Protein AF-0000000084682486 (afdb_homodimer)

Secondary structure (DSSP, 8-state):
-EEEEEEEEEPPTTPPPPPHHHHHHHHHHHHHHHHT-SSEE-TTSPEEEEEEEEEEE-SSEEEEEEEEE-SSHHHHHHHHHHHHHHHHHH-GGGTT-EEEEEEE--STTTHHHHHHHTTSSS---S-HHHHHHHHHTTTT--------HHHHHHHHHHHHHHGGG-TTS-GGGGT--SSGGG-SS-HHHHHHHHHHHHHHHHHHHHHHHHHHHHHHHH-SBSTT--SPPSSGGGS-GGGGGG-BHHHHHHHHHHHHHHHHHHTSSS-----SHHHHHHHHHHHHHHHHHHHHTT---HHHHHHHHHHHHHTT--TT--HHHH-TT-GGGGGSPP--SSS-----HHHH---TTTTS----/-EEEEEEEEEPPTTPPPPPHHHHHHHHHHHHHHHHT-SSEE-TTSPEEEEEEEEEEE-SSEEEEEEEEE-SSHHHHHHHHHHHHHHHHHH-GGGTT-EEEEEEE--STTTHHHHHHHTTSSS---S-HHHHHHHHHTTTT--------HHHHHHHHHHHHHHGGG-TTS-GGGGT--SSGGG-SS-HHHHHHHHHHHHHHHHHHHHHHHHHHHHHHHH-SBSTT--SPPSSGGGS-GGGGGG-BHHHHHHHHHHHHHHHHHHTSSS-----SHHHHHHHHHHHHHHHHHHHHTT---HHHHHHHHHHHHHTT--TT--HHHH-TT-GGGGGSPP--SSS-----HHHH---TTTTS----

Sequence (720 aa):
MTYVVTVAMARPEGAPELDALQREGVIFLLRKGFDSLEAIEGPDGMEIELLDDLIAAGPSGALLRIFVDAPALEFAEDAAREVVSELLERTEALAAWRITRCGVELNSELLQESLDAADGPDAPPADPAERARRHAAADGTTDSDRLHPAEVEAMRARLRALAPTLAAVPLEAFGHGDDPEESTVGREAAEIAAGALVFAVDLLVDELFTDLAALEEDGPTVAESDAAFMLLDDLPPQFADEYTVLFARRLTVTAVTLTGRLAQPRPVRPSCVAEEILLRLLITQAEVTADLYDLLSDEVATALETFAEGIGADPDADATDLAPLGAADWFTPFDDDGDAGFVHPYAAHDDEESLQGPARMTYVVTVAMARPEGAPELDALQREG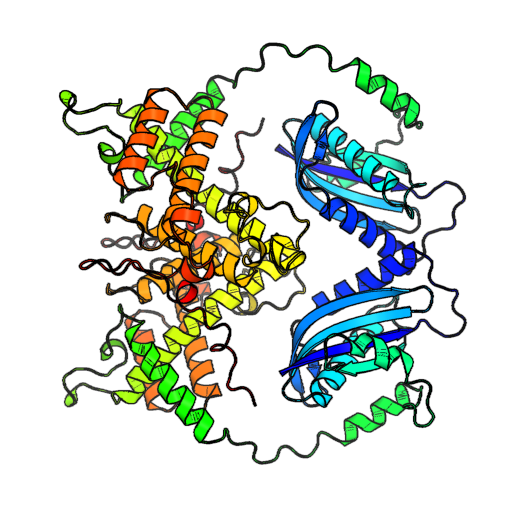VIFLLRKGFDSLEAIEGPDGMEIELLDDLIAAGPSGALLRIFVDAPALEFAEDAAREVVSELLERTEALAAWRITRCGVELNSELLQESLDAADGPDAPPADPAERARRHAAADGTTDSDRLHPAEVEAMRARLRALAPTLAAVPLEAFGHGDDPEESTVGREAAEIAAGALVFAVDLLVDELFTDLAALEEDGPTVAESDAAFMLLDDLPPQFADEYTVLFARRLTVTAVTLTGRLAQPRPVRPSCVAEEILLRLLITQAEVTADLYDLLSDEVATALETFAEGIGADPDADATDLAPLGAADWFTPFDDDGDAGFVHPYAAHDDEESLQGPAR

Nearest PDB structures (foldseek):
  8q70-assembly1_A-2  TM=3.121E-01  e=4.800E-02  Pyrococcus furiosus
  5wpj-assembly1_A  TM=1.940E-01  e=2.589E-02  Streptococcus pneumoniae
  3qau-assembly1_A-2  TM=1.940E-01  e=1.212E-01  Streptococcus pneumoniae R6
  5wpj-assembly1_B  TM=1.801E-01  e=1.489E-01  Streptococcus pneumoniae
  8q70-assembly1_A-2  TM=3.119E-01  e=6.308E-02  Pyrococcus furiosus

Solvent-accessible surface area (backbone atoms only — not comparable to full-atom values): 38373 Å² total; per-residue (Å²): 84,81,33,39,25,38,35,31,33,30,57,47,88,89,57,77,68,43,49,75,34,18,23,24,10,49,43,40,52,52,47,54,46,51,62,48,47,66,54,30,54,21,95,82,67,47,71,29,42,71,73,45,74,46,72,47,50,49,48,65,29,34,40,34,34,34,26,24,43,23,97,40,64,68,52,39,22,44,12,48,44,48,44,50,48,50,40,26,56,70,31,75,94,37,42,70,42,42,79,76,43,64,39,55,36,80,60,94,71,43,52,62,49,55,75,64,59,73,81,58,89,87,54,76,79,88,52,68,67,66,52,53,61,57,57,71,69,65,70,72,82,81,81,90,86,71,80,53,67,66,59,38,51,50,49,51,53,49,22,42,68,36,20,71,54,36,44,27,55,58,48,48,52,20,29,26,46,94,49,70,90,70,29,79,32,53,64,66,31,22,28,35,36,41,5,26,40,50,56,21,49,48,51,51,55,49,32,43,54,50,31,44,45,50,38,68,73,44,39,64,20,55,63,70,25,73,59,68,44,76,52,71,67,75,44,70,67,91,46,25,76,63,40,25,56,67,47,46,51,30,49,44,51,46,49,50,49,52,54,39,43,38,46,31,80,42,81,68,66,66,20,25,49,46,47,42,54,48,50,42,52,34,52,50,43,16,51,50,51,29,45,75,50,74,56,52,41,73,47,22,50,47,10,48,48,41,33,34,59,71,55,65,36,55,80,83,55,53,64,62,72,68,41,76,88,37,74,83,57,22,43,45,53,45,78,55,94,64,82,54,33,79,58,47,65,68,40,50,53,74,60,72,59,68,76,44,65,83,74,121,74,80,34,39,24,38,33,32,33,30,55,45,88,89,58,76,69,42,46,74,35,19,23,22,9,46,42,38,54,51,47,54,46,52,58,61,46,65,54,30,55,23,94,88,66,47,71,28,42,70,71,44,75,45,72,46,50,49,47,63,29,34,38,33,33,34,27,25,41,21,96,40,65,66,52,39,24,45,12,49,46,49,43,51,48,51,41,26,56,70,31,74,96,37,41,71,43,43,79,75,42,64,40,58,41,81,61,94,68,42,50,60,48,54,72,64,58,72,78,57,87,91,49,76,79,87,51,68,65,67,51,52,60,56,55,70,70,64,75,72,84,80,78,93,82,70,78,54,66,66,58,36,52,49,50,50,53,50,24,42,68,35,21,71,53,36,42,27,56,57,49,47,51,20,29,23,48,94,48,68,90,70,29,80,31,54,64,66,31,21,27,36,36,42,5,26,39,50,55,20,49,49,50,50,55,49,34,44,54,52,32,43,46,49,36,69,73,43,38,65,20,55,62,68,25,74,64,70,44,75,51,70,66,76,43,71,68,92,46,26,75,63,41,26,58,67,48,46,51,28,49,44,50,47,49,50,51,53,55,40,44,39,44,32,79,42,82,69,65,66,20,26,50,48,47,41,54,48,49,42,52,34,51,52,43,15,51,51,51,28,45,73,52,74,56,54,43,73,46,21,50,48,11,47,51,41,33,34,57,72,54,66,37,56,79,82,57,53,64,62,72,67,42,75,90,35,74,84,58,22,42,44,52,46,80,54,94,64,82,54,34,78,56,48,66,67,41,49,55,75,58,73,60,67,76,44,64,83,78,127

pLDDT: mean 74.29, std 21.0, range [20.84, 98.12]

Organism: Streptomyces collinus (strain DSM 40733 / Tue 365) (NCBI:txid1214242)

Foldseek 3Di:
DKFKKKWWKFADPPDFFQDPVSFVVVQVLLVVLVLLDQWQQFLLRDTKGWDDWDWGGGRGTIMIITIIDDPDFVRVQRSVQVSSLVSQCVDPVNNRMDTQDIGGDPDPCCVVVVVVPCPDDPRPDPDPVVVVVVSVVPNPDPDDPDPDPVLLVVLLVQLLVQLVLQQQDDLVLLQQDPDPVRRPFDPSLSSNLSSLLSVLLVVLLVLLVVQLVSCVVAHQWQVRGSHDGDCLVVADVVQRVVHGSLLSVLLSQQSVVQVVVSRDRHHDADFFLSSLSSVLVSLVSSCVVCVVSPNNDPRNVSSSVSNCVVRVNPNPDRSCVRCVPHSLRRQPTDPPPPDNRDGDPSNHDPPPPVVVDPDD/DKFKKKWWKFDDPPDFFQDPVSFVVVQVLQVVLVQLDQWQQFPVRDTKGWDDWDWGGGRTTIMIITIIDDPDFVRVQRSVQVSSLVSQCVDPVNNRMDTQDIGGQPDPCCVVVVVVPCPDDPNPDRDPVVVVVVVVVPPPDPDPPDPDPVLLVVLLVQLLVQLVLQQQDDLVLLQDDPDPVRRPFDPSLSSNLSSLLSVLLVVLLVLLVVQLVSCVVAHQFQVRGSGDRDCLVVADVVQRVVHGSLLSVLLSQQSVVQVVVSRDRHHDADFFLSSLSSVLVSLVSSCVVCVVSPNNDPRNVSSSVSNCVVRVNPNPDRSCVRCVPHSLRRQPTDPDPPDNRDGDPSNHDPPPPVVVDPDD

Structure (mmCIF, N/CA/C/O backbone):
data_AF-0000000084682486-model_v1
#
loop_
_entity.id
_entity.type
_entity.pdbx_description
1 polymer 'Uncharacterized protein'
#
loop_
_atom_site.group_PDB
_atom_site.id
_atom_site.type_symbol
_atom_site.label_atom_id
_atom_site.label_alt_id
_atom_site.label_comp_id
_atom_site.label_asym_id
_atom_site.label_entity_id
_atom_site.label_seq_id
_atom_site.pdbx_PDB_ins_code
_atom_site.Cartn_x
_atom_site.Cartn_y
_atom_site.Cartn_z
_atom_site.occupancy
_atom_site.B_iso_or_equiv
_atom_site.auth_seq_id
_atom_site.auth_comp_id
_atom_site.auth_asym_id
_atom_site.auth_atom_id
_atom_site.pdbx_PDB_model_num
ATOM 1 N N . MET A 1 1 ? 17.422 -21.109 -1.155 1 57.81 1 MET A N 1
ATOM 2 C CA . MET A 1 1 ? 18.438 -20.641 -0.216 1 57.81 1 MET A CA 1
ATOM 3 C C . MET A 1 1 ? 19.047 -19.328 -0.684 1 57.81 1 MET A C 1
ATOM 5 O O . MET A 1 1 ? 19.219 -19.109 -1.885 1 57.81 1 MET A O 1
ATOM 9 N N . THR A 1 2 ? 19.109 -18.656 0.308 1 57.78 2 THR A N 1
ATOM 10 C CA . THR A 1 2 ? 19.688 -17.359 -0.008 1 57.78 2 THR A CA 1
ATOM 11 C C . THR A 1 2 ? 21.203 -17.438 -0.04 1 57.78 2 THR A C 1
ATOM 13 O O . THR A 1 2 ? 21.828 -17.938 0.895 1 57.78 2 THR A O 1
ATOM 16 N N . TYR A 1 3 ? 21.625 -17.062 -1.205 1 60.78 3 TYR A N 1
ATOM 17 C CA . TYR A 1 3 ? 23.062 -17.047 -1.382 1 60.78 3 TYR A CA 1
ATOM 18 C C . TYR A 1 3 ? 23.578 -15.633 -1.624 1 60.78 3 TYR A C 1
ATOM 20 O O . TYR A 1 3 ? 22.891 -14.82 -2.242 1 60.78 3 TYR A O 1
ATOM 28 N N . VAL A 1 4 ? 24.641 -15.438 -0.937 1 64.38 4 VAL A N 1
ATOM 29 C CA . VAL A 1 4 ? 25.328 -14.188 -1.233 1 64.38 4 VAL A CA 1
ATOM 30 C C . VAL A 1 4 ? 26.469 -14.445 -2.217 1 64.38 4 VAL A C 1
ATOM 32 O O . VAL A 1 4 ? 27.422 -15.156 -1.898 1 64.38 4 VAL A O 1
ATOM 35 N N . VAL A 1 5 ? 26.172 -13.906 -3.393 1 67.69 5 VAL A N 1
ATOM 36 C CA . VAL A 1 5 ? 27.172 -14.094 -4.434 1 67.69 5 VAL A CA 1
ATOM 37 C C . VAL A 1 5 ? 28.016 -12.836 -4.562 1 67.69 5 VAL A C 1
ATOM 39 O O . VAL A 1 5 ? 27.5 -11.727 -4.68 1 67.69 5 VAL A O 1
ATOM 42 N N . THR A 1 6 ? 29.344 -13.062 -4.402 1 67.19 6 THR A N 1
ATOM 43 C CA . THR A 1 6 ? 30.266 -11.953 -4.594 1 67.19 6 THR A CA 1
ATOM 44 C C . THR A 1 6 ? 30.891 -12 -5.984 1 67.19 6 THR A C 1
ATOM 46 O O . THR A 1 6 ? 31.438 -13.023 -6.391 1 67.19 6 THR A O 1
ATOM 49 N N . VAL A 1 7 ? 30.672 -10.945 -6.707 1 77.75 7 VAL A N 1
ATOM 50 C CA . VAL A 1 7 ? 31.234 -10.828 -8.047 1 77.75 7 VAL A CA 1
ATOM 51 C C . VAL A 1 7 ? 32.281 -9.711 -8.07 1 77.75 7 VAL A C 1
ATOM 53 O O . VAL A 1 7 ? 31.969 -8.555 -7.77 1 77.75 7 VAL A O 1
ATOM 56 N N . ALA A 1 8 ? 33.531 -10.164 -8.312 1 75.62 8 ALA A N 1
ATOM 57 C CA . ALA A 1 8 ? 34.625 -9.188 -8.469 1 75.62 8 ALA A CA 1
ATOM 58 C C . ALA A 1 8 ? 34.906 -8.922 -9.938 1 75.62 8 ALA A C 1
ATOM 60 O O . ALA A 1 8 ? 34.969 -9.859 -10.742 1 75.62 8 ALA A O 1
ATOM 61 N N . MET A 1 9 ? 34.875 -7.645 -10.297 1 82 9 MET A N 1
ATOM 62 C CA . MET A 1 9 ? 35.156 -7.223 -11.664 1 82 9 MET A CA 1
ATOM 63 C C . MET A 1 9 ? 36.375 -6.312 -11.727 1 82 9 MET A C 1
ATOM 65 O O . MET A 1 9 ? 36.656 -5.59 -10.773 1 82 9 MET A O 1
ATOM 69 N N . ALA A 1 10 ? 37.188 -6.52 -12.789 1 80.19 10 ALA A N 1
ATOM 70 C CA . ALA A 1 10 ? 38.375 -5.711 -12.922 1 80.19 10 ALA A CA 1
ATOM 71 C C . ALA A 1 10 ? 38.406 -4.973 -14.258 1 80.19 10 ALA A C 1
ATOM 73 O O . ALA A 1 10 ? 37.875 -5.473 -15.258 1 80.19 10 ALA A O 1
ATOM 74 N N . ARG A 1 11 ? 38.938 -3.838 -14.227 1 82 11 ARG A N 1
ATOM 75 C CA . ARG A 1 11 ? 39.156 -3.047 -15.43 1 82 11 ARG A CA 1
ATOM 76 C C . ARG A 1 11 ? 40.156 -3.74 -16.359 1 82 11 ARG A C 1
ATOM 78 O O . ARG A 1 11 ? 40.938 -4.602 -15.922 1 82 11 ARG A O 1
ATOM 85 N N . PRO A 1 12 ? 40.125 -3.371 -17.734 1 79.38 12 PRO A N 1
ATOM 86 C CA . PRO A 1 12 ? 41.062 -3.986 -18.672 1 79.38 12 PRO A CA 1
ATOM 87 C C . PRO A 1 12 ? 42.5 -3.75 -18.297 1 79.38 12 PRO A C 1
ATOM 89 O O . PRO A 1 12 ? 42.844 -2.723 -17.703 1 79.38 12 PRO A O 1
ATOM 92 N N . GLU A 1 13 ? 43.312 -4.801 -18.562 1 76.38 13 GLU A N 1
ATOM 93 C CA . GLU A 1 13 ? 44.75 -4.68 -18.297 1 76.38 13 GLU A CA 1
ATOM 94 C C . GLU A 1 13 ? 45.344 -3.486 -19.031 1 76.38 13 GLU A C 1
ATOM 96 O O . GLU A 1 13 ? 45.062 -3.262 -20.203 1 76.38 13 GLU A O 1
ATOM 101 N N . GLY A 1 14 ? 46.156 -2.637 -18.359 1 75.88 14 GLY A N 1
ATOM 102 C CA . GLY A 1 14 ? 46.812 -1.492 -18.953 1 75.88 14 GLY A CA 1
ATOM 103 C C . GLY A 1 14 ? 46.062 -0.194 -18.766 1 75.88 14 GLY A C 1
ATOM 104 O O . GLY A 1 14 ? 46.562 0.884 -19.078 1 75.88 14 GLY A O 1
ATOM 105 N N . ALA A 1 15 ? 44.812 -0.346 -18.422 1 77.94 15 ALA A N 1
ATOM 106 C CA . ALA A 1 15 ? 44 0.861 -18.266 1 77.94 15 ALA A CA 1
ATOM 107 C C . ALA A 1 15 ? 44.375 1.602 -16.984 1 77.94 15 ALA A C 1
ATOM 109 O O . ALA A 1 15 ? 44.781 0.982 -16 1 77.94 15 ALA A O 1
ATOM 110 N N . PRO A 1 16 ? 44.375 2.842 -17.016 1 79.44 16 PRO A N 1
ATOM 111 C CA . PRO A 1 16 ? 44.719 3.613 -15.805 1 79.44 16 PRO A CA 1
ATOM 112 C C . PRO A 1 16 ? 43.75 3.34 -14.656 1 79.44 16 PRO A C 1
ATOM 114 O O . PRO A 1 16 ? 42.625 2.908 -14.883 1 79.44 16 PRO A O 1
ATOM 117 N N . GLU A 1 17 ? 44.281 3.463 -13.438 1 81.94 17 GLU A N 1
ATOM 118 C CA . GLU A 1 17 ? 43.469 3.279 -12.25 1 81.94 17 GLU A CA 1
ATOM 119 C C . GLU A 1 17 ? 42.25 4.211 -12.258 1 81.94 17 GLU A C 1
ATOM 121 O O . GLU A 1 17 ? 42.312 5.324 -12.781 1 81.94 17 GLU A O 1
ATOM 126 N N . LEU A 1 18 ? 41.219 3.641 -11.695 1 78.44 18 LEU A N 1
ATOM 127 C CA . LEU A 1 18 ? 39.969 4.43 -11.641 1 78.44 18 LEU A CA 1
ATOM 128 C C . LEU A 1 18 ? 40.094 5.566 -10.641 1 78.44 18 LEU A C 1
ATOM 130 O O . LEU A 1 18 ? 40.562 5.363 -9.516 1 78.44 18 LEU A O 1
ATOM 134 N N . ASP A 1 19 ? 39.844 6.734 -11.094 1 73.25 19 ASP A N 1
ATOM 135 C CA . ASP A 1 19 ? 39.812 7.84 -10.141 1 73.25 19 ASP A CA 1
ATOM 136 C C . ASP A 1 19 ? 38.469 7.844 -9.383 1 73.25 19 ASP A C 1
ATOM 138 O O . ASP A 1 19 ? 37.625 6.977 -9.602 1 73.25 19 ASP A O 1
ATOM 142 N N . ALA A 1 20 ? 38.375 8.695 -8.414 1 66 20 ALA A N 1
ATOM 143 C CA . ALA A 1 20 ? 37.219 8.719 -7.512 1 66 20 ALA A CA 1
ATOM 144 C C . ALA A 1 20 ? 35.906 8.859 -8.289 1 66 20 ALA A C 1
ATOM 146 O O . ALA A 1 20 ? 34.938 8.195 -7.98 1 66 20 ALA A O 1
ATOM 147 N N . LEU A 1 21 ? 35.938 9.75 -9.219 1 65.38 21 LEU A N 1
ATOM 148 C CA . LEU A 1 21 ? 34.719 9.969 -9.977 1 65.38 21 LEU A CA 1
ATOM 149 C C . LEU A 1 21 ? 34.406 8.773 -10.867 1 65.38 21 LEU A C 1
ATOM 151 O O . LEU A 1 21 ? 33.25 8.406 -11.039 1 65.38 21 LEU A O 1
ATOM 155 N N . GLN A 1 22 ? 35.312 8.117 -11.391 1 70.5 22 GLN A N 1
ATOM 156 C CA . GLN A 1 22 ? 35.125 6.926 -12.211 1 70.5 22 GLN A CA 1
ATOM 157 C C . GLN A 1 22 ? 34.594 5.773 -11.383 1 70.5 22 GLN A C 1
ATOM 159 O O . GLN A 1 22 ? 33.719 5.012 -11.859 1 70.5 22 GLN A O 1
ATOM 164 N N . ARG A 1 23 ? 35.031 5.715 -10.203 1 75 23 ARG A N 1
ATOM 165 C CA . ARG A 1 23 ? 34.5 4.676 -9.312 1 75 23 ARG A CA 1
ATOM 166 C C . ARG A 1 23 ? 33.031 4.852 -9.062 1 75 23 ARG A C 1
ATOM 168 O O . ARG A 1 23 ? 32.281 3.879 -9.062 1 75 23 ARG A O 1
ATOM 175 N N . GLU A 1 24 ? 32.688 6.062 -8.891 1 70.88 24 GLU A N 1
ATOM 176 C CA . GLU A 1 24 ? 31.281 6.324 -8.719 1 70.88 24 GLU A CA 1
ATOM 177 C C . GLU A 1 24 ? 30.5 6.004 -10 1 70.88 24 GLU A C 1
ATOM 179 O O . GLU A 1 24 ? 29.359 5.547 -9.938 1 70.88 24 GLU A O 1
ATOM 184 N N . GLY A 1 25 ? 31.078 6.195 -11.148 1 72.75 25 GLY A N 1
ATOM 185 C CA . GLY A 1 25 ? 30.469 5.828 -12.422 1 72.75 25 GLY A CA 1
ATOM 186 C C . GLY A 1 25 ? 30.266 4.332 -12.57 1 72.75 25 GLY A C 1
ATOM 187 O O . GLY A 1 25 ? 29.203 3.895 -13.039 1 72.75 25 GLY A O 1
ATOM 188 N N . VAL A 1 26 ? 31.156 3.611 -12.117 1 77.06 26 VAL A N 1
ATOM 189 C CA . VAL A 1 26 ? 31.062 2.156 -12.188 1 77.06 26 VAL A CA 1
ATOM 190 C C . VAL A 1 26 ? 29.922 1.665 -11.297 1 77.06 26 VAL A C 1
ATOM 192 O O . VAL A 1 26 ? 29.109 0.84 -11.727 1 77.06 26 VAL A O 1
ATOM 195 N N . ILE A 1 27 ? 29.938 2.184 -10.102 1 72.19 27 ILE A N 1
ATOM 196 C CA . ILE A 1 27 ? 28.875 1.8 -9.172 1 72.19 27 ILE A CA 1
ATOM 197 C C . ILE A 1 27 ? 27.516 2.131 -9.773 1 72.19 27 ILE A C 1
ATOM 199 O O . ILE A 1 27 ? 26.594 1.314 -9.727 1 72.19 27 ILE A O 1
ATOM 203 N N . PHE A 1 28 ? 27.484 3.203 -10.43 1 72.69 28 PHE A N 1
ATOM 204 C CA . PHE A 1 28 ? 26.219 3.639 -11.016 1 72.69 28 PHE A CA 1
ATOM 205 C C . PHE A 1 28 ? 25.812 2.725 -12.164 1 72.69 28 PHE A C 1
ATOM 207 O O . PHE A 1 28 ? 24.656 2.277 -12.234 1 72.69 28 PHE A O 1
ATOM 214 N N . LEU A 1 29 ? 26.641 2.438 -13.094 1 74.06 29 LEU A N 1
ATOM 215 C CA . LEU A 1 29 ? 26.328 1.629 -14.266 1 74.06 29 LEU A CA 1
ATOM 216 C C . LEU A 1 29 ? 25.953 0.209 -13.867 1 74.06 29 LEU A C 1
ATOM 218 O O . LEU A 1 29 ? 25.016 -0.373 -14.438 1 74.06 29 LEU A O 1
ATOM 222 N N . LEU A 1 30 ? 26.656 -0.327 -12.898 1 77.69 30 LEU A N 1
ATOM 223 C CA . LEU A 1 30 ? 26.328 -1.668 -12.43 1 77.69 30 LEU A CA 1
ATOM 224 C C . LEU A 1 30 ? 24.969 -1.685 -11.734 1 77.69 30 LEU A C 1
ATOM 226 O O . LEU A 1 30 ? 24.156 -2.594 -11.953 1 77.69 30 LEU A O 1
ATOM 230 N N . ARG A 1 31 ? 24.875 -0.679 -10.984 1 70.44 31 ARG A N 1
ATOM 231 C CA . ARG A 1 31 ? 23.594 -0.591 -10.305 1 70.44 31 ARG A CA 1
ATOM 232 C C . ARG A 1 31 ? 22.453 -0.439 -11.305 1 70.44 31 ARG A C 1
ATOM 234 O O . ARG A 1 31 ? 21.406 -1.086 -11.172 1 70.44 31 ARG A O 1
ATOM 241 N N . LYS A 1 32 ? 22.641 0.434 -12.25 1 69.19 32 LYS A N 1
ATOM 242 C CA . LYS A 1 32 ? 21.672 0.611 -13.32 1 69.19 32 LYS A CA 1
ATOM 243 C C . LYS A 1 32 ? 21.406 -0.704 -14.047 1 69.19 32 LYS A C 1
ATOM 245 O O . LYS A 1 32 ? 20.25 -1.026 -14.367 1 69.19 32 LYS A O 1
ATOM 250 N N . GLY A 1 33 ? 22.391 -1.485 -14.43 1 69.94 33 GLY A N 1
ATOM 251 C CA . GLY A 1 33 ? 22.266 -2.783 -15.07 1 69.94 33 GLY A CA 1
ATOM 252 C C . GLY A 1 33 ? 21.5 -3.797 -14.242 1 69.94 33 GLY A C 1
ATOM 253 O O . GLY A 1 33 ? 20.625 -4.496 -14.758 1 69.94 33 GLY A O 1
ATOM 254 N N . PHE A 1 34 ? 21.781 -3.836 -13.039 1 69.44 34 PHE A N 1
ATOM 255 C CA . PHE A 1 34 ? 21.156 -4.828 -12.18 1 69.44 34 PHE A CA 1
ATOM 256 C C . PHE A 1 34 ? 19.703 -4.438 -11.883 1 69.44 34 PHE A C 1
ATOM 258 O O . PHE A 1 34 ? 18.844 -5.305 -11.75 1 69.44 34 PHE A O 1
ATOM 265 N N . ASP A 1 35 ? 19.672 -3.121 -11.773 1 65.69 35 ASP A N 1
ATOM 266 C CA . ASP A 1 35 ? 18.312 -2.645 -11.547 1 65.69 35 ASP A CA 1
ATOM 267 C C . ASP A 1 35 ? 17.406 -2.982 -12.727 1 65.69 35 ASP A C 1
ATOM 269 O O . ASP A 1 35 ? 16.188 -3.107 -12.57 1 65.69 35 ASP A O 1
ATOM 273 N N . SER A 1 36 ? 18.031 -3.207 -13.906 1 61.25 36 SER A N 1
ATOM 274 C CA . SER A 1 36 ? 17.312 -3.582 -15.125 1 61.25 36 SER A CA 1
ATOM 275 C C . SER A 1 36 ? 17.062 -5.086 -15.172 1 61.25 36 SER A C 1
ATOM 277 O O . SER A 1 36 ? 16.266 -5.562 -15.992 1 61.25 36 SER A O 1
ATOM 279 N N . LEU A 1 37 ? 17.609 -5.797 -14.297 1 60.25 37 LEU A N 1
ATOM 280 C CA . LEU A 1 37 ? 17.5 -7.25 -14.289 1 60.25 37 LEU A CA 1
ATOM 281 C C . LEU A 1 37 ? 16.406 -7.699 -13.32 1 60.25 37 LEU A C 1
ATOM 283 O O . LEU A 1 37 ? 16.391 -7.277 -12.164 1 60.25 37 LEU A O 1
ATOM 287 N N . GLU A 1 38 ? 15.164 -8.148 -13.758 1 56.19 38 GLU A N 1
ATOM 288 C CA . GLU A 1 38 ? 14.102 -8.648 -12.898 1 56.19 38 GLU A CA 1
ATOM 289 C C . GLU A 1 38 ? 14.461 -10.008 -12.297 1 56.19 38 GLU A C 1
ATOM 291 O O . GLU A 1 38 ? 14.148 -10.281 -11.141 1 56.19 38 GLU A O 1
ATOM 296 N N . ALA A 1 39 ? 14.891 -10.836 -12.969 1 57.16 39 ALA A N 1
ATOM 297 C CA . ALA A 1 39 ? 15.375 -12.188 -12.68 1 57.16 39 ALA A CA 1
ATOM 298 C C . ALA A 1 39 ? 16.656 -12.477 -13.445 1 57.16 39 ALA A C 1
ATOM 300 O O . ALA A 1 39 ? 16.953 -11.836 -14.461 1 57.16 39 ALA A O 1
ATOM 301 N N . ILE A 1 40 ? 17.547 -13.117 -12.688 1 58.19 40 ILE A N 1
ATOM 302 C CA . ILE A 1 40 ? 18.781 -13.586 -13.32 1 58.19 40 ILE A CA 1
ATOM 303 C C . ILE A 1 40 ? 18.547 -14.961 -13.945 1 58.19 40 ILE A C 1
ATOM 305 O O . ILE A 1 40 ? 18.094 -15.883 -13.266 1 58.19 40 ILE A O 1
ATOM 309 N N . GLU A 1 41 ? 18.469 -15.031 -15.195 1 59.72 41 GLU A N 1
ATOM 310 C CA . GLU A 1 41 ? 18.344 -16.328 -15.859 1 59.72 41 GLU A CA 1
ATOM 311 C C . GLU A 1 41 ? 19.688 -17.062 -15.875 1 59.72 41 GLU A C 1
ATOM 313 O O . GLU A 1 41 ? 20.703 -16.5 -16.281 1 59.72 41 GLU A O 1
ATOM 318 N N . GLY A 1 42 ? 19.781 -18.094 -15.156 1 48.56 42 GLY A N 1
ATOM 319 C CA . GLY A 1 42 ? 20.969 -18.922 -15.148 1 48.56 42 GLY A CA 1
ATOM 320 C C . GLY A 1 42 ? 21.141 -19.734 -16.422 1 48.56 42 GLY A C 1
ATOM 321 O O . GLY A 1 42 ? 20.344 -19.625 -17.344 1 48.56 42 GLY A O 1
ATOM 322 N N . PRO A 1 43 ? 22.219 -20.406 -16.75 1 51.31 43 PRO A N 1
ATOM 323 C CA . PRO A 1 43 ? 22.578 -21.109 -17.984 1 51.31 43 PRO A CA 1
ATOM 324 C C . PRO A 1 43 ? 21.469 -22.031 -18.484 1 51.31 43 PRO A C 1
ATOM 326 O O . PRO A 1 43 ? 21.266 -22.156 -19.688 1 51.31 43 PRO A O 1
ATOM 329 N N . ASP A 1 44 ? 20.641 -22.812 -17.766 1 53.75 44 ASP A N 1
ATOM 330 C CA . ASP A 1 44 ? 19.625 -23.781 -18.172 1 53.75 44 ASP A CA 1
ATOM 331 C C . ASP A 1 44 ? 18.219 -23.172 -18.094 1 53.75 44 ASP A C 1
ATOM 333 O O . ASP A 1 44 ? 17.234 -23.906 -18.031 1 53.75 44 ASP A O 1
ATOM 337 N N . GLY A 1 45 ? 18.094 -21.953 -18.031 1 58.16 45 GLY A N 1
ATOM 338 C CA . GLY A 1 45 ? 16.828 -21.266 -18.047 1 58.16 45 GLY A CA 1
ATOM 339 C C . GLY A 1 45 ? 16.234 -21.062 -16.656 1 58.16 45 GLY A C 1
ATOM 340 O O . GLY A 1 45 ? 15.094 -20.625 -16.516 1 58.16 45 GLY A O 1
ATOM 341 N N . MET A 1 46 ? 17 -21.484 -15.781 1 54.69 46 MET A N 1
ATOM 342 C CA . MET A 1 46 ? 16.5 -21.328 -14.414 1 54.69 46 MET A CA 1
ATOM 343 C C . MET A 1 46 ? 16.578 -19.859 -13.984 1 54.69 46 MET A C 1
ATOM 345 O O . MET A 1 46 ? 17.609 -19.203 -14.188 1 54.69 46 MET A O 1
ATOM 349 N N . GLU A 1 47 ? 15.508 -19.391 -13.438 1 62.56 47 GLU A N 1
ATOM 350 C CA . GLU A 1 47 ? 15.438 -18 -13.016 1 62.56 47 GLU A CA 1
ATOM 351 C C . GLU A 1 47 ? 15.812 -17.859 -11.539 1 62.56 47 GLU A C 1
ATOM 353 O O . GLU A 1 47 ? 15.359 -18.625 -10.695 1 62.56 47 GLU A O 1
ATOM 358 N N . ILE A 1 48 ? 16.922 -17.094 -11.258 1 61.84 48 ILE A N 1
ATOM 359 C CA . ILE A 1 48 ? 17.359 -16.781 -9.906 1 61.84 48 ILE A CA 1
ATOM 360 C C . ILE A 1 48 ? 16.859 -15.391 -9.508 1 61.84 48 ILE A C 1
ATOM 362 O O . ILE A 1 48 ? 16.844 -14.477 -10.328 1 61.84 48 ILE A O 1
ATOM 366 N N . GLU A 1 49 ? 16.375 -15.43 -8.25 1 62.38 49 GLU A N 1
ATOM 367 C CA . GLU A 1 49 ? 15.852 -14.164 -7.746 1 62.38 49 GLU A CA 1
ATOM 368 C C . GLU A 1 49 ? 16.938 -13.336 -7.078 1 62.38 49 GLU A C 1
ATOM 370 O O . GLU A 1 49 ? 17.625 -13.82 -6.168 1 62.38 49 GLU A O 1
ATOM 375 N N . LEU A 1 50 ? 17.109 -12.203 -7.555 1 61.69 50 LEU A N 1
ATOM 376 C CA . LEU A 1 50 ? 18.031 -11.25 -6.945 1 61.69 50 LEU A CA 1
ATOM 377 C C . LEU A 1 50 ? 17.375 -10.531 -5.77 1 61.69 50 LEU A C 1
ATOM 379 O O . LEU A 1 50 ? 16.375 -9.828 -5.945 1 61.69 50 LEU A O 1
ATOM 383 N N . LEU A 1 51 ? 17.938 -10.836 -4.527 1 56.34 51 LEU A N 1
ATOM 384 C CA . LEU A 1 51 ? 17.359 -10.297 -3.301 1 56.34 51 LEU A CA 1
ATOM 385 C C . LEU A 1 51 ? 17.922 -8.914 -2.998 1 56.34 51 LEU A C 1
ATOM 387 O O . LEU A 1 51 ? 17.188 -8.016 -2.584 1 56.34 51 LEU A O 1
ATOM 391 N N . ASP A 1 52 ? 19.188 -8.82 -3.002 1 60.34 52 ASP A N 1
ATOM 392 C CA . ASP A 1 52 ? 19.922 -7.602 -2.67 1 60.34 52 ASP A CA 1
ATOM 393 C C . ASP A 1 52 ? 21.297 -7.586 -3.332 1 60.34 52 ASP A C 1
ATOM 395 O O . ASP A 1 52 ? 21.766 -8.617 -3.82 1 60.34 52 ASP A O 1
ATOM 399 N N . ASP A 1 53 ? 21.703 -6.309 -3.607 1 63.59 53 ASP A N 1
ATOM 400 C CA . ASP A 1 53 ? 23.062 -6.223 -4.125 1 63.59 53 ASP A CA 1
ATOM 401 C C . ASP A 1 53 ? 23.844 -5.113 -3.424 1 63.59 53 ASP A C 1
ATOM 403 O O . ASP A 1 53 ? 23.25 -4.188 -2.865 1 63.59 53 ASP A O 1
ATOM 407 N N . LEU A 1 54 ? 25.125 -5.344 -3.168 1 64.06 54 LEU A N 1
ATOM 408 C CA . LEU A 1 54 ? 26.109 -4.367 -2.709 1 64.06 54 LEU A CA 1
ATOM 409 C C . LEU A 1 54 ? 27.219 -4.18 -3.74 1 64.06 54 LEU A C 1
ATOM 411 O O . LEU A 1 54 ? 27.766 -5.16 -4.25 1 64.06 54 LEU A O 1
ATOM 415 N N . ILE A 1 55 ? 27.281 -2.891 -4.098 1 70.12 55 ILE A N 1
ATOM 416 C CA . ILE A 1 55 ? 28.297 -2.598 -5.098 1 70.12 55 ILE A CA 1
ATOM 417 C C . ILE A 1 55 ? 29.375 -1.689 -4.496 1 70.12 55 ILE A C 1
ATOM 419 O O . ILE A 1 55 ? 29.047 -0.695 -3.84 1 70.12 55 ILE A O 1
ATOM 423 N N . ALA A 1 56 ? 30.641 -2.078 -4.559 1 69.31 56 ALA A N 1
ATOM 424 C CA . ALA A 1 56 ? 31.797 -1.247 -4.195 1 69.31 56 ALA A CA 1
ATOM 425 C C . ALA A 1 56 ? 32.781 -1.146 -5.348 1 69.31 56 ALA A C 1
ATOM 427 O O . ALA A 1 56 ? 33 -2.117 -6.082 1 69.31 56 ALA A O 1
ATOM 428 N N . ALA A 1 57 ? 33.219 0.064 -5.543 1 74.25 57 ALA A N 1
ATOM 429 C CA . ALA A 1 57 ? 34.219 0.268 -6.598 1 74.25 57 ALA A CA 1
ATOM 430 C C . ALA A 1 57 ? 35.531 0.797 -6.027 1 74.25 57 ALA A C 1
ATOM 432 O O . ALA A 1 57 ? 35.531 1.647 -5.137 1 74.25 57 ALA A O 1
ATOM 433 N N . GLY A 1 58 ? 36.656 0.095 -6.324 1 68.25 58 GLY A N 1
ATOM 434 C CA . GLY A 1 58 ? 38 0.546 -6 1 68.25 58 GLY A CA 1
ATOM 435 C C . GLY A 1 58 ? 38.812 0.979 -7.219 1 68.25 58 GLY A C 1
ATOM 436 O O . GLY A 1 58 ? 38.281 1.015 -8.328 1 68.25 58 GLY A O 1
ATOM 437 N N . PRO A 1 59 ? 40.062 1.372 -7.027 1 75 59 PRO A N 1
ATOM 438 C CA . PRO A 1 59 ? 40.906 1.878 -8.117 1 75 59 PRO A CA 1
ATOM 439 C C . PRO A 1 59 ? 41.125 0.845 -9.219 1 75 59 PRO A C 1
ATOM 441 O O . PRO A 1 59 ? 41.312 1.209 -10.383 1 75 59 PRO A O 1
ATOM 444 N N . SER A 1 60 ? 41.062 -0.408 -8.922 1 75.75 60 SER A N 1
ATOM 445 C CA . SER A 1 60 ? 41.438 -1.442 -9.883 1 75.75 60 SER A CA 1
ATOM 446 C C . SER A 1 60 ? 40.188 -2.178 -10.398 1 75.75 60 SER A C 1
ATOM 448 O O . SER A 1 60 ? 40.281 -2.984 -11.328 1 75.75 60 SER A O 1
ATOM 450 N N . GLY A 1 61 ? 39.094 -1.982 -9.789 1 79.44 61 GLY A N 1
ATOM 451 C CA . GLY A 1 61 ? 37.875 -2.689 -10.219 1 79.44 61 GLY A CA 1
ATOM 452 C C . GLY A 1 61 ? 36.719 -2.469 -9.289 1 79.44 61 GLY A C 1
ATOM 453 O O . GLY A 1 61 ? 36.625 -1.442 -8.609 1 79.44 61 GLY A O 1
ATOM 454 N N . ALA A 1 62 ? 35.719 -3.404 -9.438 1 81.44 62 ALA A N 1
ATOM 455 C CA . ALA A 1 62 ? 34.469 -3.311 -8.648 1 81.44 62 ALA A CA 1
ATOM 456 C C . ALA A 1 62 ? 34.094 -4.668 -8.078 1 81.44 62 ALA A C 1
ATOM 458 O O . ALA A 1 62 ? 34.5 -5.711 -8.602 1 81.44 62 ALA A O 1
ATOM 459 N N . LEU A 1 63 ? 33.5 -4.582 -6.855 1 75.69 63 LEU A N 1
ATOM 460 C CA . LEU A 1 63 ? 32.969 -5.754 -6.172 1 75.69 63 LEU A CA 1
ATOM 461 C C . LEU A 1 63 ? 31.453 -5.668 -6.043 1 75.69 63 LEU A C 1
ATOM 463 O O . LEU A 1 63 ? 30.906 -4.625 -5.672 1 75.69 63 LEU A O 1
ATOM 467 N N . LEU A 1 64 ? 30.875 -6.75 -6.527 1 77.88 64 LEU A N 1
ATOM 468 C CA . LEU A 1 64 ? 29.422 -6.879 -6.449 1 77.88 64 LEU A CA 1
ATOM 469 C C . LEU A 1 64 ? 29.016 -8.062 -5.574 1 77.88 64 LEU A C 1
ATOM 471 O O . LEU A 1 64 ? 29.531 -9.172 -5.754 1 77.88 64 LEU A O 1
ATOM 475 N N . ARG A 1 65 ? 28.266 -7.75 -4.551 1 69.75 65 ARG A N 1
ATOM 476 C CA . ARG A 1 65 ? 27.625 -8.812 -3.783 1 69.75 65 ARG A CA 1
ATOM 477 C C . ARG A 1 65 ? 26.125 -8.875 -4.082 1 69.75 65 ARG A C 1
ATOM 479 O O . ARG A 1 65 ? 25.422 -7.875 -3.951 1 69.75 65 ARG A O 1
ATOM 486 N N . ILE A 1 66 ? 25.734 -10.023 -4.566 1 69.88 66 ILE A N 1
ATOM 487 C CA . ILE A 1 66 ? 24.328 -10.195 -4.902 1 69.88 66 ILE A CA 1
ATOM 488 C C . ILE A 1 66 ? 23.703 -11.266 -4.012 1 69.88 66 ILE A C 1
ATOM 490 O O .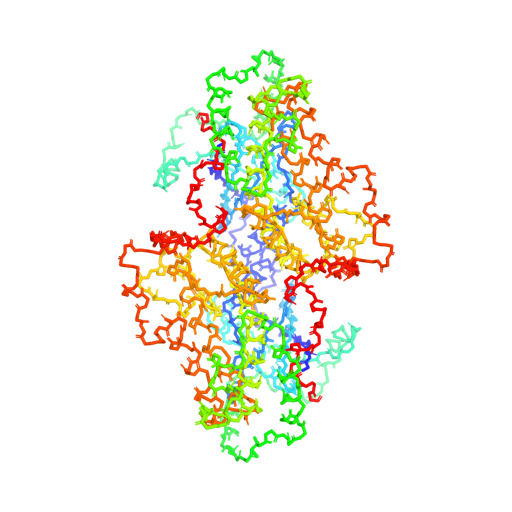 ILE A 1 66 ? 24.312 -12.32 -3.787 1 69.88 66 ILE A O 1
ATOM 494 N N . PHE A 1 67 ? 22.625 -10.836 -3.396 1 63.03 67 PHE A N 1
ATOM 495 C CA . PHE A 1 67 ? 21.828 -11.789 -2.625 1 63.03 67 PHE A CA 1
ATOM 496 C C . PHE A 1 67 ? 20.781 -12.445 -3.5 1 63.03 67 PHE A C 1
ATOM 498 O O . PHE A 1 67 ? 19.891 -11.773 -4.031 1 63.03 67 PHE A O 1
ATOM 505 N N . VAL A 1 68 ? 20.922 -13.742 -3.682 1 64.38 68 VAL A N 1
ATOM 506 C CA . VAL A 1 68 ? 20.016 -14.422 -4.609 1 64.38 68 VAL A CA 1
ATOM 507 C C . VAL A 1 68 ? 19.438 -15.664 -3.945 1 64.38 68 VAL A C 1
ATOM 509 O O . VAL A 1 68 ? 20.078 -16.297 -3.113 1 64.38 68 VAL A O 1
ATOM 512 N N . ASP A 1 69 ? 18.281 -15.789 -4.188 1 63.16 69 ASP A N 1
ATOM 513 C CA . ASP A 1 69 ? 17.641 -17.062 -3.824 1 63.16 69 ASP A CA 1
ATOM 514 C C . ASP A 1 69 ? 17.75 -18.062 -4.961 1 63.16 69 ASP A C 1
ATOM 516 O O . ASP A 1 69 ? 17.219 -17.844 -6.051 1 63.16 69 ASP A O 1
ATOM 520 N N . ALA A 1 70 ? 18.484 -19.109 -4.699 1 61.38 70 ALA A N 1
ATOM 521 C CA . ALA A 1 70 ? 18.75 -20.094 -5.738 1 61.38 70 ALA A CA 1
ATOM 522 C C . ALA A 1 70 ? 18.719 -21.516 -5.168 1 61.38 70 ALA A C 1
ATOM 524 O O . ALA A 1 70 ? 18.938 -21.719 -3.969 1 61.38 70 ALA A O 1
ATOM 525 N N . PRO A 1 71 ? 18.234 -22.422 -5.895 1 59.88 71 PRO A N 1
ATOM 526 C CA . PRO A 1 71 ? 18.125 -23.797 -5.395 1 59.88 71 PRO A CA 1
ATOM 527 C C . PRO A 1 71 ? 19.484 -24.391 -4.996 1 59.88 71 PRO A C 1
ATOM 529 O O . PRO A 1 71 ? 19.531 -25.297 -4.172 1 59.88 71 PRO A O 1
ATOM 532 N N . ALA A 1 72 ? 20.625 -23.875 -5.508 1 60 72 ALA A N 1
ATOM 533 C CA . ALA A 1 72 ? 21.984 -24.359 -5.211 1 60 72 ALA A CA 1
ATOM 534 C C . ALA A 1 72 ? 23.016 -23.25 -5.406 1 60 72 ALA A C 1
ATOM 536 O O . ALA A 1 72 ? 22.766 -22.281 -6.121 1 60 72 ALA A O 1
ATOM 537 N N . LEU A 1 73 ? 24.062 -23.391 -4.684 1 60.22 73 LEU A N 1
ATOM 538 C CA . LEU A 1 73 ? 25.141 -22.406 -4.711 1 60.22 73 LEU A CA 1
ATOM 539 C C . LEU A 1 73 ? 25.656 -22.203 -6.129 1 60.22 73 LEU A C 1
ATOM 541 O O . LEU A 1 73 ? 25.922 -21.078 -6.547 1 60.22 73 LEU A O 1
ATOM 545 N N . GLU A 1 74 ? 25.75 -23.344 -6.828 1 58.75 74 GLU A N 1
ATOM 546 C CA . GLU A 1 74 ? 26.312 -23.281 -8.172 1 58.75 74 GLU A CA 1
ATOM 547 C C . GLU A 1 74 ? 25.406 -22.5 -9.117 1 58.75 74 GLU A C 1
ATOM 549 O O . GLU A 1 74 ? 25.891 -21.734 -9.961 1 58.75 74 GLU A O 1
ATOM 554 N N . PHE A 1 75 ? 24.141 -22.609 -8.852 1 61.84 75 PHE A N 1
ATOM 555 C CA . PHE A 1 75 ? 23.188 -21.891 -9.688 1 61.84 75 PHE A CA 1
ATOM 556 C C . PHE A 1 75 ? 23.25 -20.391 -9.398 1 61.84 75 PHE A C 1
ATOM 558 O O . PHE A 1 75 ? 23.141 -19.578 -10.312 1 61.84 75 PHE A O 1
ATOM 565 N N . ALA A 1 76 ? 23.375 -20.156 -8.164 1 67.56 76 ALA A N 1
ATOM 566 C CA . ALA A 1 76 ? 23.5 -18.766 -7.766 1 67.56 76 ALA A CA 1
ATOM 567 C C . ALA A 1 76 ? 24.719 -18.094 -8.406 1 67.56 76 ALA A C 1
ATOM 569 O O . ALA A 1 76 ? 24.625 -16.984 -8.93 1 67.56 76 ALA A O 1
ATOM 570 N N . GLU A 1 77 ? 25.734 -18.844 -8.391 1 64.81 77 GLU A N 1
ATOM 571 C CA . GLU A 1 77 ? 26.984 -18.312 -8.922 1 64.81 77 GLU A CA 1
ATOM 572 C C . GLU A 1 77 ? 26.938 -18.172 -10.438 1 64.81 77 GLU A C 1
ATOM 574 O O . GLU A 1 77 ? 27.359 -17.156 -10.992 1 64.81 77 GLU A O 1
ATOM 579 N N . ASP A 1 78 ? 26.375 -19.172 -11.023 1 65.25 78 ASP A N 1
ATOM 580 C CA . ASP A 1 78 ? 26.297 -19.172 -12.477 1 65.25 78 ASP A CA 1
ATOM 581 C C . ASP A 1 78 ? 25.359 -18.078 -12.984 1 65.25 78 ASP A C 1
ATOM 583 O O . ASP A 1 78 ? 25.672 -17.391 -13.961 1 65.25 78 ASP A O 1
ATOM 587 N N . ALA A 1 79 ? 24.328 -18.078 -12.344 1 70.75 79 ALA A N 1
ATOM 588 C CA . ALA A 1 79 ? 23.359 -17.047 -12.727 1 70.75 79 ALA A CA 1
ATOM 589 C C . ALA A 1 79 ? 23.938 -15.648 -12.531 1 70.75 79 ALA A C 1
ATOM 591 O O . ALA A 1 79 ? 23.781 -14.773 -13.391 1 70.75 79 ALA A O 1
ATOM 592 N N . ALA A 1 80 ? 24.609 -15.547 -11.461 1 72.88 80 ALA A N 1
ATOM 593 C CA . ALA A 1 80 ? 25.219 -14.25 -11.172 1 72.88 80 ALA A CA 1
ATOM 594 C C . ALA A 1 80 ? 26.281 -13.898 -12.211 1 72.88 80 ALA A C 1
ATOM 596 O O . ALA A 1 80 ? 26.344 -12.758 -12.68 1 72.88 80 ALA A O 1
ATOM 597 N N . ARG A 1 81 ? 27 -14.859 -12.555 1 73.31 81 ARG A N 1
ATOM 598 C CA . ARG A 1 81 ? 28.062 -14.641 -13.531 1 73.31 81 ARG A CA 1
ATOM 599 C C . ARG A 1 81 ? 27.484 -14.273 -14.898 1 73.31 81 ARG A C 1
ATOM 601 O O . ARG A 1 81 ? 27.969 -13.359 -15.562 1 73.31 81 ARG A O 1
ATOM 608 N N . GLU A 1 82 ? 26.484 -14.984 -15.242 1 73.75 82 GLU A N 1
ATOM 609 C CA . GLU A 1 82 ? 25.875 -14.727 -16.547 1 73.75 82 GLU A CA 1
ATOM 610 C C . GLU A 1 82 ? 25.266 -13.336 -16.594 1 73.75 82 GLU A C 1
ATOM 612 O O . GLU A 1 82 ? 25.422 -12.609 -17.578 1 73.75 82 GLU A O 1
ATOM 617 N N . VAL A 1 83 ? 24.719 -13.016 -15.617 1 76.69 83 VAL A N 1
ATOM 618 C CA . VAL A 1 83 ? 24 -11.742 -15.594 1 76.69 83 VAL A CA 1
ATOM 619 C C . VAL A 1 83 ? 25 -10.586 -15.555 1 76.69 83 VAL A C 1
ATOM 621 O O . VAL A 1 83 ? 24.828 -9.586 -16.25 1 76.69 83 VAL A O 1
ATOM 624 N N . VAL A 1 84 ? 25.938 -10.781 -14.766 1 78.5 84 VAL A N 1
ATOM 625 C CA . VAL A 1 84 ? 26.922 -9.711 -14.641 1 78.5 84 VAL A CA 1
ATOM 626 C C . VAL A 1 84 ? 27.719 -9.594 -15.938 1 78.5 84 VAL A C 1
ATOM 628 O O . VAL A 1 84 ? 28.031 -8.492 -16.391 1 78.5 84 VAL A O 1
ATOM 631 N N . SER A 1 85 ? 27.938 -10.711 -16.531 1 76.62 85 SER A N 1
ATOM 632 C CA . SER A 1 85 ? 28.641 -10.695 -17.812 1 76.62 85 SER A CA 1
ATOM 633 C C . SER A 1 85 ? 27.812 -9.984 -18.891 1 76.62 85 SER A C 1
ATOM 635 O O . SER A 1 85 ? 28.359 -9.188 -19.656 1 76.62 85 SER A O 1
ATOM 637 N N . GLU A 1 86 ? 26.625 -10.344 -18.938 1 77.88 86 GLU A N 1
ATOM 638 C CA . GLU A 1 86 ? 25.734 -9.688 -19.891 1 77.88 86 GLU A CA 1
ATOM 639 C C . GLU A 1 86 ? 25.656 -8.188 -19.625 1 77.88 86 GLU A C 1
ATOM 641 O O . GLU A 1 86 ? 25.656 -7.383 -20.562 1 77.88 86 GLU A O 1
ATOM 646 N N . LEU A 1 87 ? 25.641 -7.895 -18.422 1 79.88 87 LEU A N 1
ATOM 647 C CA . LEU A 1 87 ? 25.562 -6.492 -18.031 1 79.88 87 LEU A CA 1
ATOM 648 C C . LEU A 1 87 ? 26.812 -5.734 -18.469 1 79.88 87 LEU A C 1
ATOM 650 O O . LEU A 1 87 ? 26.719 -4.609 -18.953 1 79.88 87 LEU A O 1
ATOM 654 N N . LEU A 1 88 ? 27.891 -6.371 -18.281 1 80 88 LEU A N 1
ATOM 655 C CA . LEU A 1 88 ? 29.156 -5.742 -18.688 1 80 88 LEU A CA 1
ATOM 656 C C . LEU A 1 88 ? 29.203 -5.578 -20.203 1 80 88 LEU A C 1
ATOM 658 O O . LEU A 1 88 ? 29.641 -4.535 -20.703 1 80 88 LEU A O 1
ATOM 662 N N . GLU A 1 89 ? 28.656 -6.469 -20.859 1 78.94 89 GLU A N 1
ATOM 663 C CA . GLU A 1 89 ? 28.688 -6.414 -22.328 1 78.94 89 GLU A CA 1
ATOM 664 C C . GLU A 1 89 ? 27.75 -5.336 -22.844 1 78.94 89 GLU A C 1
ATOM 666 O O . GLU A 1 89 ? 28.062 -4.66 -23.828 1 78.94 89 GLU A O 1
ATOM 671 N N . ARG A 1 90 ? 26.734 -5.262 -22.172 1 75.38 90 ARG A N 1
ATOM 672 C CA . ARG A 1 90 ? 25.703 -4.344 -22.641 1 75.38 90 ARG A CA 1
ATOM 673 C C . ARG A 1 90 ? 26.047 -2.904 -22.266 1 75.38 90 ARG A C 1
ATOM 675 O O . ARG A 1 90 ? 25.516 -1.965 -22.859 1 75.38 90 ARG A O 1
ATOM 682 N N . THR A 1 91 ? 26.859 -2.814 -21.312 1 75.94 91 THR A N 1
ATOM 683 C CA . THR A 1 91 ? 27.266 -1.479 -20.875 1 75.94 91 THR A CA 1
ATOM 684 C C . THR A 1 91 ? 28.562 -1.058 -21.562 1 75.94 91 THR A C 1
ATOM 686 O O . THR A 1 91 ? 29.641 -1.562 -21.234 1 75.94 91 THR A O 1
ATOM 689 N N . GLU A 1 92 ? 28.344 -0.142 -22.484 1 78.38 92 GLU A N 1
ATOM 690 C CA . GLU A 1 92 ? 29.453 0.257 -23.344 1 78.38 92 GLU A CA 1
ATOM 691 C C . GLU A 1 92 ? 30.688 0.626 -22.516 1 78.38 92 GLU A C 1
ATOM 693 O O . GLU A 1 92 ? 31.797 0.193 -22.828 1 78.38 92 GLU A O 1
ATOM 698 N N . ALA A 1 93 ? 30.547 1.392 -21.422 1 77.75 93 ALA A N 1
ATOM 699 C CA . ALA A 1 93 ? 31.656 1.902 -20.625 1 77.75 93 ALA A CA 1
ATOM 700 C C . ALA A 1 93 ? 32.344 0.776 -19.844 1 77.75 93 ALA A C 1
ATOM 702 O O . ALA A 1 93 ? 33.469 0.93 -19.391 1 77.75 93 ALA A O 1
ATOM 703 N N . LEU A 1 94 ? 31.609 -0.407 -19.781 1 82.12 94 LEU A N 1
ATOM 704 C CA . LEU A 1 94 ? 32.156 -1.509 -19 1 82.12 94 LEU A CA 1
ATOM 705 C C . LEU A 1 94 ? 32.375 -2.742 -19.875 1 82.12 94 LEU A C 1
ATOM 707 O O . LEU A 1 94 ? 32.625 -3.838 -19.375 1 82.12 94 LEU A O 1
ATOM 711 N N . ALA A 1 95 ? 32.219 -2.512 -21.156 1 80.12 95 ALA A N 1
ATOM 712 C CA . ALA A 1 95 ? 32.219 -3.631 -22.094 1 80.12 95 ALA A CA 1
ATOM 713 C C . ALA A 1 95 ? 33.562 -4.371 -22.078 1 80.12 95 ALA A C 1
ATOM 715 O O . ALA A 1 95 ? 33.594 -5.582 -22.297 1 80.12 95 ALA A O 1
ATOM 716 N N . ALA A 1 96 ? 34.688 -3.602 -21.688 1 81.75 96 ALA A N 1
ATOM 717 C CA . ALA A 1 96 ? 36 -4.223 -21.719 1 81.75 96 ALA A CA 1
ATOM 718 C C . ALA A 1 96 ? 36.375 -4.793 -20.344 1 81.75 96 ALA A C 1
ATOM 720 O O . ALA A 1 96 ? 37.438 -5.371 -20.172 1 81.75 96 ALA A O 1
ATOM 721 N N . TRP A 1 97 ? 35.438 -4.723 -19.328 1 83.81 97 TRP A N 1
ATOM 722 C CA . TRP A 1 97 ? 35.688 -5.246 -18 1 83.81 97 TRP A CA 1
ATOM 723 C C . TRP A 1 97 ? 35.5 -6.758 -17.953 1 83.81 97 TRP A C 1
ATOM 725 O O . TRP A 1 97 ? 34.75 -7.32 -18.766 1 83.81 97 TRP A O 1
ATOM 735 N N . ARG A 1 98 ? 36.219 -7.355 -17.094 1 80.88 98 ARG A N 1
ATOM 736 C CA . ARG A 1 98 ? 36.094 -8.805 -16.969 1 80.88 98 ARG A CA 1
ATOM 737 C C . ARG A 1 98 ? 35.812 -9.211 -15.539 1 80.88 98 ARG A C 1
ATOM 739 O O . ARG A 1 98 ? 36.25 -8.547 -14.594 1 80.88 98 ARG A O 1
ATOM 746 N N . ILE A 1 99 ? 35 -10.25 -15.398 1 81.31 99 ILE A N 1
ATOM 747 C CA . ILE A 1 99 ? 34.75 -10.836 -14.078 1 81.31 99 ILE A CA 1
ATOM 748 C C . ILE A 1 99 ? 35.969 -11.625 -13.633 1 81.31 99 ILE A C 1
ATOM 750 O O . ILE A 1 99 ? 36.438 -12.531 -14.336 1 81.31 99 ILE A O 1
ATOM 754 N N . THR A 1 100 ? 36.5 -11.172 -12.508 1 75.5 100 THR A N 1
ATOM 755 C CA . THR A 1 100 ? 37.719 -11.844 -12.008 1 75.5 100 THR A CA 1
ATOM 756 C C . THR A 1 100 ? 37.344 -12.93 -11 1 75.5 100 THR A C 1
ATOM 758 O O . THR A 1 100 ? 38.094 -13.875 -10.797 1 75.5 100 THR A O 1
ATOM 761 N N . ARG A 1 101 ? 36.219 -12.766 -10.266 1 70.62 101 ARG A N 1
ATOM 762 C CA . ARG A 1 101 ? 35.75 -13.727 -9.266 1 70.62 101 ARG A CA 1
ATOM 763 C C . ARG A 1 101 ? 34.219 -13.719 -9.164 1 70.62 101 ARG A C 1
ATOM 765 O O . ARG A 1 101 ? 33.594 -12.656 -9.258 1 70.62 101 ARG A O 1
ATOM 772 N N . CYS A 1 102 ? 33.5 -14.828 -9.125 1 73.44 102 CYS A N 1
ATOM 773 C CA . CYS A 1 102 ? 32.094 -15.008 -8.867 1 73.44 102 CYS A CA 1
ATOM 774 C C . CYS A 1 102 ? 31.844 -16.234 -7.992 1 73.44 102 CYS A C 1
ATOM 776 O O . CYS A 1 102 ? 32.062 -17.359 -8.422 1 73.44 102 CYS A O 1
ATOM 778 N N . GLY A 1 103 ? 31.406 -16.016 -6.699 1 66.94 103 GLY A N 1
ATOM 779 C CA . GLY A 1 103 ? 31.203 -17.141 -5.809 1 66.94 103 GLY A CA 1
ATOM 780 C C . GLY A 1 103 ? 30.359 -16.797 -4.594 1 66.94 103 GLY A C 1
ATOM 781 O O . GLY A 1 103 ? 30.188 -15.625 -4.258 1 66.94 103 GLY A O 1
ATOM 782 N N . VAL A 1 104 ? 29.391 -17.766 -4.031 1 56 104 VAL A N 1
ATOM 783 C CA . VAL A 1 104 ? 28.594 -17.609 -2.816 1 56 104 VAL A CA 1
ATOM 784 C C . VAL A 1 104 ? 29.516 -17.641 -1.595 1 56 104 VAL A C 1
ATOM 786 O O . VAL A 1 104 ? 30.391 -18.5 -1.479 1 56 104 VAL A O 1
ATOM 789 N N . GLU A 1 105 ? 29.594 -16.547 -0.898 1 42.38 105 GLU A N 1
ATOM 790 C CA . GLU A 1 105 ? 30.344 -16.562 0.358 1 42.38 105 GLU A CA 1
ATOM 791 C C . GLU A 1 105 ? 29.422 -16.875 1.537 1 42.38 105 GLU A C 1
ATOM 793 O O . GLU A 1 105 ? 28.328 -16.297 1.646 1 42.38 105 GLU A O 1
ATOM 798 N N . LEU A 1 106 ? 29.109 -18.172 2.033 1 35.47 106 LEU A N 1
ATOM 799 C CA . LEU A 1 106 ? 28.375 -18.516 3.238 1 35.47 106 LEU A CA 1
ATOM 800 C C . LEU A 1 106 ? 28.453 -17.391 4.266 1 35.47 106 LEU A C 1
ATOM 802 O O . LEU A 1 106 ? 27.422 -16.922 4.758 1 35.47 106 LEU A O 1
ATOM 806 N N . ASN A 1 107 ? 28.891 -17.797 5.562 1 31.83 107 ASN A N 1
ATOM 807 C CA . ASN A 1 107 ? 28.922 -17.031 6.797 1 31.83 107 ASN A CA 1
ATOM 808 C C . ASN A 1 107 ? 29.297 -15.578 6.539 1 31.83 107 ASN A C 1
ATOM 810 O O . ASN A 1 107 ? 29.938 -15.266 5.527 1 31.83 107 ASN A O 1
ATOM 814 N N . SER A 1 108 ? 28.672 -14.711 7.344 1 32.47 108 SER A N 1
ATOM 815 C CA . SER A 1 108 ? 28.672 -13.258 7.418 1 32.47 108 SER A CA 1
ATOM 816 C C . SER A 1 108 ? 30.078 -12.695 7.156 1 32.47 108 SER A C 1
ATOM 818 O O . SER A 1 108 ? 30.219 -11.672 6.484 1 32.47 108 SER A O 1
ATOM 820 N N . GLU A 1 109 ? 31.141 -13.352 7.719 1 32.06 109 GLU A N 1
ATOM 821 C CA . GLU A 1 109 ? 32.531 -13 7.977 1 32.06 109 GLU A CA 1
ATOM 822 C C . GLU A 1 109 ? 33.406 -13.211 6.738 1 32.06 109 GLU A C 1
ATOM 824 O O . GLU A 1 109 ? 34.25 -12.391 6.426 1 32.06 109 GLU A O 1
ATOM 829 N N . LEU A 1 110 ? 33.281 -14.438 6.082 1 29.84 110 LEU A N 1
ATOM 830 C CA . LEU A 1 110 ? 34.156 -15.016 5.059 1 29.84 110 LEU A CA 1
ATOM 831 C C . LEU A 1 110 ? 33.938 -14.32 3.717 1 29.84 110 LEU A C 1
ATOM 833 O O . LEU A 1 110 ? 34.875 -14.25 2.9 1 29.84 110 LEU A O 1
ATOM 837 N N . LEU A 1 111 ? 32.906 -13.93 3.279 1 31.38 111 LEU A N 1
ATOM 838 C CA . LEU A 1 111 ? 33 -13.211 2.012 1 31.38 111 LEU A CA 1
ATOM 839 C C . LEU A 1 111 ? 34.062 -12.117 2.072 1 31.38 111 LEU A C 1
ATOM 841 O O . LEU A 1 111 ? 34.781 -11.898 1.096 1 31.38 111 LEU A O 1
ATOM 845 N N . GLN A 1 112 ? 34.375 -11.773 3.203 1 31.53 112 GLN A N 1
ATOM 846 C CA . GLN A 1 112 ? 35.594 -11.008 3.432 1 31.53 112 GLN A CA 1
ATOM 847 C C . GLN A 1 112 ? 36.844 -11.844 3.135 1 31.53 112 GLN A C 1
ATOM 849 O O . GLN A 1 112 ? 37.75 -11.375 2.471 1 31.53 112 GLN A O 1
ATOM 854 N N . GLU A 1 113 ? 37 -13.07 3.625 1 33.38 113 GLU A N 1
ATOM 855 C CA . GLU A 1 113 ? 38.219 -13.867 3.584 1 33.38 113 GLU A CA 1
ATOM 856 C C . GLU A 1 113 ? 38.406 -14.531 2.225 1 33.38 113 GLU A C 1
ATOM 858 O O . GLU A 1 113 ? 39.531 -14.625 1.72 1 33.38 113 GLU A O 1
ATOM 863 N N . SER A 1 114 ? 37.438 -15.055 1.55 1 29.34 114 SER A N 1
ATOM 864 C CA . SER A 1 114 ? 37.688 -15.68 0.259 1 29.34 114 SER A CA 1
ATOM 865 C C . SER A 1 114 ? 38.25 -14.672 -0.746 1 29.34 114 SER A C 1
ATOM 867 O O . SER A 1 114 ? 39.031 -15.039 -1.626 1 29.34 114 SER A O 1
ATOM 869 N N . LEU A 1 115 ? 37.875 -13.453 -0.787 1 31.47 115 LEU A N 1
ATOM 870 C CA . LEU A 1 115 ? 38.625 -12.516 -1.585 1 31.47 115 LEU A CA 1
ATOM 871 C C . LEU A 1 115 ? 40.125 -12.562 -1.191 1 31.47 115 LEU A C 1
ATOM 873 O O . LEU A 1 115 ? 41 -12.43 -2.047 1 31.47 115 LEU A O 1
ATOM 877 N N . ASP A 1 116 ? 40.406 -12.969 -0.091 1 33 116 ASP A N 1
ATOM 878 C CA . ASP A 1 116 ? 41.812 -13.039 0.25 1 33 116 ASP A CA 1
ATOM 879 C C . ASP A 1 116 ? 42.469 -14.297 -0.337 1 33 116 ASP A C 1
ATOM 881 O O . ASP A 1 116 ? 43.594 -14.25 -0.795 1 33 116 ASP A O 1
ATOM 885 N N . ALA A 1 117 ? 41.875 -15.578 -0.422 1 30.48 117 ALA A N 1
ATOM 886 C CA . ALA A 1 117 ? 42.594 -16.828 -0.69 1 30.48 117 ALA A CA 1
ATOM 887 C C . ALA A 1 117 ? 42.562 -17.156 -2.182 1 30.48 117 ALA A C 1
ATOM 889 O O . ALA A 1 117 ? 43.312 -18.016 -2.637 1 30.48 117 ALA A O 1
ATOM 890 N N . ALA A 1 118 ? 41.688 -16.875 -3.152 1 30.58 118 ALA A N 1
ATOM 891 C CA . ALA A 1 118 ? 41.812 -17.219 -4.566 1 30.58 118 ALA A CA 1
ATOM 892 C C . ALA A 1 118 ? 43.156 -16.828 -5.133 1 30.58 118 ALA A C 1
ATOM 894 O O . ALA A 1 118 ? 43.406 -17.016 -6.328 1 30.58 118 ALA A O 1
ATOM 895 N N . ASP A 1 119 ? 44.25 -16.469 -4.648 1 31.23 119 ASP A N 1
ATOM 896 C CA . ASP A 1 119 ? 45.594 -16.406 -5.172 1 31.23 119 ASP A CA 1
ATOM 897 C C . ASP A 1 119 ? 46.156 -17.797 -5.406 1 31.23 119 ASP A C 1
ATOM 899 O O . ASP A 1 119 ? 47.344 -17.953 -5.703 1 31.23 119 ASP A O 1
ATOM 903 N N . GLY A 1 120 ? 45.312 -18.984 -5.23 1 30.86 120 GLY A N 1
ATOM 904 C CA . GLY A 1 120 ? 46.188 -20.141 -5.461 1 30.86 120 GLY A CA 1
ATOM 905 C C . GLY A 1 120 ? 46.125 -20.641 -6.895 1 30.86 120 GLY A C 1
ATOM 906 O O . GLY A 1 120 ? 45.438 -20.062 -7.734 1 30.86 120 GLY A O 1
ATOM 907 N N . PRO A 1 121 ? 46.562 -21.938 -7.449 1 33.81 121 PRO A N 1
ATOM 908 C CA . PRO A 1 121 ? 47 -22.5 -8.734 1 33.81 121 PRO A CA 1
ATOM 909 C C . PRO A 1 121 ? 45.844 -22.641 -9.727 1 33.81 121 PRO A C 1
ATOM 911 O O . PRO A 1 121 ? 46 -22.438 -10.93 1 33.81 121 PRO A O 1
ATOM 914 N N . ASP A 1 122 ? 44.812 -23.469 -9.422 1 32.06 122 ASP A N 1
ATOM 915 C CA . ASP A 1 122 ? 43.875 -24 -10.375 1 32.06 122 ASP A CA 1
ATOM 916 C C . ASP A 1 122 ? 42.781 -22.984 -10.688 1 32.06 122 ASP A C 1
ATOM 918 O O . ASP A 1 122 ? 41.625 -23.344 -10.914 1 32.06 122 ASP A O 1
ATOM 922 N N . ALA A 1 123 ? 43.062 -21.797 -10.844 1 33.38 123 ALA A N 1
ATOM 923 C CA . ALA A 1 123 ? 42.406 -20.5 -10.992 1 33.38 123 ALA A CA 1
ATOM 924 C C . ALA A 1 123 ? 41.656 -20.422 -12.32 1 33.38 123 ALA A C 1
ATOM 926 O O . ALA A 1 123 ? 42.156 -20.859 -13.359 1 33.38 123 ALA A O 1
ATOM 927 N N . PRO A 1 124 ? 40.344 -20.547 -12.352 1 35 124 PRO A N 1
ATOM 928 C CA . PRO A 1 124 ? 39.688 -20.703 -13.648 1 35 124 PRO A CA 1
ATOM 929 C C . PRO A 1 124 ? 40.281 -19.766 -14.711 1 35 124 PRO A C 1
ATOM 931 O O . PRO A 1 124 ? 40.781 -18.703 -14.391 1 35 124 PRO A O 1
ATOM 934 N N . PRO A 1 125 ? 40.469 -20.406 -15.914 1 36.5 125 PRO A N 1
ATOM 935 C CA . PRO A 1 125 ? 41.25 -19.719 -16.938 1 36.5 125 PRO A CA 1
ATOM 936 C C . PRO A 1 125 ? 40.688 -18.328 -17.266 1 36.5 125 PRO A C 1
ATOM 938 O O . PRO A 1 125 ? 39.5 -18.078 -17.062 1 36.5 125 PRO A O 1
ATOM 941 N N . ALA A 1 126 ? 41.375 -17.359 -17.594 1 33.12 126 ALA A N 1
ATOM 942 C CA . ALA A 1 126 ? 41.219 -15.922 -17.75 1 33.12 126 ALA A CA 1
ATOM 943 C C . ALA A 1 126 ? 40.312 -15.586 -18.938 1 33.12 126 ALA A C 1
ATOM 945 O O . ALA A 1 126 ? 39.625 -14.57 -18.938 1 33.12 126 ALA A O 1
ATOM 946 N N . ASP A 1 127 ? 40.156 -16.453 -19.859 1 29.27 127 ASP A N 1
ATOM 947 C CA . ASP A 1 127 ? 39.719 -16.125 -21.219 1 29.27 127 ASP A CA 1
ATOM 948 C C . ASP A 1 127 ? 38.219 -16.344 -21.406 1 29.27 127 ASP A C 1
ATOM 950 O O . ASP A 1 127 ? 37.719 -17.438 -21.172 1 29.27 127 ASP A O 1
ATOM 954 N N . PRO A 1 128 ? 37.469 -15.344 -21.484 1 35.06 128 PRO A N 1
ATOM 955 C CA . PRO A 1 128 ? 36 -15.391 -21.453 1 35.06 128 PRO A CA 1
ATOM 956 C C . PRO A 1 128 ? 35.406 -16.25 -22.578 1 35.06 128 PRO A C 1
ATOM 958 O O . PRO A 1 128 ? 34.406 -16.922 -22.375 1 35.06 128 PRO A O 1
ATOM 961 N N . ALA A 1 129 ? 36.094 -16.297 -23.609 1 32.59 129 ALA A N 1
ATOM 962 C CA . ALA A 1 129 ? 35.719 -17.031 -24.812 1 32.59 129 ALA A CA 1
ATOM 963 C C . ALA A 1 129 ? 35.719 -18.547 -24.547 1 32.59 129 ALA A C 1
ATOM 965 O O . ALA A 1 129 ? 34.812 -19.25 -24.984 1 32.59 129 ALA A O 1
ATOM 966 N N . GLU A 1 130 ? 36.688 -18.734 -23.969 1 37.88 130 GLU A N 1
ATOM 967 C CA . GLU A 1 130 ? 36.969 -20.172 -23.828 1 37.88 130 GLU A CA 1
ATOM 968 C C . GLU A 1 130 ? 36.031 -20.812 -22.812 1 37.88 130 GLU A C 1
ATOM 970 O O . GLU A 1 130 ? 35.594 -21.969 -22.984 1 37.88 130 GLU A O 1
ATOM 975 N N . ARG A 1 131 ? 35.469 -19.859 -22.016 1 34.59 131 ARG A N 1
ATOM 976 C CA . ARG A 1 131 ? 34.594 -20.281 -20.922 1 34.59 131 ARG A CA 1
ATOM 977 C C . ARG A 1 131 ? 33.188 -20.578 -21.422 1 34.59 131 ARG A C 1
ATOM 979 O O . ARG A 1 131 ? 32.562 -21.562 -21.016 1 34.59 131 ARG A O 1
ATOM 986 N N . ALA A 1 132 ? 32.75 -19.844 -22.344 1 34.78 132 ALA A N 1
ATOM 987 C CA . ALA A 1 132 ? 31.531 -19.922 -23.125 1 34.78 132 ALA A CA 1
ATOM 988 C C . ALA A 1 132 ? 31.375 -21.297 -23.766 1 34.78 132 ALA A C 1
ATOM 990 O O . ALA A 1 132 ? 30.281 -21.875 -23.734 1 34.78 132 ALA A O 1
ATOM 991 N N . ARG A 1 133 ? 32.25 -21.594 -24.297 1 33.62 133 ARG A N 1
ATOM 992 C CA . ARG A 1 133 ? 32.312 -22.812 -25.094 1 33.62 133 ARG A CA 1
ATOM 993 C C . ARG A 1 133 ? 32 -24.031 -24.234 1 33.62 133 ARG A C 1
ATOM 995 O O . ARG A 1 133 ? 31.266 -24.922 -24.641 1 33.62 133 ARG A O 1
ATOM 1002 N N . ARG A 1 134 ? 32.25 -23.828 -23.062 1 35.16 134 ARG A N 1
ATOM 1003 C CA . ARG A 1 134 ? 32.219 -25.047 -22.266 1 35.16 134 ARG A CA 1
ATOM 1004 C C . ARG A 1 134 ? 30.812 -25.266 -21.688 1 35.16 134 ARG A C 1
ATOM 1006 O O . ARG A 1 134 ? 30.344 -26.406 -21.609 1 35.16 134 ARG A O 1
ATOM 1013 N N . HIS A 1 135 ? 30.109 -24.078 -21.469 1 32.78 135 HIS A N 1
ATOM 1014 C CA . HIS A 1 135 ? 28.781 -24.109 -20.859 1 32.78 135 HIS A CA 1
ATOM 1015 C C . HIS A 1 135 ? 27.734 -24.656 -21.812 1 32.78 135 HIS A C 1
ATOM 1017 O O . HIS A 1 135 ? 26.844 -25.406 -21.391 1 32.78 135 HIS A O 1
ATOM 1023 N N . ALA A 1 136 ? 27.625 -24.344 -23 1 31.2 136 ALA A N 1
ATOM 1024 C CA . ALA A 1 136 ? 26.797 -24.859 -24.094 1 31.2 136 ALA A CA 1
ATOM 1025 C C . ALA A 1 136 ? 26.75 -26.375 -24.078 1 31.2 136 ALA A C 1
ATOM 1027 O O . ALA A 1 136 ? 25.719 -26.984 -24.375 1 31.2 136 ALA A O 1
ATOM 1028 N N . ALA A 1 137 ? 27.688 -26.859 -23.812 1 31.72 137 ALA A N 1
ATOM 1029 C CA . ALA A 1 137 ? 27.75 -28.312 -24.016 1 31.72 137 ALA A CA 1
ATOM 1030 C C . ALA A 1 137 ? 27 -29.062 -22.922 1 31.72 137 ALA A C 1
ATOM 1032 O O . ALA A 1 137 ? 26.562 -30.188 -23.125 1 31.72 137 ALA A O 1
ATOM 1033 N N . ALA A 1 138 ? 26.719 -28.281 -21.75 1 32.44 138 ALA A N 1
ATOM 1034 C CA . ALA A 1 138 ? 26.234 -29.172 -20.703 1 32.44 138 ALA A CA 1
ATOM 1035 C C . ALA A 1 138 ? 24.703 -29.203 -20.656 1 32.44 138 ALA A C 1
ATOM 1037 O O . ALA A 1 138 ? 24.109 -30.062 -20.016 1 32.44 138 ALA A O 1
ATOM 1038 N N . ASP A 1 139 ? 23.609 -28.25 -21.203 1 31.8 139 ASP A N 1
ATOM 1039 C CA . ASP A 1 139 ? 22.156 -28.203 -21.297 1 31.8 139 ASP A CA 1
ATOM 1040 C C . ASP A 1 139 ? 21.594 -29.547 -21.75 1 31.8 139 ASP A C 1
ATOM 1042 O O . ASP A 1 139 ? 20.391 -29.672 -21.984 1 31.8 139 ASP A O 1
ATOM 1046 N N . GLY A 1 140 ? 22 -30.406 -22.234 1 28.84 140 GLY A N 1
ATOM 1047 C CA . GLY A 1 140 ? 21.25 -31.516 -22.844 1 28.84 140 GLY A CA 1
ATOM 1048 C C . GLY A 1 140 ? 20.422 -32.281 -21.844 1 28.84 140 GLY A C 1
ATOM 1049 O O . GLY A 1 140 ? 19.578 -33.094 -22.219 1 28.84 140 GLY A O 1
ATOM 1050 N N . THR A 1 141 ? 20.625 -32.656 -20.609 1 29.81 141 THR A N 1
ATOM 1051 C CA . THR A 1 141 ? 19.906 -33.812 -20.125 1 29.81 141 THR A CA 1
ATOM 1052 C C . THR A 1 141 ? 18.656 -33.406 -19.344 1 29.81 141 THR A C 1
ATOM 1054 O O . THR A 1 141 ? 18.766 -32.719 -18.312 1 29.81 141 THR A O 1
ATOM 1057 N N . THR A 1 142 ? 17.172 -32.719 -19.656 1 32.5 142 THR A N 1
ATOM 1058 C CA . THR A 1 142 ? 15.734 -32.688 -19.453 1 32.5 142 THR A CA 1
ATOM 1059 C C . THR A 1 142 ? 15.281 -33.844 -18.578 1 32.5 142 THR A C 1
ATOM 1061 O O . THR A 1 142 ? 14.094 -34.188 -18.531 1 32.5 142 THR A O 1
ATOM 1064 N N . ASP A 1 143 ? 15.781 -34.719 -18.016 1 32 143 ASP A N 1
ATOM 1065 C CA . ASP A 1 143 ? 15.047 -35.875 -17.531 1 32 143 ASP A CA 1
ATOM 1066 C C . ASP A 1 143 ? 13.969 -35.469 -16.531 1 32 143 ASP A C 1
ATOM 1068 O O . ASP A 1 143 ? 13.953 -34.312 -16.062 1 32 143 ASP A O 1
ATOM 1072 N N . SER A 1 144 ? 13.258 -36.344 -15.227 1 38.06 144 SER A N 1
ATOM 1073 C CA . SER A 1 144 ? 12.172 -36.844 -14.383 1 38.06 144 SER A CA 1
ATOM 1074 C C . SER A 1 144 ? 11.945 -35.938 -13.172 1 38.06 144 SER A C 1
ATOM 1076 O O . SER A 1 144 ? 11.992 -36.406 -12.031 1 38.06 144 SER A O 1
ATOM 1078 N N . ASP A 1 145 ? 12.07 -34.781 -12.945 1 41.16 145 ASP A N 1
ATOM 1079 C CA . ASP A 1 145 ? 12.234 -34.062 -11.688 1 41.16 145 ASP A CA 1
ATOM 1080 C C . ASP A 1 145 ? 10.898 -33.938 -10.961 1 41.16 145 ASP A C 1
ATOM 1082 O O . ASP A 1 145 ? 10.188 -32.938 -11.133 1 41.16 145 ASP A O 1
ATOM 1086 N N . ARG A 1 146 ? 9.906 -34.562 -10.555 1 51.97 146 ARG A N 1
ATOM 1087 C CA . ARG A 1 146 ? 8.648 -34.844 -9.852 1 51.97 146 ARG A CA 1
ATOM 1088 C C . ARG A 1 146 ? 8.727 -34.375 -8.406 1 51.97 146 ARG A C 1
ATOM 1090 O O . ARG A 1 146 ? 9.711 -34.625 -7.715 1 51.97 146 ARG A O 1
ATOM 1097 N N . LEU A 1 147 ? 7.887 -33.062 -7.898 1 62.34 147 LEU A N 1
ATOM 1098 C CA . LEU A 1 147 ? 7.766 -32.688 -6.488 1 62.34 147 LEU A CA 1
ATOM 1099 C C . LEU A 1 147 ? 7.668 -33.938 -5.613 1 62.34 147 LEU A C 1
ATOM 1101 O O . LEU A 1 147 ? 7.062 -34.938 -6.008 1 62.34 147 LEU A O 1
ATOM 1105 N N . HIS A 1 148 ? 8.594 -33.844 -4.578 1 71.62 148 HIS A N 1
ATOM 1106 C CA . HIS A 1 148 ? 8.445 -34.938 -3.609 1 71.62 148 HIS A CA 1
ATOM 1107 C C . HIS A 1 148 ? 7.02 -35 -3.078 1 71.62 148 HIS A C 1
ATOM 1109 O O . HIS A 1 148 ? 6.387 -33.969 -2.842 1 71.62 148 HIS A O 1
ATOM 1115 N N . PRO A 1 149 ? 6.473 -36.062 -3.105 1 82.06 149 PRO A N 1
ATOM 1116 C CA . PRO A 1 149 ? 5.098 -36.25 -2.635 1 82.06 149 PRO A CA 1
ATOM 1117 C C . PRO A 1 149 ? 4.84 -35.594 -1.282 1 82.06 149 PRO A C 1
ATOM 1119 O O . PRO A 1 149 ? 3.748 -35.062 -1.042 1 82.06 149 PRO A O 1
ATOM 1122 N N . ALA A 1 150 ? 5.84 -35.469 -0.434 1 80.88 150 ALA A N 1
ATOM 1123 C CA . ALA A 1 150 ? 5.668 -34.844 0.878 1 80.88 150 ALA A CA 1
ATOM 1124 C C . ALA A 1 150 ? 5.441 -33.344 0.749 1 80.88 150 ALA A C 1
ATOM 1126 O O . ALA A 1 150 ? 4.676 -32.75 1.517 1 80.88 150 ALA A O 1
ATOM 1127 N N . GLU A 1 151 ? 6.133 -32.781 -0.233 1 80.62 151 GLU A N 1
ATOM 1128 C CA . GLU A 1 151 ? 5.973 -31.328 -0.468 1 80.62 151 GLU A CA 1
ATOM 1129 C C . GLU A 1 151 ? 4.578 -31.016 -0.999 1 80.62 151 GLU A C 1
ATOM 1131 O O . GLU A 1 151 ? 3.973 -30.016 -0.604 1 80.62 151 GLU A O 1
ATOM 1136 N N . VAL A 1 152 ? 4.141 -31.828 -1.819 1 87.44 152 VAL A N 1
ATOM 1137 C CA . VAL A 1 152 ? 2.807 -31.656 -2.379 1 87.44 152 VAL A CA 1
ATOM 1138 C C . VAL A 1 152 ? 1.761 -31.781 -1.274 1 87.44 152 VAL A C 1
ATOM 1140 O O . VAL A 1 152 ? 0.838 -30.969 -1.184 1 87.44 152 VAL A O 1
ATOM 1143 N N . GLU A 1 153 ? 1.951 -32.719 -0.408 1 91.12 153 GLU A N 1
ATOM 1144 C CA . GLU A 1 153 ? 1.002 -32.969 0.678 1 91.12 153 GLU A CA 1
ATOM 1145 C C . GLU A 1 153 ? 1.03 -31.812 1.681 1 91.12 153 GLU A C 1
ATOM 1147 O O . GLU A 1 153 ? -0.006 -31.438 2.23 1 91.12 153 GLU A O 1
ATOM 1152 N N . ALA A 1 154 ? 2.191 -31.266 1.879 1 88.25 154 ALA A N 1
ATOM 1153 C CA . ALA A 1 154 ? 2.309 -30.141 2.799 1 88.25 154 ALA A CA 1
ATOM 1154 C C . ALA A 1 154 ? 1.569 -28.906 2.264 1 88.25 154 ALA A C 1
ATOM 1156 O O . ALA A 1 154 ? 0.882 -28.219 3.016 1 88.25 154 ALA A O 1
ATOM 1157 N N . MET A 1 155 ? 1.77 -28.703 0.975 1 90.56 155 MET A N 1
ATOM 1158 C CA . MET A 1 155 ? 1.091 -27.562 0.374 1 90.56 155 MET A CA 1
ATOM 1159 C C . MET A 1 155 ? -0.418 -27.781 0.337 1 90.56 155 MET A C 1
ATOM 1161 O O . MET A 1 155 ? -1.19 -26.844 0.559 1 90.56 155 MET A O 1
ATOM 1165 N N . ARG A 1 156 ? -0.797 -28.984 0.083 1 94.44 156 ARG A N 1
ATOM 1166 C CA . ARG A 1 156 ? -2.215 -29.328 0.119 1 94.44 156 ARG A CA 1
ATOM 1167 C C . ARG A 1 156 ? -2.824 -29 1.477 1 94.44 156 ARG A C 1
ATOM 1169 O O . ARG A 1 156 ? -3.873 -28.344 1.551 1 94.44 156 ARG A O 1
ATOM 1176 N N . ALA A 1 157 ? -2.168 -29.375 2.492 1 93.25 157 ALA A N 1
ATOM 1177 C CA . ALA A 1 157 ? -2.635 -29.109 3.852 1 93.25 157 ALA A CA 1
ATOM 1178 C C . ALA A 1 157 ? -2.662 -27.609 4.141 1 93.25 157 ALA A C 1
ATOM 1180 O O . ALA A 1 157 ? -3.59 -27.109 4.781 1 93.25 157 ALA A O 1
ATOM 1181 N N . ARG A 1 158 ? -1.652 -26.969 3.613 1 92.75 158 ARG A N 1
ATOM 1182 C CA . ARG A 1 158 ? -1.554 -25.531 3.84 1 92.75 158 ARG A CA 1
ATOM 1183 C C . ARG A 1 158 ? -2.703 -24.781 3.164 1 92.75 158 ARG A C 1
ATOM 1185 O O . ARG A 1 158 ? -3.363 -23.953 3.789 1 92.75 158 ARG A O 1
ATOM 1192 N N . LEU A 1 159 ? -2.922 -25.078 1.921 1 95.88 159 LEU A N 1
ATOM 1193 C CA . LEU A 1 159 ? -3.99 -24.406 1.191 1 95.88 159 LEU A CA 1
ATOM 1194 C C . LEU A 1 159 ? -5.348 -24.688 1.826 1 95.88 159 LEU A C 1
ATOM 1196 O O . LEU A 1 159 ? -6.172 -23.781 1.977 1 95.88 159 LEU A O 1
ATOM 1200 N N . ARG A 1 160 ? -5.586 -25.906 2.248 1 96.19 160 ARG A N 1
ATOM 1201 C CA . ARG A 1 160 ? -6.855 -26.25 2.883 1 96.19 160 ARG A CA 1
ATOM 1202 C C . ARG A 1 160 ? -7.039 -25.484 4.191 1 96.19 160 ARG A C 1
ATOM 1204 O O . ARG A 1 160 ? -8.148 -25.047 4.512 1 96.19 160 ARG A O 1
ATOM 1211 N N . ALA A 1 161 ? -5.969 -25.266 4.906 1 93.19 161 ALA A N 1
ATOM 1212 C CA . ALA A 1 161 ? -6.023 -24.562 6.18 1 93.19 161 ALA A CA 1
ATOM 1213 C C . ALA A 1 161 ? -6.312 -23.078 5.965 1 93.19 161 ALA A C 1
ATOM 1215 O O . ALA A 1 161 ? -6.859 -22.406 6.848 1 93.19 161 ALA A O 1
ATOM 1216 N N . LEU A 1 162 ? -5.977 -22.562 4.777 1 94 162 LEU A N 1
ATOM 1217 C CA . LEU A 1 162 ? -6.148 -21.141 4.484 1 94 162 LEU A CA 1
ATOM 1218 C C . LEU A 1 162 ? -7.57 -20.844 4.02 1 94 162 LEU A C 1
ATOM 1220 O O . LEU A 1 162 ? -8.023 -19.703 4.059 1 94 162 LEU A O 1
ATOM 1224 N N . ALA A 1 163 ? -8.305 -21.844 3.615 1 95.19 163 ALA A N 1
ATOM 1225 C CA . ALA A 1 163 ? -9.602 -21.688 2.959 1 95.19 163 ALA A CA 1
ATOM 1226 C C . ALA A 1 163 ? -10.562 -20.875 3.824 1 95.19 163 ALA A C 1
ATOM 1228 O O . ALA A 1 163 ? -11.227 -19.953 3.336 1 95.19 163 ALA A O 1
ATOM 1229 N N . PRO A 1 164 ? -10.594 -21.047 5.184 1 92.94 164 PRO A N 1
ATOM 1230 C CA . PRO A 1 164 ? -11.57 -20.344 6.016 1 92.94 164 PRO A CA 1
ATOM 1231 C C . PRO A 1 164 ? -11.312 -18.844 6.09 1 92.94 164 PRO A C 1
ATOM 1233 O O . PRO A 1 164 ? -12.188 -18.078 6.496 1 92.94 164 PRO A O 1
ATOM 1236 N N . THR A 1 165 ? -10.062 -18.422 5.707 1 91 165 THR A N 1
ATOM 1237 C CA . THR A 1 165 ? -9.742 -17 5.707 1 91 165 THR A CA 1
ATOM 1238 C C . THR A 1 165 ? -10.625 -16.234 4.723 1 91 165 THR A C 1
ATOM 1240 O O . THR A 1 165 ? -10.883 -15.047 4.902 1 91 165 THR A O 1
ATOM 1243 N N . LEU A 1 166 ? -11.031 -16.906 3.629 1 92.31 166 LEU A N 1
ATOM 1244 C CA . LEU A 1 166 ? -11.969 -16.312 2.68 1 92.31 166 LEU A CA 1
ATOM 1245 C C . LEU A 1 166 ? -13.391 -16.344 3.227 1 92.31 166 LEU A C 1
ATOM 1247 O O . LEU A 1 166 ? -14.25 -17.031 2.691 1 92.31 166 LEU A O 1
ATOM 1251 N N . ALA A 1 167 ? -13.719 -15.531 4.156 1 88.69 167 ALA A N 1
ATOM 1252 C CA . ALA A 1 167 ? -14.953 -15.594 4.934 1 88.69 167 ALA A CA 1
ATOM 1253 C C . ALA A 1 167 ? -16.141 -15.125 4.105 1 88.69 167 ALA A C 1
ATOM 1255 O O . ALA A 1 167 ? -17.297 -15.477 4.41 1 88.69 167 ALA A O 1
ATOM 1256 N N . ALA A 1 168 ? -15.859 -14.375 3.09 1 85.56 168 ALA A N 1
ATOM 1257 C CA . ALA A 1 168 ? -16.938 -13.828 2.273 1 85.56 168 ALA A CA 1
ATOM 1258 C C . ALA A 1 168 ? -17.453 -14.867 1.282 1 85.56 168 ALA A C 1
ATOM 1260 O O . ALA A 1 168 ? -18.531 -14.688 0.687 1 85.56 168 ALA A O 1
ATOM 1261 N N . VAL A 1 169 ? -16.688 -15.945 1.092 1 89.88 169 VAL A N 1
ATOM 1262 C CA . VAL A 1 169 ? -16.953 -16.859 -0.021 1 89.88 169 VAL A CA 1
ATOM 1263 C C . VAL A 1 169 ? -17.141 -18.266 0.503 1 89.88 169 VAL A C 1
ATOM 1265 O O . VAL A 1 169 ? -16.172 -19 0.729 1 89.88 169 VAL A O 1
ATOM 1268 N N . PRO A 1 170 ? -18.328 -18.703 0.562 1 91.25 170 PRO A N 1
ATOM 1269 C CA . PRO A 1 170 ? -18.562 -20.078 0.995 1 91.25 170 PRO A CA 1
ATOM 1270 C C . PRO A 1 170 ? -18.109 -21.109 -0.04 1 91.25 170 PRO A C 1
ATOM 1272 O O . PRO A 1 170 ? -17.844 -20.75 -1.195 1 91.25 170 PRO A O 1
ATOM 1275 N N . LEU A 1 171 ? -17.969 -22.297 0.334 1 93.81 171 LEU A N 1
ATOM 1276 C CA . LEU A 1 171 ? -17.5 -23.344 -0.561 1 93.81 171 LEU A CA 1
ATOM 1277 C C . LEU A 1 171 ? -18.484 -23.562 -1.712 1 93.81 171 LEU A C 1
ATOM 1279 O O . LEU A 1 171 ? -18.094 -24.062 -2.773 1 93.81 171 LEU A O 1
ATOM 1283 N N . GLU A 1 172 ? -19.703 -23.141 -1.516 1 92.75 172 GLU A N 1
ATOM 1284 C CA . GLU A 1 172 ? -20.719 -23.25 -2.562 1 92.75 172 GLU A CA 1
ATOM 1285 C C . GLU A 1 172 ? -20.328 -22.422 -3.781 1 92.75 172 GLU A C 1
ATOM 1287 O O . GLU A 1 172 ? -20.672 -22.766 -4.914 1 92.75 172 GLU A O 1
ATOM 1292 N N . ALA A 1 173 ? -19.688 -21.312 -3.516 1 93.06 173 ALA A N 1
ATOM 1293 C CA . ALA A 1 173 ? -19.25 -20.438 -4.602 1 93.06 173 ALA A CA 1
ATOM 1294 C C . ALA A 1 173 ? -18.203 -21.109 -5.473 1 93.06 173 ALA A C 1
ATOM 1296 O O . ALA A 1 173 ? -17.953 -20.703 -6.609 1 93.06 173 ALA A O 1
ATOM 1297 N N . PHE A 1 174 ? -17.641 -22.172 -4.918 1 95.06 174 PHE A N 1
ATOM 1298 C CA . PHE A 1 174 ? -16.625 -22.938 -5.656 1 95.06 174 PHE A CA 1
ATOM 1299 C C . PHE A 1 174 ? -17.219 -24.203 -6.23 1 95.06 174 PHE A C 1
ATOM 1301 O O . PHE A 1 174 ? -16.5 -25.031 -6.793 1 95.06 174 PHE A O 1
ATOM 1308 N N . GLY A 1 175 ? -18.484 -24.438 -5.961 1 94.19 175 GLY A N 1
ATOM 1309 C CA . GLY A 1 175 ? -19.156 -25.562 -6.57 1 94.19 175 GLY A CA 1
ATOM 1310 C C . GLY A 1 175 ? -19.453 -26.688 -5.59 1 94.19 175 GLY A C 1
ATOM 1311 O O . GLY A 1 175 ? -19.891 -27.766 -5.984 1 94.19 175 GLY A O 1
ATOM 1312 N N . HIS A 1 176 ? -19.109 -26.469 -4.277 1 94.69 176 HIS A N 1
ATOM 1313 C CA . HIS A 1 176 ? -19.391 -27.5 -3.285 1 94.69 176 HIS A CA 1
ATOM 1314 C C . HIS A 1 176 ? -20.469 -27.031 -2.303 1 94.69 176 HIS A C 1
ATOM 1316 O O . HIS A 1 176 ? -20.172 -26.25 -1.387 1 94.69 176 HIS A O 1
ATOM 1322 N N . GLY A 1 177 ? -21.625 -27.5 -2.51 1 89.88 177 GLY A N 1
ATOM 1323 C CA . GLY A 1 177 ? -22.734 -27.141 -1.641 1 89.88 177 GLY A CA 1
ATOM 1324 C C . GLY A 1 177 ? -23.047 -28.188 -0.592 1 89.88 177 GLY A C 1
ATOM 1325 O O . GLY A 1 177 ? -22.328 -29.172 -0.467 1 89.88 177 GLY A O 1
ATOM 1326 N N . ASP A 1 178 ? -23.969 -27.938 0.263 1 84.62 178 ASP A N 1
ATOM 1327 C CA . ASP A 1 178 ? -24.391 -28.828 1.335 1 84.62 178 ASP A CA 1
ATOM 1328 C C . ASP A 1 178 ? -25.031 -30.094 0.771 1 84.62 178 ASP A C 1
ATOM 1330 O O . ASP A 1 178 ? -24.906 -31.172 1.363 1 84.62 178 ASP A O 1
ATOM 1334 N N . ASP A 1 179 ? -25.672 -29.922 -0.373 1 85.44 179 ASP A N 1
ATOM 1335 C CA . ASP A 1 179 ? -26.281 -31.062 -1.037 1 85.44 179 ASP A CA 1
ATOM 1336 C C . ASP A 1 179 ? -25.312 -31.719 -2.016 1 85.44 179 ASP A C 1
ATOM 1338 O O . ASP A 1 179 ? -24.906 -31.109 -3.002 1 85.44 179 ASP A O 1
ATOM 1342 N N . PRO A 1 180 ? -24.938 -32.906 -1.71 1 82.31 180 PRO A N 1
ATOM 1343 C CA . PRO A 1 180 ? -23.984 -33.625 -2.574 1 82.31 180 PRO A CA 1
ATOM 1344 C C . PRO A 1 180 ? -24.469 -33.719 -4.023 1 82.31 180 PRO A C 1
ATOM 1346 O O . PRO A 1 180 ? -23.641 -33.688 -4.945 1 82.31 180 PRO A O 1
ATOM 1349 N N . GLU A 1 181 ? -25.734 -33.781 -4.203 1 84.06 181 GLU A N 1
ATOM 1350 C CA . GLU A 1 181 ? -26.266 -33.875 -5.562 1 84.06 181 GLU A CA 1
ATOM 1351 C C . GLU A 1 181 ? -26.047 -32.594 -6.352 1 84.06 181 GLU A C 1
ATOM 1353 O O . GLU A 1 181 ? -26 -32.625 -7.582 1 84.06 181 GLU A O 1
ATOM 1358 N N . GLU A 1 182 ? -25.828 -31.531 -5.652 1 84.25 182 GLU A N 1
ATOM 1359 C CA . GLU A 1 182 ? -25.672 -30.234 -6.301 1 84.25 182 GLU A CA 1
ATOM 1360 C C . GLU A 1 182 ? -24.219 -29.812 -6.379 1 84.25 182 GLU A C 1
ATOM 1362 O O . GLU A 1 182 ? -23.875 -28.812 -7.012 1 84.25 182 GLU A O 1
ATOM 1367 N N . SER A 1 183 ? -23.391 -30.672 -5.793 1 89.62 183 SER A N 1
ATOM 1368 C CA . SER A 1 183 ? -21.969 -30.344 -5.785 1 89.62 183 SER A CA 1
ATOM 1369 C C . SER A 1 183 ? -21.281 -30.797 -7.074 1 89.62 183 SER A C 1
ATOM 1371 O O . SER A 1 183 ? -21.484 -31.922 -7.523 1 89.62 183 SER A O 1
ATOM 1373 N N . THR A 1 184 ? -20.656 -29.875 -7.738 1 92.19 184 THR A N 1
ATOM 1374 C CA . THR A 1 184 ? -19.953 -30.172 -8.992 1 92.19 184 THR A CA 1
ATOM 1375 C C . THR A 1 184 ? -18.516 -30.609 -8.719 1 92.19 184 THR A C 1
ATOM 1377 O O . THR A 1 184 ? -17.875 -31.188 -9.586 1 92.19 184 THR A O 1
ATOM 1380 N N . VAL A 1 185 ? -18.047 -30.266 -7.457 1 95.56 185 VAL A N 1
ATOM 1381 C CA . VAL A 1 185 ? -16.688 -30.641 -7.098 1 95.56 185 VAL A CA 1
ATOM 1382 C C . VAL A 1 185 ? -16.656 -31.156 -5.66 1 95.56 185 VAL A C 1
ATOM 1384 O O . VAL A 1 185 ? -17.578 -30.906 -4.887 1 95.56 185 VAL A O 1
ATOM 1387 N N . GLY A 1 186 ? -15.648 -31.922 -5.336 1 95.44 186 GLY A N 1
ATOM 1388 C CA . GLY A 1 186 ? -15.477 -32.406 -3.975 1 95.44 186 GLY A CA 1
ATOM 1389 C C . GLY A 1 186 ? -15.109 -31.312 -2.996 1 95.44 186 GLY A C 1
ATOM 1390 O O . GLY A 1 186 ? -14.695 -30.219 -3.402 1 95.44 186 GLY A O 1
ATOM 1391 N N . ARG A 1 187 ? -15.289 -31.609 -1.769 1 95.38 187 ARG A N 1
ATOM 1392 C CA . ARG A 1 187 ? -15 -30.641 -0.713 1 95.38 187 ARG A CA 1
ATOM 1393 C C . ARG A 1 187 ? -13.531 -30.234 -0.725 1 95.38 187 ARG A C 1
ATOM 1395 O O . ARG A 1 187 ? -13.203 -29.062 -0.589 1 95.38 187 ARG A O 1
ATOM 1402 N N . GLU A 1 188 ? -12.672 -31.203 -0.838 1 96.12 188 GLU A N 1
ATOM 1403 C CA . GLU A 1 188 ? -11.242 -30.938 -0.812 1 96.12 188 GLU A CA 1
ATOM 1404 C C . GLU A 1 188 ? -10.836 -30 -1.951 1 96.12 188 GLU A C 1
ATOM 1406 O O . GLU A 1 188 ? -10.031 -29.078 -1.756 1 96.12 188 GLU A O 1
ATOM 1411 N N . ALA A 1 189 ? -11.32 -30.266 -3.109 1 96.81 189 ALA A N 1
ATOM 1412 C CA . ALA A 1 189 ? -10.992 -29.422 -4.262 1 96.81 189 ALA A CA 1
ATOM 1413 C C . ALA A 1 189 ? -11.453 -27.984 -4.043 1 96.81 189 ALA A C 1
ATOM 1415 O O . ALA A 1 189 ? -10.734 -27.047 -4.375 1 96.81 189 ALA A O 1
ATOM 1416 N N . ALA A 1 190 ? -12.656 -27.844 -3.479 1 97.38 190 ALA A N 1
ATOM 1417 C CA . ALA A 1 190 ? -13.18 -26.516 -3.176 1 97.38 190 ALA A CA 1
ATOM 1418 C C . ALA A 1 190 ? -12.305 -25.797 -2.143 1 97.38 190 ALA A C 1
ATOM 1420 O O . ALA A 1 190 ? -12.047 -24.594 -2.262 1 97.38 190 ALA A O 1
ATOM 1421 N N . GLU A 1 191 ? -11.891 -26.547 -1.188 1 97.38 191 GLU A N 1
ATOM 1422 C CA . GLU A 1 191 ? -11.039 -25.984 -0.141 1 97.38 191 GLU A CA 1
ATOM 1423 C C . GLU A 1 191 ? -9.68 -25.578 -0.696 1 97.38 191 GLU A C 1
ATOM 1425 O O . GLU A 1 191 ? -9.133 -24.531 -0.322 1 97.38 191 GLU A O 1
ATOM 1430 N N . ILE A 1 192 ? -9.117 -26.391 -1.522 1 97.56 192 ILE A N 1
ATOM 1431 C CA . ILE A 1 192 ? -7.828 -26.078 -2.127 1 97.56 192 ILE A CA 1
ATOM 1432 C C . ILE A 1 192 ? -7.953 -24.828 -2.998 1 97.56 192 ILE A C 1
ATOM 1434 O O . ILE A 1 192 ? -7.086 -23.953 -2.961 1 97.56 192 ILE A O 1
ATOM 1438 N N . ALA A 1 193 ? -9.023 -24.766 -3.77 1 97.75 193 ALA A N 1
ATOM 1439 C CA . ALA A 1 193 ? -9.266 -23.578 -4.602 1 97.75 193 ALA A CA 1
ATOM 1440 C C . ALA A 1 193 ? -9.383 -22.328 -3.752 1 97.75 193 ALA A C 1
ATOM 1442 O O . ALA A 1 193 ? -8.742 -21.312 -4.039 1 97.75 193 ALA A O 1
ATOM 1443 N N . ALA A 1 194 ? -10.164 -22.391 -2.691 1 97.06 194 ALA A N 1
ATOM 1444 C CA . ALA A 1 194 ? -10.336 -21.266 -1.782 1 97.06 194 ALA A CA 1
ATOM 1445 C C . ALA A 1 194 ? -9.016 -20.875 -1.128 1 97.06 194 ALA A C 1
ATOM 1447 O O . ALA A 1 194 ? -8.68 -19.703 -1.048 1 97.06 194 ALA A O 1
ATOM 1448 N N . GLY A 1 195 ? -8.336 -21.875 -0.685 1 97.12 195 GLY A N 1
ATOM 1449 C CA . GLY A 1 195 ? -7.043 -21.625 -0.07 1 97.12 195 GLY A CA 1
ATOM 1450 C C . GLY A 1 195 ? -6.031 -21.016 -1.029 1 97.12 195 GLY A C 1
ATOM 1451 O O . GLY A 1 195 ? -5.227 -20.172 -0.641 1 97.12 195 GLY A O 1
ATOM 1452 N N . ALA A 1 196 ? -6.035 -21.516 -2.25 1 96.69 196 ALA A N 1
ATOM 1453 C CA . ALA A 1 196 ? -5.141 -20.969 -3.266 1 96.69 196 ALA A CA 1
ATOM 1454 C C . ALA A 1 196 ? -5.414 -19.484 -3.494 1 96.69 196 ALA A C 1
ATOM 1456 O O . ALA A 1 196 ? -4.488 -18.703 -3.74 1 96.69 196 ALA A O 1
ATOM 1457 N N . LEU A 1 197 ? -6.672 -19.078 -3.42 1 96 197 LEU A N 1
ATOM 1458 C CA . LEU A 1 197 ? -7.02 -17.672 -3.551 1 96 197 LEU A CA 1
ATOM 1459 C C . LEU A 1 197 ? -6.43 -16.859 -2.402 1 96 197 LEU A C 1
ATOM 1461 O O . LEU A 1 197 ? -5.895 -15.766 -2.619 1 96 197 LEU A O 1
ATOM 1465 N N . VAL A 1 198 ? -6.539 -17.391 -1.207 1 95.06 198 VAL A N 1
ATOM 1466 C CA . VAL A 1 198 ? -5.992 -16.703 -0.043 1 95.06 198 VAL A CA 1
ATOM 1467 C C . VAL A 1 198 ? -4.48 -16.562 -0.183 1 95.06 198 VAL A C 1
ATOM 1469 O O . VAL A 1 198 ? -3.912 -15.508 0.087 1 95.06 198 VAL A O 1
ATOM 1472 N N . PHE A 1 199 ? -3.893 -17.672 -0.605 1 94 199 PHE A N 1
ATOM 1473 C CA . PHE A 1 199 ? -2.453 -17.656 -0.845 1 94 199 PHE A CA 1
ATOM 1474 C C . PHE A 1 199 ? -2.094 -16.609 -1.898 1 94 199 PHE A C 1
ATOM 1476 O O . PHE A 1 199 ? -1.104 -15.891 -1.754 1 94 199 PHE A O 1
ATOM 1483 N N . ALA A 1 200 ? -2.871 -16.484 -2.879 1 94.44 200 ALA A N 1
ATOM 1484 C CA . ALA A 1 200 ? -2.645 -15.562 -3.98 1 94.44 200 ALA A CA 1
ATOM 1485 C C . ALA A 1 200 ? -2.805 -14.117 -3.516 1 94.44 200 ALA A C 1
ATOM 1487 O O . ALA A 1 200 ? -2.205 -13.203 -4.09 1 94.44 200 ALA A O 1
ATOM 1488 N N . VAL A 1 201 ? -3.645 -13.852 -2.525 1 95.44 201 VAL A N 1
ATOM 1489 C CA . VAL A 1 201 ? -3.803 -12.516 -1.971 1 95.44 201 VAL A CA 1
ATOM 1490 C C . VAL A 1 201 ? -2.451 -11.992 -1.487 1 95.44 201 VAL A C 1
ATOM 1492 O O . VAL A 1 201 ? -2.061 -10.867 -1.812 1 95.44 201 VAL A O 1
ATOM 1495 N N . ASP A 1 202 ? -1.798 -12.82 -0.754 1 93.06 202 ASP A N 1
ATOM 1496 C CA . ASP A 1 202 ? -0.491 -12.422 -0.239 1 93.06 202 ASP A CA 1
ATOM 1497 C C . ASP A 1 202 ? 0.476 -12.102 -1.378 1 93.06 202 ASP A C 1
ATOM 1499 O O . ASP A 1 202 ? 1.189 -11.102 -1.333 1 93.06 202 ASP A O 1
ATOM 1503 N N . LEU A 1 203 ? 0.459 -12.938 -2.381 1 92.38 203 LEU A N 1
ATOM 1504 C CA . LEU A 1 203 ? 1.349 -12.758 -3.523 1 92.38 203 LEU A CA 1
ATOM 1505 C C . LEU A 1 203 ? 1 -11.484 -4.289 1 92.38 203 LEU A C 1
ATOM 1507 O O . LEU A 1 203 ? 1.889 -10.719 -4.664 1 92.38 203 LEU A O 1
ATOM 1511 N N . LEU A 1 204 ? -0.251 -11.305 -4.484 1 94.81 204 LEU A N 1
ATOM 1512 C CA . LEU A 1 204 ? -0.725 -10.148 -5.234 1 94.81 204 LEU A CA 1
ATOM 1513 C C . LEU A 1 204 ? -0.295 -8.844 -4.562 1 94.81 204 LEU A C 1
ATOM 1515 O O . LEU A 1 204 ? 0.248 -7.953 -5.219 1 94.81 204 LEU A O 1
ATOM 1519 N N . VAL A 1 205 ? -0.529 -8.711 -3.279 1 95.94 205 VAL A N 1
ATOM 1520 C CA . VAL A 1 205 ? -0.203 -7.504 -2.533 1 95.94 205 VAL A CA 1
ATOM 1521 C C . VAL A 1 205 ? 1.311 -7.305 -2.502 1 95.94 205 VAL A C 1
ATOM 1523 O O . VAL A 1 205 ? 1.805 -6.203 -2.752 1 95.94 205 VAL A O 1
ATOM 1526 N N . ASP A 1 206 ? 2.014 -8.359 -2.332 1 91.31 206 ASP A N 1
ATOM 1527 C CA . ASP A 1 206 ? 3.473 -8.297 -2.344 1 91.31 206 ASP A CA 1
ATOM 1528 C C . ASP A 1 206 ? 3.99 -7.789 -3.689 1 91.31 206 ASP A C 1
ATOM 1530 O O . ASP A 1 206 ? 4.879 -6.938 -3.738 1 91.31 206 ASP A O 1
ATOM 1534 N N . GLU A 1 207 ? 3.488 -8.383 -4.684 1 92.56 207 GLU A N 1
ATOM 1535 C CA . GLU A 1 207 ? 3.939 -8.039 -6.031 1 92.56 207 GLU A CA 1
ATOM 1536 C C . GLU A 1 207 ? 3.611 -6.59 -6.371 1 92.56 207 GLU A C 1
ATOM 1538 O O . GLU A 1 207 ? 4.391 -5.914 -7.043 1 92.56 207 GLU A O 1
ATOM 1543 N N . LEU A 1 208 ? 2.465 -6.125 -5.91 1 96.75 208 LEU A N 1
ATOM 1544 C CA . LEU A 1 208 ? 2.105 -4.73 -6.148 1 96.75 208 LEU A CA 1
ATOM 1545 C C . LEU A 1 208 ? 3.068 -3.791 -5.43 1 96.75 208 LEU A C 1
ATOM 1547 O O . LEU A 1 208 ? 3.488 -2.777 -5.996 1 96.75 208 LEU A O 1
ATOM 1551 N N . PHE A 1 209 ? 3.428 -4.113 -4.207 1 94.81 209 PHE A N 1
ATOM 1552 C CA . PHE A 1 209 ? 4.402 -3.303 -3.492 1 94.81 209 PHE A CA 1
ATOM 1553 C C . PHE A 1 209 ? 5.75 -3.322 -4.203 1 94.81 209 PHE A C 1
ATOM 1555 O O . PHE A 1 209 ? 6.418 -2.291 -4.309 1 94.81 209 PHE A O 1
ATOM 1562 N N . THR A 1 210 ? 6.098 -4.488 -4.676 1 90.31 210 THR A N 1
ATOM 1563 C CA . THR A 1 210 ? 7.355 -4.633 -5.402 1 90.31 210 THR A CA 1
ATOM 1564 C C . THR A 1 210 ? 7.34 -3.791 -6.676 1 90.31 210 THR A C 1
ATOM 1566 O O . THR A 1 210 ? 8.312 -3.096 -6.977 1 90.31 210 THR A O 1
ATOM 1569 N N . ASP A 1 211 ? 6.285 -3.922 -7.398 1 93.38 211 ASP A N 1
ATOM 1570 C CA . ASP A 1 211 ? 6.137 -3.135 -8.617 1 93.38 211 ASP A CA 1
ATOM 1571 C C . ASP A 1 211 ? 6.195 -1.638 -8.32 1 93.38 211 ASP A C 1
ATOM 1573 O O . ASP A 1 211 ? 6.805 -0.871 -9.062 1 93.38 211 ASP A O 1
ATOM 1577 N N . LEU A 1 212 ? 5.516 -1.242 -7.273 1 93.81 212 LEU A N 1
ATOM 1578 C CA . LEU A 1 212 ? 5.492 0.167 -6.898 1 93.81 212 LEU A CA 1
ATOM 1579 C C . LEU A 1 212 ? 6.902 0.67 -6.598 1 93.81 212 LEU A C 1
ATOM 1581 O O . LEU A 1 212 ? 7.277 1.765 -7.023 1 93.81 212 LEU A O 1
ATOM 1585 N N . ALA A 1 213 ? 7.66 -0.081 -5.906 1 88.56 213 ALA A N 1
ATOM 1586 C CA . ALA A 1 213 ? 9.039 0.287 -5.605 1 88.56 213 ALA A CA 1
ATOM 1587 C C . ALA A 1 213 ? 9.859 0.439 -6.883 1 88.56 213 ALA A C 1
ATOM 1589 O O . ALA A 1 213 ? 10.625 1.397 -7.027 1 88.56 213 ALA A O 1
ATOM 1590 N N . ALA A 1 214 ? 9.648 -0.515 -7.789 1 87.38 214 ALA A N 1
ATOM 1591 C CA . ALA A 1 214 ? 10.367 -0.475 -9.062 1 87.38 214 ALA A CA 1
ATOM 1592 C C . ALA A 1 214 ? 9.977 0.759 -9.875 1 87.38 214 ALA A C 1
ATOM 1594 O O . ALA A 1 214 ? 10.828 1.41 -10.477 1 87.38 214 ALA A O 1
ATOM 1595 N N . LEU A 1 215 ? 8.719 1.025 -9.859 1 90.56 215 LEU A N 1
ATOM 1596 C CA . LEU A 1 215 ? 8.219 2.162 -10.633 1 90.56 215 LEU A CA 1
ATOM 1597 C C . LEU A 1 215 ? 8.711 3.477 -10.031 1 90.56 215 LEU A C 1
ATOM 1599 O O . LEU A 1 215 ? 8.969 4.438 -10.766 1 90.56 215 LEU A O 1
ATOM 1603 N N . GLU A 1 216 ? 8.734 3.553 -8.719 1 84.88 216 GLU A N 1
ATOM 1604 C CA . GLU A 1 216 ? 9.266 4.738 -8.047 1 84.88 216 GLU A CA 1
ATOM 1605 C C . GLU A 1 216 ? 10.719 4.988 -8.43 1 84.88 216 GLU A C 1
ATOM 1607 O O . GLU A 1 216 ? 11.148 6.137 -8.555 1 84.88 216 GLU A O 1
ATOM 1612 N N . GLU A 1 217 ? 11.406 3.98 -8.648 1 82 217 GLU A N 1
ATOM 1613 C CA . GLU A 1 217 ? 12.828 4.066 -8.977 1 82 217 GLU A CA 1
ATOM 1614 C C . GLU A 1 217 ? 13.039 4.352 -10.461 1 82 217 GLU A C 1
ATOM 1616 O O . GLU A 1 217 ? 13.875 5.176 -10.828 1 82 217 GLU A O 1
ATOM 1621 N N . ASP A 1 218 ? 12.242 3.736 -11.289 1 80.69 218 ASP A N 1
ATOM 1622 C CA . ASP A 1 218 ? 12.531 3.732 -12.719 1 80.69 218 ASP A CA 1
ATOM 1623 C C . ASP A 1 218 ? 11.422 4.43 -13.508 1 80.69 218 ASP A C 1
ATOM 1625 O O . ASP A 1 218 ? 11.477 4.492 -14.742 1 80.69 218 ASP A O 1
ATOM 1629 N N . GLY A 1 219 ? 10.43 5.016 -12.852 1 77.06 219 GLY A N 1
ATOM 1630 C CA . GLY A 1 219 ? 9.297 5.625 -13.531 1 77.06 219 GLY A CA 1
ATOM 1631 C C . GLY A 1 219 ? 9.703 6.723 -14.5 1 77.06 219 GLY A C 1
ATOM 1632 O O . GLY A 1 219 ? 10.852 6.762 -14.961 1 77.06 219 GLY A O 1
ATOM 1633 N N . PRO A 1 220 ? 8.703 7.312 -15.055 1 83.75 220 PRO A N 1
ATOM 1634 C CA . PRO A 1 220 ? 7.473 7.719 -14.375 1 83.75 220 PRO A CA 1
ATOM 1635 C C . PRO A 1 220 ? 6.301 6.785 -14.672 1 83.75 220 PRO A C 1
ATOM 1637 O O . PRO A 1 220 ? 5.293 6.805 -13.961 1 83.75 220 PRO A O 1
ATOM 1640 N N . THR A 1 221 ? 6.34 6.105 -15.852 1 90.38 221 THR A N 1
ATOM 1641 C CA . THR A 1 221 ? 5.266 5.188 -16.203 1 90.38 221 THR A CA 1
ATOM 1642 C C . THR A 1 221 ? 5.824 3.807 -16.547 1 90.38 221 THR A C 1
ATOM 1644 O O . THR A 1 221 ? 7.027 3.652 -16.75 1 90.38 221 THR A O 1
ATOM 1647 N N . VAL A 1 222 ? 4.926 2.854 -16.594 1 91.19 222 VAL A N 1
ATOM 1648 C CA . VAL A 1 222 ? 5.324 1.499 -16.953 1 91.19 222 VAL A CA 1
ATOM 1649 C C . VAL A 1 222 ? 5.875 1.487 -18.391 1 91.19 222 VAL A C 1
ATOM 1651 O O . VAL A 1 222 ? 6.871 0.818 -18.672 1 91.19 222 VAL A O 1
ATOM 1654 N N . ALA A 1 223 ? 5.277 2.242 -19.312 1 89.25 223 ALA A N 1
ATOM 1655 C CA . ALA A 1 223 ? 5.703 2.299 -20.703 1 89.25 223 ALA A CA 1
ATOM 1656 C C . ALA A 1 223 ? 7.121 2.85 -20.828 1 89.25 223 ALA A C 1
ATOM 1658 O O . ALA A 1 223 ? 7.883 2.434 -21.703 1 89.25 223 ALA A O 1
ATOM 1659 N N . GLU A 1 224 ? 7.383 3.73 -19.953 1 87.94 224 GLU A N 1
ATOM 1660 C CA . GLU A 1 224 ? 8.672 4.418 -20.047 1 87.94 224 GLU A CA 1
ATOM 1661 C C . GLU A 1 224 ? 9.703 3.773 -19.125 1 87.94 224 GLU A C 1
ATOM 1663 O O . GLU A 1 224 ? 10.797 4.309 -18.953 1 87.94 224 GLU A O 1
ATOM 1668 N N . SER A 1 225 ? 9.344 2.793 -18.531 1 86.62 225 SER A N 1
ATOM 1669 C CA . SER A 1 225 ? 10.242 2.113 -17.609 1 86.62 225 SER A CA 1
ATOM 1670 C C . SER A 1 225 ? 10.859 0.875 -18.25 1 86.62 225 SER A C 1
ATOM 1672 O O . SER A 1 225 ? 10.195 0.177 -19.031 1 86.62 225 SER A O 1
ATOM 1674 N N . ASP A 1 226 ? 12 0.587 -17.875 1 79 226 ASP A N 1
ATOM 1675 C CA . ASP A 1 226 ? 12.672 -0.615 -18.359 1 79 226 ASP A CA 1
ATOM 1676 C C . ASP A 1 226 ? 12.602 -1.736 -17.328 1 79 226 ASP A C 1
ATOM 1678 O O . ASP A 1 226 ? 13.133 -2.826 -17.547 1 79 226 ASP A O 1
ATOM 1682 N N . ALA A 1 227 ? 12 -1.42 -16.219 1 81.88 227 ALA A N 1
ATOM 1683 C CA . ALA A 1 227 ? 11.875 -2.418 -15.164 1 81.88 227 ALA A CA 1
ATOM 1684 C C . ALA A 1 227 ? 10.898 -3.518 -15.555 1 81.88 227 ALA A C 1
ATOM 1686 O O . ALA A 1 227 ? 10.008 -3.301 -16.391 1 81.88 227 ALA A O 1
ATOM 1687 N N . ALA A 1 228 ? 11.148 -4.758 -15.078 1 82.69 228 ALA A N 1
ATOM 1688 C CA . ALA A 1 228 ? 10.156 -5.828 -15.18 1 82.69 228 ALA A CA 1
ATOM 1689 C C . ALA A 1 228 ? 9.18 -5.773 -14.008 1 82.69 228 ALA A C 1
ATOM 1691 O O . ALA A 1 228 ? 9.586 -5.809 -12.844 1 82.69 228 ALA A O 1
ATOM 1692 N N . PHE A 1 229 ? 7.984 -5.582 -14.383 1 90.38 229 PHE A N 1
ATOM 1693 C CA . PHE A 1 229 ? 6.973 -5.492 -13.336 1 90.38 229 PHE A CA 1
ATOM 1694 C C . PHE A 1 229 ? 6.266 -6.828 -13.156 1 90.38 229 PHE A C 1
ATOM 1696 O O . PHE A 1 229 ? 6.012 -7.543 -14.133 1 90.38 229 PHE A O 1
ATOM 1703 N N . MET A 1 230 ? 6.023 -7.199 -11.969 1 88.88 230 MET A N 1
ATOM 1704 C CA . MET A 1 230 ? 5.414 -8.477 -11.609 1 88.88 230 MET A CA 1
ATOM 1705 C C . MET A 1 230 ? 3.949 -8.523 -12.031 1 88.88 230 MET A C 1
ATOM 1707 O O . MET A 1 230 ? 3.492 -9.516 -12.602 1 88.88 230 MET A O 1
ATOM 1711 N N . LEU A 1 231 ? 3.188 -7.461 -11.727 1 92.25 231 LEU A N 1
ATOM 1712 C CA . LEU A 1 231 ? 1.748 -7.457 -11.969 1 92.25 231 LEU A CA 1
ATOM 1713 C C . LEU A 1 231 ? 1.377 -6.41 -13.016 1 92.25 231 LEU A C 1
ATOM 1715 O O . LEU A 1 231 ? 0.49 -6.641 -13.844 1 92.25 231 LEU A O 1
ATOM 1719 N N . LEU A 1 232 ? 2.062 -5.289 -13.023 1 94.25 232 LEU A N 1
ATOM 1720 C CA . LEU A 1 232 ? 1.699 -4.18 -13.898 1 94.25 232 LEU A CA 1
ATOM 1721 C C . LEU A 1 232 ? 1.882 -4.559 -15.367 1 94.25 232 LEU A C 1
ATOM 1723 O O . LEU A 1 232 ? 1.176 -4.047 -16.234 1 94.25 232 LEU A O 1
ATOM 1727 N N . ASP A 1 233 ? 2.771 -5.477 -15.648 1 90.19 233 ASP A N 1
ATOM 1728 C CA . ASP A 1 233 ? 3.002 -5.945 -17.016 1 90.19 233 ASP A CA 1
ATOM 1729 C C . ASP A 1 233 ? 1.823 -6.781 -17.516 1 90.19 233 ASP A C 1
ATOM 1731 O O . ASP A 1 233 ? 1.672 -6.992 -18.719 1 90.19 233 ASP A O 1
ATOM 1735 N N . ASP A 1 234 ? 1.062 -7.316 -16.625 1 88.94 234 ASP A N 1
ATOM 1736 C CA . ASP A 1 234 ? -0.067 -8.164 -17 1 88.94 234 ASP A CA 1
ATOM 1737 C C . ASP A 1 234 ? -1.323 -7.328 -17.234 1 88.94 234 ASP A C 1
ATOM 1739 O O . ASP A 1 234 ? -2.359 -7.859 -17.641 1 88.94 234 ASP A O 1
ATOM 1743 N N . LEU A 1 235 ? -1.23 -5.98 -16.984 1 91.5 235 LEU A N 1
ATOM 1744 C CA . LEU A 1 235 ? -2.344 -5.086 -17.281 1 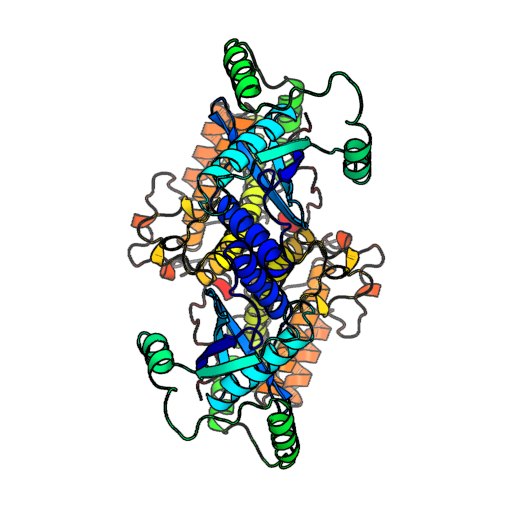91.5 235 LEU A CA 1
ATOM 1745 C C . LEU A 1 235 ? -2.416 -4.805 -18.781 1 91.5 235 LEU A C 1
ATOM 1747 O O . LEU A 1 235 ? -1.455 -5.055 -19.516 1 91.5 235 LEU A O 1
ATOM 1751 N N . PRO A 1 236 ? -3.576 -4.387 -19.25 1 87.31 236 PRO A N 1
ATOM 1752 C CA . PRO A 1 236 ? -3.68 -4.066 -20.672 1 87.31 236 PRO A CA 1
ATOM 1753 C C . PRO A 1 236 ? -2.576 -3.125 -21.156 1 87.31 236 PRO A C 1
ATOM 1755 O O . PRO A 1 236 ? -2.455 -2.006 -20.641 1 87.31 236 PRO A O 1
ATOM 1758 N N . PRO A 1 237 ? -1.825 -3.568 -22.031 1 86.75 237 PRO A N 1
ATOM 1759 C CA . PRO A 1 237 ? -0.641 -2.809 -22.453 1 86.75 237 PRO A CA 1
ATOM 1760 C C . PRO A 1 237 ? -0.994 -1.491 -23.141 1 86.75 237 PRO A C 1
ATOM 1762 O O . PRO A 1 237 ? -0.164 -0.581 -23.203 1 86.75 237 PRO A O 1
ATOM 1765 N N . GLN A 1 238 ? -2.16 -1.315 -23.688 1 83.19 238 GLN A N 1
ATOM 1766 C CA . GLN A 1 238 ? -2.564 -0.12 -24.422 1 83.19 238 GLN A CA 1
ATOM 1767 C C . GLN A 1 238 ? -2.547 1.11 -23.516 1 83.19 238 GLN A C 1
ATOM 1769 O O . GLN A 1 238 ? -2.426 2.238 -24 1 83.19 238 GLN A O 1
ATOM 1774 N N . PHE A 1 239 ? -2.562 0.823 -22.172 1 89.12 239 PHE A N 1
ATOM 1775 C CA . PHE A 1 239 ? -2.623 1.957 -21.266 1 89.12 239 PHE A CA 1
ATOM 1776 C C . PHE A 1 239 ? -1.319 2.096 -20.484 1 89.12 239 PHE A C 1
ATOM 1778 O O . PHE A 1 239 ? -1.271 2.779 -19.453 1 89.12 239 PHE A O 1
ATOM 1785 N N . ALA A 1 240 ? -0.348 1.523 -20.922 1 90.44 240 ALA A N 1
ATOM 1786 C CA . ALA A 1 240 ? 0.916 1.47 -20.188 1 90.44 240 ALA A CA 1
ATOM 1787 C C . ALA A 1 240 ? 1.443 2.873 -19.906 1 90.44 240 ALA A C 1
ATOM 1789 O O . ALA A 1 240 ? 2.119 3.096 -18.891 1 90.44 240 ALA A O 1
ATOM 1790 N N . ASP A 1 241 ? 1.13 3.834 -20.719 1 89.94 241 ASP A N 1
ATOM 1791 C CA . ASP A 1 241 ? 1.569 5.215 -20.547 1 89.94 241 ASP A CA 1
ATOM 1792 C C . ASP A 1 241 ? 0.83 5.887 -19.391 1 89.94 241 ASP A C 1
ATOM 1794 O O . ASP A 1 241 ? 1.245 6.941 -18.906 1 89.94 241 ASP A O 1
ATOM 1798 N N . GLU A 1 242 ? -0.181 5.277 -18.953 1 89.44 242 GLU A N 1
ATOM 1799 C CA . GLU A 1 242 ? -0.993 5.852 -17.875 1 89.44 242 GLU A CA 1
ATOM 1800 C C . GLU A 1 242 ? -0.672 5.207 -16.531 1 89.44 242 GLU A C 1
ATOM 1802 O O . GLU A 1 242 ? -1.144 5.668 -15.492 1 89.44 242 GLU A O 1
ATOM 1807 N N . TYR A 1 243 ? 0.107 4.184 -16.578 1 94.38 243 TYR A N 1
ATOM 1808 C CA . TYR A 1 243 ? 0.443 3.482 -15.336 1 94.38 243 TYR A CA 1
ATOM 1809 C C . TYR A 1 243 ? 1.581 4.184 -14.609 1 94.38 243 TYR A C 1
ATOM 1811 O O . TYR A 1 243 ? 2.727 3.729 -14.648 1 94.38 243 TYR A O 1
ATOM 1819 N N . THR A 1 244 ? 1.237 5.219 -13.906 1 92.38 244 THR A N 1
ATOM 1820 C CA . THR A 1 244 ? 2.162 6.043 -13.133 1 92.38 244 THR A CA 1
ATOM 1821 C C . THR A 1 244 ? 2.307 5.516 -11.711 1 92.38 244 THR A C 1
ATOM 1823 O O . THR A 1 244 ? 1.672 4.523 -11.344 1 92.38 244 THR A O 1
ATOM 1826 N N . VAL A 1 245 ? 3.152 6.211 -10.969 1 92.62 245 VAL A N 1
ATOM 1827 C CA . VAL A 1 245 ? 3.311 5.879 -9.555 1 92.62 245 VAL A CA 1
ATOM 1828 C C . VAL A 1 245 ? 1.979 6.055 -8.828 1 92.62 245 VAL A C 1
ATOM 1830 O O . VAL A 1 245 ? 1.567 5.188 -8.055 1 92.62 245 VAL A O 1
ATOM 1833 N N . LEU A 1 246 ? 1.311 7.16 -9.102 1 92 246 LEU A N 1
ATOM 1834 C CA . LEU A 1 246 ? 0.016 7.395 -8.477 1 92 246 LEU A CA 1
ATOM 1835 C C . LEU A 1 246 ? -0.981 6.305 -8.852 1 92 246 LEU A C 1
ATOM 1837 O O . LEU A 1 246 ? -1.723 5.812 -8 1 92 246 LEU A O 1
ATOM 1841 N N . PHE A 1 247 ? -0.999 5.938 -10.125 1 93.5 247 PHE A N 1
ATOM 1842 C CA . PHE A 1 247 ? -1.864 4.852 -10.57 1 93.5 247 PHE A CA 1
ATOM 1843 C C . PHE A 1 247 ? -1.588 3.582 -9.766 1 93.5 247 PHE A C 1
ATOM 1845 O O . PHE A 1 247 ? -2.518 2.922 -9.305 1 93.5 247 PHE A O 1
ATOM 1852 N N . ALA A 1 248 ? -0.301 3.227 -9.656 1 95.62 248 ALA A N 1
ATOM 1853 C CA . ALA A 1 248 ? 0.089 2.006 -8.953 1 95.62 248 ALA A CA 1
ATOM 1854 C C . ALA A 1 248 ? -0.303 2.07 -7.48 1 95.62 248 ALA A C 1
ATOM 1856 O O . ALA A 1 248 ? -0.689 1.06 -6.887 1 95.62 248 ALA A O 1
ATOM 1857 N N . ARG A 1 249 ? -0.167 3.232 -6.848 1 95.44 249 ARG A N 1
ATOM 1858 C CA . ARG A 1 249 ? -0.607 3.4 -5.465 1 95.44 249 ARG A CA 1
ATOM 1859 C C . ARG A 1 249 ? -2.109 3.168 -5.34 1 95.44 249 ARG A C 1
ATOM 1861 O O . ARG A 1 249 ? -2.557 2.445 -4.445 1 95.44 249 ARG A O 1
ATOM 1868 N N . ARG A 1 250 ? -2.895 3.736 -6.258 1 96.19 250 ARG A N 1
ATOM 1869 C CA . ARG A 1 250 ? -4.344 3.562 -6.254 1 96.19 250 ARG A CA 1
ATOM 1870 C C . ARG A 1 250 ? -4.719 2.1 -6.461 1 96.19 250 ARG A C 1
ATOM 1872 O O . ARG A 1 250 ? -5.633 1.591 -5.809 1 96.19 250 ARG A O 1
ATOM 1879 N N . LEU A 1 251 ? -3.984 1.477 -7.359 1 97 251 LEU A N 1
ATOM 1880 C CA . LEU A 1 251 ? -4.234 0.063 -7.617 1 97 251 LEU A CA 1
ATOM 1881 C C . LEU A 1 251 ? -3.934 -0.777 -6.383 1 97 251 LEU A C 1
ATOM 1883 O O . LEU A 1 251 ? -4.676 -1.708 -6.062 1 97 251 LEU A O 1
ATOM 1887 N N . THR A 1 252 ? -2.838 -0.458 -5.699 1 98.06 252 THR A N 1
ATOM 1888 C CA . THR A 1 252 ? -2.465 -1.174 -4.48 1 98.06 252 THR A CA 1
ATOM 1889 C C . THR A 1 252 ? -3.529 -0.995 -3.402 1 98.06 252 THR A C 1
ATOM 1891 O O . THR A 1 252 ? -3.934 -1.964 -2.756 1 98.06 252 THR A O 1
ATOM 1894 N N . VAL A 1 253 ? -3.969 0.207 -3.217 1 98.06 253 VAL A N 1
ATOM 1895 C CA . VAL A 1 253 ? -5.02 0.497 -2.246 1 98.06 253 VAL A CA 1
ATOM 1896 C C . VAL A 1 253 ? -6.285 -0.281 -2.604 1 98.06 253 VAL A C 1
ATOM 1898 O O . VAL A 1 253 ? -6.938 -0.854 -1.728 1 98.06 253 VAL A O 1
ATOM 1901 N N . THR A 1 254 ? -6.613 -0.339 -3.871 1 97.31 254 THR A N 1
ATOM 1902 C CA . THR A 1 254 ? -7.785 -1.07 -4.34 1 97.31 254 THR A CA 1
ATOM 1903 C C . THR A 1 254 ? -7.633 -2.566 -4.078 1 97.31 254 THR A C 1
ATOM 1905 O O . THR A 1 254 ? -8.586 -3.23 -3.666 1 97.31 254 THR A O 1
ATOM 1908 N N . ALA A 1 255 ? -6.441 -3.043 -4.336 1 98 255 ALA A N 1
ATOM 1909 C CA . ALA A 1 255 ? -6.172 -4.457 -4.09 1 98 255 ALA A CA 1
ATOM 1910 C C . ALA A 1 255 ? -6.352 -4.801 -2.613 1 98 255 ALA A C 1
ATOM 1912 O O . ALA A 1 255 ? -6.98 -5.805 -2.277 1 98 255 ALA A O 1
ATOM 1913 N N . VAL A 1 256 ? -5.797 -3.975 -1.751 1 97.94 256 VAL A N 1
ATOM 1914 C CA . VAL A 1 256 ? -5.898 -4.195 -0.312 1 97.94 256 VAL A CA 1
ATOM 1915 C C . VAL A 1 256 ? -7.359 -4.133 0.119 1 97.94 256 VAL A C 1
ATOM 1917 O O . VAL A 1 256 ? -7.82 -4.969 0.898 1 97.94 256 VAL A O 1
ATOM 1920 N N . THR A 1 257 ? -8.086 -3.195 -0.386 1 96.56 257 THR A N 1
ATOM 1921 C CA . THR A 1 257 ? -9.492 -3.023 -0.042 1 96.56 257 THR A CA 1
ATOM 1922 C C . THR A 1 257 ? -10.312 -4.227 -0.502 1 96.56 257 THR A C 1
ATOM 1924 O O . THR A 1 257 ? -11.102 -4.781 0.27 1 96.56 257 THR A O 1
ATOM 1927 N N . LEU A 1 258 ? -10.078 -4.648 -1.733 1 95.06 258 LEU A N 1
ATOM 1928 C CA . LEU A 1 258 ? -10.812 -5.781 -2.297 1 95.06 258 LEU A CA 1
ATOM 1929 C C . LEU A 1 258 ? -10.516 -7.059 -1.52 1 95.06 258 LEU A C 1
ATOM 1931 O O . LEU A 1 258 ? -11.438 -7.785 -1.141 1 95.06 258 LEU A O 1
ATOM 1935 N N . THR A 1 259 ? -9.258 -7.316 -1.316 1 96 259 THR A N 1
ATOM 1936 C CA . THR A 1 259 ? -8.875 -8.562 -0.667 1 96 259 THR A CA 1
ATOM 1937 C C . THR A 1 259 ? -9.273 -8.555 0.808 1 96 259 THR A C 1
ATOM 1939 O O . THR A 1 259 ? -9.547 -9.602 1.393 1 96 259 THR A O 1
ATOM 1942 N N . GLY A 1 260 ? -9.289 -7.359 1.421 1 94.12 260 GLY A N 1
ATOM 1943 C CA . GLY A 1 260 ? -9.859 -7.25 2.756 1 94.12 260 GLY A CA 1
ATOM 1944 C C . GLY A 1 260 ? -11.328 -7.629 2.812 1 94.12 260 GLY A C 1
ATOM 1945 O O . GLY A 1 260 ? -11.766 -8.297 3.752 1 94.12 260 GLY A O 1
ATOM 1946 N N . ARG A 1 261 ? -12.086 -7.18 1.836 1 92.5 261 ARG A N 1
ATOM 1947 C CA . ARG A 1 261 ? -13.508 -7.512 1.771 1 92.5 261 ARG A CA 1
ATOM 1948 C C . ARG A 1 261 ? -13.703 -9.008 1.569 1 92.5 261 ARG A C 1
ATOM 1950 O O . ARG A 1 261 ? -14.633 -9.602 2.129 1 92.5 261 ARG A O 1
ATOM 1957 N N . LEU A 1 262 ? -12.812 -9.656 0.799 1 92.25 262 LEU A N 1
ATOM 1958 C CA . LEU A 1 262 ? -12.898 -11.094 0.562 1 92.25 262 LEU A CA 1
ATOM 1959 C C . LEU A 1 262 ? -12.703 -11.867 1.858 1 92.25 262 LEU A C 1
ATOM 1961 O O . LEU A 1 262 ? -13.188 -13 1.99 1 92.25 262 LEU A O 1
ATOM 1965 N N . ALA A 1 263 ? -12.008 -11.281 2.812 1 91.75 263 ALA A N 1
ATOM 1966 C CA . ALA A 1 263 ? -11.68 -11.953 4.066 1 91.75 263 ALA A CA 1
ATOM 1967 C C . ALA A 1 263 ? -12.719 -11.648 5.141 1 91.75 263 ALA A C 1
ATOM 1969 O O . ALA A 1 263 ? -12.555 -12.031 6.301 1 91.75 263 ALA A O 1
ATOM 1970 N N . GLN A 1 264 ? -13.711 -10.922 4.863 1 88.62 264 GLN A N 1
ATOM 1971 C CA . GLN A 1 264 ? -14.812 -10.641 5.781 1 88.62 264 GLN A CA 1
ATOM 1972 C C . GLN A 1 264 ? -16.094 -11.336 5.34 1 88.62 264 GLN A C 1
ATOM 1974 O O . GLN A 1 264 ? -16.281 -11.594 4.148 1 88.62 264 GLN A O 1
ATOM 1979 N N . PRO A 1 265 ? -16.953 -11.68 6.273 1 87.38 265 PRO A N 1
ATOM 1980 C CA . PRO A 1 265 ? -18.141 -12.484 5.969 1 87.38 265 PRO A CA 1
ATOM 1981 C C . PRO A 1 265 ? -19.25 -11.656 5.332 1 87.38 265 PRO A C 1
ATOM 1983 O O . PRO A 1 265 ? -20.359 -11.602 5.867 1 87.38 265 PRO A O 1
ATOM 1986 N N . ARG A 1 266 ? -19.016 -10.961 4.324 1 84.12 266 ARG A N 1
ATOM 1987 C CA . ARG A 1 266 ? -19.969 -10.227 3.514 1 84.12 266 ARG A CA 1
ATOM 1988 C C . ARG A 1 266 ? -19.766 -10.508 2.029 1 84.12 266 ARG A C 1
ATOM 1990 O O . ARG A 1 266 ? -18.641 -10.641 1.565 1 84.12 266 ARG A O 1
ATOM 1997 N N . PRO A 1 267 ? -20.844 -10.641 1.375 1 83.06 267 PRO A N 1
ATOM 1998 C CA . PRO A 1 267 ? -20.703 -10.898 -0.06 1 83.06 267 PRO A CA 1
ATOM 1999 C C . PRO A 1 267 ? -19.906 -9.82 -0.779 1 83.06 267 PRO A C 1
ATOM 2001 O O . PRO A 1 267 ? -20.016 -8.641 -0.448 1 83.06 267 PRO A O 1
ATOM 2004 N N . VAL A 1 268 ? -19.172 -10.352 -1.7 1 84.31 268 VAL A N 1
ATOM 2005 C CA . VAL A 1 268 ? -18.281 -9.414 -2.377 1 84.31 268 VAL A CA 1
ATOM 2006 C C . VAL A 1 268 ? -18.578 -9.422 -3.877 1 84.31 268 VAL A C 1
ATOM 2008 O O . VAL A 1 268 ? -18.734 -10.484 -4.484 1 84.31 268 VAL A O 1
ATOM 2011 N N . ARG A 1 269 ? -18.781 -8.266 -4.434 1 84.38 269 ARG A N 1
ATOM 2012 C CA . ARG A 1 269 ? -18.828 -8 -5.867 1 84.38 269 ARG A CA 1
ATOM 2013 C C . ARG A 1 269 ? -17.891 -6.863 -6.25 1 84.38 269 ARG A C 1
ATOM 2015 O O . ARG A 1 269 ? -17.641 -5.961 -5.449 1 84.38 269 ARG A O 1
ATOM 2022 N N . PRO A 1 270 ? -17.328 -7.012 -7.383 1 88.31 270 PRO A N 1
ATOM 2023 C CA . PRO A 1 270 ? -16.453 -5.902 -7.789 1 88.31 270 PRO A CA 1
ATOM 2024 C C . PRO A 1 270 ? -17.188 -4.559 -7.809 1 88.31 270 PRO A C 1
ATOM 2026 O O . PRO A 1 270 ? -18.344 -4.488 -8.219 1 88.31 270 PRO A O 1
ATOM 2029 N N . SER A 1 271 ? -16.5 -3.543 -7.375 1 88.88 271 SER A N 1
ATOM 2030 C CA . SER A 1 271 ? -17.109 -2.223 -7.262 1 88.88 271 SER A CA 1
ATOM 2031 C C . SER A 1 271 ? -16.625 -1.293 -8.375 1 88.88 271 SER A C 1
ATOM 2033 O O . SER A 1 271 ? -17.172 -0.2 -8.555 1 88.88 271 SER A O 1
ATOM 2035 N N . CYS A 1 272 ? -15.68 -1.678 -9.102 1 88.69 272 CYS A N 1
ATOM 2036 C CA . CYS A 1 272 ? -15.117 -0.864 -10.172 1 88.69 272 CYS A CA 1
ATOM 2037 C C . CYS A 1 272 ? -14.305 -1.721 -11.141 1 88.69 272 CYS A C 1
ATOM 2039 O O . CYS A 1 272 ? -14.102 -2.912 -10.906 1 88.69 272 CYS A O 1
ATOM 2041 N N . VAL A 1 273 ? -13.852 -1.166 -12.195 1 88.25 273 VAL A N 1
ATOM 2042 C CA . VAL A 1 273 ? -13.117 -1.885 -13.234 1 88.25 273 VAL A CA 1
ATOM 2043 C C . VAL A 1 273 ? -11.805 -2.41 -12.656 1 88.25 273 VAL A C 1
ATOM 2045 O O . VAL A 1 273 ? -11.406 -3.543 -12.938 1 88.25 273 VAL A O 1
ATOM 2048 N N . ALA A 1 274 ? -11.109 -1.609 -11.852 1 92.81 274 ALA A N 1
ATOM 2049 C CA . ALA A 1 274 ? -9.844 -2.029 -11.258 1 92.81 274 ALA A CA 1
ATOM 2050 C C . ALA A 1 274 ? -10.016 -3.303 -10.438 1 92.81 274 ALA A C 1
ATOM 2052 O O . ALA A 1 274 ? -9.172 -4.203 -10.492 1 92.81 274 ALA A O 1
ATOM 2053 N N . GLU A 1 275 ? -11.086 -3.393 -9.688 1 93.19 275 GLU A N 1
ATOM 2054 C CA . GLU A 1 275 ? -11.336 -4.582 -8.875 1 93.19 275 GLU A CA 1
ATOM 2055 C C . GLU A 1 275 ? -11.602 -5.801 -9.75 1 93.19 275 GLU A C 1
ATOM 2057 O O . GLU A 1 275 ? -11.195 -6.918 -9.414 1 93.19 275 GLU A O 1
ATOM 2062 N N . GLU A 1 276 ? -12.289 -5.59 -10.852 1 89.38 276 GLU A N 1
ATOM 2063 C CA . GLU A 1 276 ? -12.516 -6.695 -11.773 1 89.38 276 GLU A CA 1
ATOM 2064 C C . GLU A 1 276 ? -11.195 -7.242 -12.312 1 89.38 276 GLU A C 1
ATOM 2066 O O . GLU A 1 276 ? -10.992 -8.461 -12.352 1 89.38 276 GLU A O 1
ATOM 2071 N N . ILE A 1 277 ? -10.367 -6.32 -12.711 1 90.56 277 ILE A N 1
ATOM 2072 C CA . ILE A 1 277 ? -9.07 -6.707 -13.25 1 90.56 277 ILE A CA 1
ATOM 2073 C C . ILE A 1 277 ? -8.258 -7.43 -12.172 1 90.56 277 ILE A C 1
ATOM 2075 O O . ILE A 1 277 ? -7.668 -8.477 -12.43 1 90.56 277 ILE A O 1
ATOM 2079 N N . LEU A 1 278 ? -8.258 -6.891 -11 1 94.25 278 LEU A N 1
ATOM 2080 C CA . LEU A 1 278 ? -7.504 -7.469 -9.891 1 94.25 278 LEU A CA 1
ATOM 2081 C C . LEU A 1 278 ? -8.031 -8.859 -9.539 1 94.25 278 LEU A C 1
ATOM 2083 O O . LEU A 1 278 ? -7.25 -9.758 -9.219 1 94.25 278 LEU A O 1
ATOM 2087 N N . LEU A 1 279 ? -9.32 -9.023 -9.578 1 93.06 279 LEU A N 1
ATOM 2088 C CA . LEU A 1 279 ? -9.914 -10.328 -9.281 1 93.06 279 LEU A CA 1
ATOM 2089 C C . LEU A 1 279 ? -9.477 -11.367 -10.312 1 93.06 279 LEU A C 1
ATOM 2091 O O . LEU A 1 279 ? -9.188 -12.508 -9.961 1 93.06 279 LEU A O 1
ATOM 2095 N N . ARG A 1 280 ? -9.43 -10.984 -11.5 1 90.5 280 ARG A N 1
ATOM 2096 C CA . ARG A 1 280 ? -8.953 -11.883 -12.547 1 90.5 280 ARG A CA 1
ATOM 2097 C C . ARG A 1 280 ? -7.5 -12.273 -12.32 1 90.5 280 ARG A C 1
ATOM 2099 O O . ARG A 1 280 ? -7.133 -13.445 -12.469 1 90.5 280 ARG A O 1
ATOM 2106 N N . LEU A 1 281 ? -6.734 -11.258 -12.031 1 92.06 281 LEU A N 1
ATOM 2107 C CA . LEU A 1 281 ? -5.324 -11.523 -11.75 1 92.06 281 LEU A CA 1
ATOM 2108 C C . LEU A 1 281 ? -5.176 -12.453 -10.547 1 92.06 281 LEU A C 1
ATOM 2110 O O . LEU A 1 281 ? -4.301 -13.32 -10.539 1 92.06 281 LEU A O 1
ATOM 2114 N N . LEU A 1 282 ? -6.012 -12.242 -9.562 1 94.44 282 LEU A N 1
ATOM 2115 C CA . LEU A 1 282 ? -5.996 -13.07 -8.359 1 94.44 282 LEU A CA 1
ATOM 2116 C C . LEU A 1 282 ? -6.32 -14.523 -8.688 1 94.44 282 LEU A C 1
ATOM 2118 O O . LEU A 1 282 ? -5.641 -15.438 -8.211 1 94.44 282 LEU A O 1
ATOM 2122 N N . ILE A 1 283 ? -7.328 -14.766 -9.484 1 93.44 283 ILE A N 1
ATOM 2123 C CA . ILE A 1 283 ? -7.75 -16.109 -9.867 1 93.44 283 ILE A CA 1
ATOM 2124 C C . ILE A 1 283 ? -6.652 -16.781 -10.688 1 93.44 283 ILE A C 1
ATOM 2126 O O . ILE A 1 283 ? -6.328 -17.953 -10.453 1 93.44 283 ILE A O 1
ATOM 2130 N N . THR A 1 284 ? -6.098 -16 -11.617 1 90.56 284 THR A N 1
ATOM 2131 C CA . THR A 1 284 ? -4.996 -16.531 -12.414 1 90.56 284 THR A CA 1
ATOM 2132 C C . THR A 1 284 ? -3.826 -16.938 -11.516 1 90.56 284 THR A C 1
ATOM 2134 O O . THR A 1 284 ? -3.227 -18 -11.711 1 90.56 284 THR A O 1
ATOM 2137 N N . GLN A 1 285 ? -3.52 -16.078 -10.578 1 91.75 285 GLN A N 1
ATOM 2138 C CA . GLN A 1 285 ? -2.438 -16.375 -9.648 1 91.75 285 GLN A CA 1
ATOM 2139 C C . GLN A 1 285 ? -2.74 -17.625 -8.828 1 91.75 285 GLN A C 1
ATOM 2141 O O . GLN A 1 285 ? -1.841 -18.422 -8.555 1 91.75 285 GLN A O 1
ATOM 2146 N N . ALA A 1 286 ? -3.945 -17.797 -8.414 1 95.5 286 ALA A N 1
ATOM 2147 C CA . ALA A 1 286 ? -4.355 -19 -7.676 1 95.5 286 ALA A CA 1
ATOM 2148 C C . ALA A 1 286 ? -4.172 -20.25 -8.516 1 95.5 286 ALA A C 1
ATOM 2150 O O . ALA A 1 286 ? -3.689 -21.281 -8.023 1 95.5 286 ALA A O 1
ATOM 2151 N N . GLU A 1 287 ? -4.531 -20.172 -9.781 1 93.5 287 GLU A N 1
ATOM 2152 C CA . GLU A 1 287 ? -4.367 -21.281 -10.695 1 93.5 287 GLU A CA 1
ATOM 2153 C C . GLU A 1 287 ? -2.893 -21.641 -10.867 1 93.5 287 GLU A C 1
ATOM 2155 O O . GLU A 1 287 ? -2.527 -22.828 -10.836 1 93.5 287 GLU A O 1
ATOM 2160 N N . VAL A 1 288 ? -2.131 -20.625 -11.047 1 89.62 288 VAL A N 1
ATOM 2161 C CA . VAL A 1 288 ? -0.697 -20.812 -11.234 1 89.62 288 VAL A CA 1
ATOM 2162 C C . VAL A 1 288 ? -0.096 -21.469 -9.992 1 89.62 288 VAL A C 1
ATOM 2164 O O . VAL A 1 288 ? 0.729 -22.375 -10.094 1 89.62 288 VAL A O 1
ATOM 2167 N N . THR A 1 289 ? -0.483 -21.016 -8.836 1 88.38 289 THR A N 1
ATOM 2168 C CA . THR A 1 289 ? 0.007 -21.562 -7.578 1 88.38 289 THR A CA 1
ATOM 2169 C C . THR A 1 289 ? -0.379 -23.031 -7.441 1 88.38 289 THR A C 1
ATOM 2171 O O . THR A 1 289 ? 0.462 -23.875 -7.113 1 88.38 289 THR A O 1
ATOM 2174 N N . ALA A 1 290 ? -1.649 -23.359 -7.668 1 93.44 290 ALA A N 1
ATOM 2175 C CA . ALA A 1 290 ? -2.111 -24.734 -7.574 1 93.44 290 ALA A CA 1
ATOM 2176 C C . ALA A 1 290 ? -1.368 -25.625 -8.562 1 93.44 290 ALA A C 1
ATOM 2178 O O . ALA A 1 290 ? -1.02 -26.766 -8.242 1 93.44 290 ALA A O 1
ATOM 2179 N N . ASP A 1 291 ? -1.109 -25.141 -9.727 1 90.75 291 ASP A N 1
ATOM 2180 C CA . ASP A 1 291 ? -0.406 -25.891 -10.75 1 90.75 291 ASP A CA 1
ATOM 2181 C C . ASP A 1 291 ? 1.049 -26.141 -10.359 1 90.75 291 ASP A C 1
ATOM 2183 O O . ASP A 1 291 ? 1.565 -27.25 -10.523 1 90.75 291 ASP A O 1
ATOM 2187 N N . LEU A 1 292 ? 1.652 -25.047 -9.852 1 85.69 292 LEU A N 1
ATOM 2188 C CA . LEU A 1 292 ? 3.053 -25.109 -9.445 1 85.69 292 LEU A CA 1
ATOM 2189 C C . LEU A 1 292 ? 3.27 -26.219 -8.414 1 85.69 292 LEU A C 1
ATOM 2191 O O . LEU A 1 292 ? 4.32 -26.859 -8.406 1 85.69 292 LEU A O 1
ATOM 2195 N N . TYR A 1 293 ? 2.307 -26.516 -7.609 1 87.44 293 TYR A N 1
ATOM 2196 C CA . TYR A 1 293 ? 2.453 -27.5 -6.547 1 87.44 293 TYR A CA 1
ATOM 2197 C C . TYR A 1 293 ? 1.698 -28.781 -6.887 1 87.44 293 TYR A C 1
ATOM 2199 O O . TYR A 1 293 ? 1.364 -29.562 -5.996 1 87.44 293 TYR A O 1
ATOM 2207 N N . ASP A 1 294 ? 1.329 -28.938 -8.156 1 90.25 294 ASP A N 1
ATOM 2208 C CA . ASP A 1 294 ? 0.685 -30.125 -8.695 1 90.25 294 ASP A CA 1
ATOM 2209 C C . ASP A 1 294 ? -0.65 -30.391 -8 1 90.25 294 ASP A C 1
ATOM 2211 O O . ASP A 1 294 ? -0.973 -31.531 -7.68 1 90.25 294 ASP A O 1
ATOM 2215 N N . LEU A 1 295 ? -1.34 -29.344 -7.652 1 94.69 295 LEU A N 1
ATOM 2216 C CA . LEU A 1 295 ? -2.619 -29.484 -6.965 1 94.69 295 LEU A CA 1
ATOM 2217 C C . LEU A 1 295 ? -3.768 -29.016 -7.855 1 94.69 295 LEU A C 1
ATOM 2219 O O . LEU A 1 295 ? -4.93 -29.078 -7.453 1 94.69 295 LEU A O 1
ATOM 2223 N N . LEU A 1 296 ? -3.398 -28.594 -9.047 1 95.62 296 LEU A N 1
ATOM 2224 C CA . LEU A 1 296 ? -4.434 -28.125 -9.961 1 95.62 296 LEU A CA 1
ATOM 2225 C C . LEU A 1 296 ? -5.102 -29.297 -10.672 1 95.62 296 LEU A C 1
ATOM 2227 O O . LEU A 1 296 ? -4.941 -29.453 -11.883 1 95.62 296 LEU A O 1
ATOM 2231 N N . SER A 1 297 ? -5.793 -30.062 -9.984 1 96 297 SER A N 1
ATOM 2232 C CA . SER A 1 297 ? -6.59 -31.125 -10.586 1 96 297 SER A CA 1
ATOM 2233 C C . SER A 1 297 ? -7.75 -30.547 -11.398 1 96 297 SER A C 1
ATOM 2235 O O . SER A 1 297 ? -8.023 -29.344 -11.328 1 96 297 SER A O 1
ATOM 2237 N N . ASP A 1 298 ? -8.375 -31.375 -12.148 1 96.12 298 ASP A N 1
ATOM 2238 C CA . ASP A 1 298 ? -9.539 -30.953 -12.922 1 96.12 298 ASP A CA 1
ATOM 2239 C C . ASP A 1 298 ? -10.625 -30.391 -12.008 1 96.12 298 ASP A C 1
ATOM 2241 O O . ASP A 1 298 ? -11.297 -29.406 -12.367 1 96.12 298 ASP A O 1
ATOM 2245 N N . GLU A 1 299 ? -10.773 -30.922 -10.875 1 96.56 299 GLU A N 1
ATOM 2246 C CA . GLU A 1 299 ? -11.789 -30.453 -9.93 1 96.56 299 GLU A CA 1
ATOM 2247 C C . GLU A 1 299 ? -11.438 -29.094 -9.375 1 96.56 299 GLU A C 1
ATOM 2249 O O . GLU A 1 299 ? -12.305 -28.219 -9.227 1 96.56 299 GLU A O 1
ATOM 2254 N N . VAL A 1 300 ? -10.148 -28.938 -9.055 1 97.19 300 VAL A N 1
ATOM 2255 C CA . VAL A 1 300 ? -9.711 -27.641 -8.531 1 97.19 300 VAL A CA 1
ATOM 2256 C C . VAL A 1 300 ? -9.883 -26.578 -9.602 1 97.19 300 VAL A C 1
ATOM 2258 O O . VAL A 1 300 ? -10.344 -25.469 -9.305 1 97.19 300 VAL A O 1
ATOM 2261 N N . ALA A 1 301 ? -9.555 -26.891 -10.805 1 95.88 301 ALA A N 1
ATOM 2262 C CA . ALA A 1 301 ? -9.742 -25.969 -11.914 1 95.88 301 ALA A CA 1
ATOM 2263 C C . ALA A 1 301 ? -11.211 -25.594 -12.086 1 95.88 301 ALA A C 1
ATOM 2265 O O . ALA A 1 301 ? -11.547 -24.422 -12.289 1 95.88 301 ALA A O 1
ATOM 2266 N N . THR A 1 302 ? -12.062 -26.609 -11.992 1 95.88 302 THR A N 1
ATOM 2267 C CA . THR A 1 302 ? -13.5 -26.391 -12.102 1 95.88 302 THR A CA 1
ATOM 2268 C C . THR A 1 302 ? -14.008 -25.516 -10.961 1 95.88 302 THR A C 1
ATOM 2270 O O . THR A 1 302 ? -14.867 -24.656 -11.164 1 95.88 302 THR A O 1
ATOM 2273 N N . ALA A 1 303 ? -13.492 -25.734 -9.797 1 96.56 303 ALA A N 1
ATOM 2274 C CA . ALA A 1 303 ? -13.859 -24.922 -8.633 1 96.56 303 ALA A CA 1
ATOM 2275 C C . ALA A 1 303 ? -13.531 -23.453 -8.859 1 96.56 303 ALA A C 1
ATOM 2277 O O . ALA A 1 303 ? -14.359 -22.578 -8.602 1 96.56 303 ALA A O 1
ATOM 2278 N N . LEU A 1 304 ? -12.344 -23.172 -9.352 1 95.19 304 LEU A N 1
ATOM 2279 C CA . LEU A 1 304 ? -11.898 -21.797 -9.586 1 95.19 304 LEU A CA 1
ATOM 2280 C C . LEU A 1 304 ? -12.711 -21.156 -10.703 1 95.19 304 LEU A C 1
ATOM 2282 O O . LEU A 1 304 ? -13.039 -19.969 -10.641 1 95.19 304 LEU A O 1
ATOM 2286 N N . GLU A 1 305 ? -13.031 -21.938 -11.68 1 92.19 305 GLU A N 1
ATOM 2287 C CA . GLU A 1 305 ? -13.867 -21.438 -12.773 1 92.19 305 GLU A CA 1
ATOM 2288 C C . GLU A 1 305 ? -15.266 -21.094 -12.281 1 92.19 305 GLU A C 1
ATOM 2290 O O . GLU A 1 305 ? -15.844 -20.078 -12.703 1 92.19 305 GLU A O 1
ATOM 2295 N N . THR A 1 306 ? -15.82 -21.953 -11.484 1 93.06 306 THR A N 1
ATOM 2296 C CA . THR A 1 306 ? -17.141 -21.719 -10.914 1 93.06 306 THR A CA 1
ATOM 2297 C C . THR A 1 306 ? -17.156 -20.422 -10.109 1 93.06 306 THR A C 1
ATOM 2299 O O . THR A 1 306 ? -18.094 -19.625 -10.219 1 93.06 306 THR A O 1
ATOM 2302 N N . PHE A 1 307 ? -16.125 -20.234 -9.359 1 93.5 307 PHE A N 1
ATOM 2303 C CA . PHE A 1 307 ? -16 -19 -8.586 1 93.5 307 PHE A CA 1
ATOM 2304 C C . PHE A 1 307 ? -15.93 -17.797 -9.508 1 93.5 307 PHE A C 1
ATOM 2306 O O . PHE A 1 307 ? -16.609 -16.797 -9.289 1 93.5 307 PHE A O 1
ATOM 2313 N N . ALA A 1 308 ? -15.094 -17.859 -10.461 1 88.69 308 ALA A N 1
ATOM 2314 C CA . ALA A 1 308 ? -14.906 -16.766 -11.406 1 88.69 308 ALA A CA 1
ATOM 2315 C C . ALA A 1 308 ? -16.219 -16.391 -12.086 1 88.69 308 ALA A C 1
ATOM 2317 O O . ALA A 1 308 ? -16.547 -15.203 -12.219 1 88.69 308 ALA A O 1
ATOM 2318 N N . GLU A 1 309 ? -16.969 -17.312 -12.477 1 86.12 309 GLU A N 1
ATOM 2319 C CA . GLU A 1 309 ? -18.25 -17.094 -13.125 1 86.12 309 GLU A CA 1
ATOM 2320 C C . GLU A 1 309 ? -19.25 -16.438 -12.172 1 86.12 309 GLU A C 1
ATOM 2322 O O . GLU A 1 309 ? -20.031 -15.586 -12.57 1 86.12 309 GLU A O 1
ATOM 2327 N N . GLY A 1 310 ? -19.234 -16.859 -10.992 1 85.69 310 GLY A N 1
ATOM 2328 C CA . GLY A 1 310 ? -20.172 -16.359 -10.008 1 85.69 310 GLY A CA 1
ATOM 2329 C C . GLY A 1 310 ? -19.969 -14.898 -9.672 1 85.69 310 GLY A C 1
ATOM 2330 O O . GLY A 1 310 ? -20.922 -14.203 -9.328 1 85.69 310 GLY A O 1
ATOM 2331 N N . ILE A 1 311 ? -18.781 -14.484 -9.672 1 77.88 311 ILE A N 1
ATOM 2332 C CA . ILE A 1 311 ? -18.5 -13.109 -9.258 1 77.88 311 ILE A CA 1
ATOM 2333 C C . ILE A 1 311 ? -18.469 -12.195 -10.484 1 77.88 311 ILE A C 1
ATOM 2335 O O . ILE A 1 311 ? -18.219 -10.992 -10.359 1 77.88 311 ILE A O 1
ATOM 2339 N N . GLY A 1 312 ? -18.875 -12.688 -11.594 1 71.06 312 GLY A N 1
ATOM 2340 C CA . GLY A 1 312 ? -18.938 -11.898 -12.812 1 71.06 312 GLY A CA 1
ATOM 2341 C C . GLY A 1 312 ? -17.578 -11.578 -13.391 1 71.06 312 GLY A C 1
ATOM 2342 O O . GLY A 1 312 ? -17.406 -10.586 -14.102 1 71.06 312 GLY A O 1
ATOM 2343 N N . ALA A 1 313 ? -16.609 -12.211 -12.844 1 60.03 313 ALA A N 1
ATOM 2344 C CA . ALA A 1 313 ? -15.266 -12.016 -13.398 1 60.03 313 ALA A CA 1
ATOM 2345 C C . ALA A 1 313 ? -15.062 -12.859 -14.648 1 60.03 313 ALA A C 1
ATOM 2347 O O . ALA A 1 313 ? -15.078 -14.094 -14.586 1 60.03 313 ALA A O 1
ATOM 2348 N N . ASP A 1 314 ? -15.523 -12.281 -15.812 1 56.56 314 ASP A N 1
ATOM 2349 C CA . ASP A 1 314 ? -15.234 -13.039 -17.016 1 56.56 314 ASP A CA 1
ATOM 2350 C C . ASP A 1 314 ? -13.734 -13.102 -17.297 1 56.56 314 ASP A C 1
ATOM 2352 O O . ASP A 1 314 ? -13.109 -12.078 -17.578 1 56.56 314 ASP A O 1
ATOM 2356 N N . PRO A 1 315 ? -13.109 -14.203 -16.938 1 54.72 315 PRO A N 1
ATOM 2357 C CA . PRO A 1 315 ? -11.664 -14.32 -17.125 1 54.72 315 PRO A CA 1
ATOM 2358 C C . PRO A 1 315 ? -11.219 -13.93 -18.531 1 54.72 315 PRO A C 1
ATOM 2360 O O . PRO A 1 315 ? -10.055 -13.57 -18.734 1 54.72 315 PRO A O 1
ATOM 2363 N N . ASP A 1 316 ? -12.156 -14.078 -19.531 1 54.62 316 ASP A N 1
ATOM 2364 C CA . ASP A 1 316 ? -11.812 -13.812 -20.922 1 54.62 316 ASP A CA 1
ATOM 2365 C C . ASP A 1 316 ? -12.125 -12.367 -21.297 1 54.62 316 ASP A C 1
ATOM 2367 O O . ASP A 1 316 ? -11.906 -11.961 -22.438 1 54.62 316 ASP A O 1
ATOM 2371 N N . ALA A 1 317 ? -12.711 -11.758 -20.266 1 56.19 317 ALA A N 1
ATOM 2372 C CA . ALA A 1 317 ? -13.078 -10.383 -20.625 1 56.19 317 ALA A CA 1
ATOM 2373 C C . ALA A 1 317 ? -11.836 -9.508 -20.734 1 56.19 317 ALA A C 1
ATOM 2375 O O . ALA A 1 317 ? -10.914 -9.609 -19.922 1 56.19 317 ALA A O 1
ATOM 2376 N N . ASP A 1 318 ? -11.633 -8.914 -21.906 1 56.78 318 ASP A N 1
ATOM 2377 C CA . ASP A 1 318 ? -10.539 -7.98 -22.172 1 56.78 318 ASP A CA 1
ATOM 2378 C C . ASP A 1 318 ? -10.727 -6.688 -21.375 1 56.78 318 ASP A C 1
ATOM 2380 O O . ASP A 1 318 ? -11.805 -6.094 -21.391 1 56.78 318 ASP A O 1
ATOM 2384 N N . ALA A 1 319 ? -9.859 -6.414 -20.406 1 56.84 319 ALA A N 1
ATOM 2385 C CA . ALA A 1 319 ? -9.898 -5.176 -19.641 1 56.84 319 ALA A CA 1
ATOM 2386 C C . ALA A 1 319 ? -10.242 -3.984 -20.531 1 56.84 319 ALA A C 1
ATOM 2388 O O . ALA A 1 319 ? -10.859 -3.021 -20.078 1 56.84 319 ALA A O 1
ATOM 2389 N N . THR A 1 320 ? -9.852 -4.105 -21.734 1 54.41 320 THR A N 1
ATOM 2390 C CA . THR A 1 320 ? -10.117 -3.031 -22.688 1 54.41 320 THR A CA 1
ATOM 2391 C C . THR A 1 320 ? -11.617 -2.877 -22.922 1 54.41 320 THR A C 1
ATOM 2393 O O . THR A 1 320 ? -12.094 -1.777 -23.203 1 54.41 320 THR A O 1
ATOM 2396 N N . ASP A 1 321 ? -12.172 -3.887 -22.703 1 60.47 321 ASP A N 1
ATOM 2397 C CA . ASP A 1 321 ? -13.617 -3.812 -22.891 1 60.47 321 ASP A CA 1
ATOM 2398 C C . ASP A 1 321 ? -14.297 -3.186 -21.672 1 60.47 321 ASP A C 1
ATOM 2400 O O . ASP A 1 321 ? -15.336 -2.529 -21.812 1 60.47 321 ASP A O 1
ATOM 2404 N N . LEU A 1 322 ? -13.609 -3.363 -20.672 1 58.78 322 LEU A N 1
ATOM 2405 C CA . LEU A 1 322 ? -14.211 -2.918 -19.406 1 58.78 322 LEU A CA 1
ATOM 2406 C C . LEU A 1 322 ? -14.016 -1.418 -19.219 1 58.78 322 LEU A C 1
ATOM 2408 O O . LEU A 1 322 ? -14.844 -0.759 -18.578 1 58.78 322 LEU A O 1
ATOM 2412 N N . ALA A 1 323 ? -12.914 -0.856 -19.609 1 60.22 323 ALA A N 1
ATOM 2413 C CA . ALA A 1 323 ? -12.68 0.567 -19.375 1 60.22 323 ALA A CA 1
ATOM 2414 C C . ALA A 1 323 ? -12.164 1.248 -20.641 1 60.22 323 ALA A C 1
ATOM 2416 O O . ALA A 1 323 ? -10.961 1.474 -20.781 1 60.22 323 ALA A O 1
ATOM 2417 N N . PRO A 1 324 ? -13.125 1.458 -21.516 1 58.38 324 PRO A N 1
ATOM 2418 C CA . PRO A 1 324 ? -12.727 2.043 -22.797 1 58.38 324 PRO A CA 1
ATOM 2419 C C . PRO A 1 324 ? -12.117 3.436 -22.656 1 58.38 324 PRO A C 1
ATOM 2421 O O . PRO A 1 324 ? -11.352 3.875 -23.516 1 58.38 324 PRO A O 1
ATOM 2424 N N . LEU A 1 325 ? -12.453 4.148 -21.578 1 63.22 325 LEU A N 1
ATOM 2425 C CA . LEU A 1 325 ? -12.109 5.562 -21.516 1 63.22 325 LEU A CA 1
ATOM 2426 C C . LEU A 1 325 ? -10.734 5.762 -20.891 1 63.22 325 LEU A C 1
ATOM 2428 O O . LEU A 1 325 ? -10.242 6.891 -20.797 1 63.22 325 LEU A O 1
ATOM 2432 N N . GLY A 1 326 ? -10.078 4.711 -20.562 1 77.06 326 GLY A N 1
ATOM 2433 C CA . GLY A 1 326 ? -8.742 4.895 -20.016 1 77.06 326 GLY A CA 1
ATOM 2434 C C . GLY A 1 326 ? -8.594 4.371 -18.609 1 77.06 326 GLY A C 1
ATOM 2435 O O . GLY A 1 326 ? -9.586 4.078 -17.938 1 77.06 326 GLY A O 1
ATOM 2436 N N . ALA A 1 327 ? -7.367 4.266 -18.141 1 85.12 327 ALA A N 1
ATOM 2437 C CA . ALA A 1 327 ? -7.055 3.623 -16.875 1 85.12 327 ALA A CA 1
ATOM 2438 C C . ALA A 1 327 ? -7.434 4.52 -15.695 1 85.12 327 ALA A C 1
ATOM 2440 O O . ALA A 1 327 ? -7.625 4.039 -14.578 1 85.12 327 ALA A O 1
ATOM 2441 N N . ALA A 1 328 ? -7.598 5.801 -15.938 1 78 328 ALA A N 1
ATOM 2442 C CA . ALA A 1 328 ? -7.953 6.738 -14.875 1 78 328 ALA A CA 1
ATOM 2443 C C . ALA A 1 328 ? -9.359 6.465 -14.359 1 78 328 ALA A C 1
ATOM 2445 O O . ALA A 1 328 ? -9.664 6.742 -13.195 1 78 328 ALA A O 1
ATOM 2446 N N . ASP A 1 329 ? -10.172 5.824 -15.18 1 81.38 329 ASP A N 1
ATOM 2447 C CA . ASP A 1 329 ? -11.57 5.602 -14.82 1 81.38 329 ASP A CA 1
ATOM 2448 C C . ASP A 1 329 ? -11.766 4.23 -14.18 1 81.38 329 ASP A C 1
ATOM 2450 O O . ASP A 1 329 ? -12.883 3.863 -13.805 1 81.38 329 ASP A O 1
ATOM 2454 N N . TRP A 1 330 ? -10.664 3.576 -14.023 1 90.75 330 TRP A N 1
ATOM 2455 C CA . TRP A 1 330 ? -10.766 2.225 -13.484 1 90.75 330 TRP A CA 1
ATOM 2456 C C . TRP A 1 330 ? -11.227 2.25 -12.031 1 90.75 330 TRP A C 1
ATOM 2458 O O . TRP A 1 330 ? -11.711 1.245 -11.508 1 90.75 330 TRP A O 1
ATOM 2468 N N . PHE A 1 331 ? -11.102 3.455 -11.398 1 91.69 331 PHE A N 1
ATOM 2469 C CA . PHE A 1 331 ? -11.336 3.512 -9.961 1 91.69 331 PHE A CA 1
ATOM 2470 C C . PHE A 1 331 ? -12.672 4.188 -9.656 1 91.69 331 PHE A C 1
ATOM 2472 O O . PHE A 1 331 ? -12.938 4.559 -8.508 1 91.69 331 PHE A O 1
ATOM 2479 N N . THR A 1 332 ? -13.438 4.375 -10.633 1 86.69 332 THR A N 1
ATOM 2480 C CA . THR A 1 332 ? -14.773 4.938 -10.477 1 86.69 332 THR A CA 1
ATOM 2481 C C . THR A 1 332 ? -15.781 3.846 -10.109 1 86.69 332 THR A C 1
ATOM 2483 O O . THR A 1 332 ? -15.859 2.816 -10.781 1 86.69 332 THR A O 1
ATOM 2486 N N . PRO A 1 333 ? -16.5 4.066 -9.031 1 86 333 PRO A N 1
ATOM 2487 C CA . PRO A 1 333 ? -17.484 3.047 -8.633 1 86 333 PRO A CA 1
ATOM 2488 C C . PRO A 1 333 ? -18.547 2.805 -9.688 1 86 333 PRO A C 1
ATOM 2490 O O . PRO A 1 333 ? -18.969 3.742 -10.367 1 86 333 PRO A O 1
ATOM 2493 N N . PHE A 1 334 ? -18.922 1.563 -9.836 1 81.31 334 PHE A N 1
ATOM 2494 C CA . PHE A 1 334 ? -20.031 1.225 -10.719 1 81.31 334 PHE A CA 1
ATOM 2495 C C . PHE A 1 334 ? -21.328 1.799 -10.188 1 81.31 334 PHE A C 1
ATOM 2497 O O . PHE A 1 334 ? -21.516 1.912 -8.969 1 81.31 334 PHE A O 1
ATOM 2504 N N . ASP A 1 335 ? -22.156 2.666 -10.898 1 67 335 ASP A N 1
ATOM 2505 C CA . ASP A 1 335 ? -23.422 3.264 -10.516 1 67 335 ASP A CA 1
ATOM 2506 C C . ASP A 1 335 ? -24.469 2.191 -10.219 1 67 335 ASP A C 1
ATOM 2508 O O . ASP A 1 335 ? -25.656 2.496 -10.07 1 67 335 ASP A O 1
ATOM 2512 N N . ASP A 1 336 ? -24.203 1.179 -9.852 1 54 336 ASP A N 1
ATOM 2513 C CA . ASP A 1 336 ? -25.328 0.258 -9.836 1 54 336 ASP A CA 1
ATOM 2514 C C . ASP A 1 336 ? -26.328 0.621 -8.734 1 54 336 ASP A C 1
ATOM 2516 O O . ASP A 1 336 ? -25.938 1.176 -7.703 1 54 336 ASP A O 1
ATOM 2520 N N . ASP A 1 337 ? -27.672 0.765 -9.062 1 48.66 337 ASP A N 1
ATOM 2521 C CA . ASP A 1 337 ? -28.953 1.082 -8.438 1 48.66 337 ASP A CA 1
ATOM 2522 C C . ASP A 1 337 ? -28.938 0.757 -6.945 1 48.66 337 ASP A C 1
ATOM 2524 O O . ASP A 1 337 ? -29.844 1.161 -6.211 1 48.66 337 ASP A O 1
ATOM 2528 N N . GLY A 1 338 ? -28.094 -0.31 -6.574 1 47.34 338 GLY A N 1
ATOM 2529 C CA . GLY A 1 338 ? -28.203 -0.774 -5.203 1 47.34 338 GLY A CA 1
ATOM 2530 C C . GLY A 1 338 ? -26.984 -0.468 -4.359 1 47.34 338 GLY A C 1
ATOM 2531 O O . GLY A 1 338 ? -26.594 0.691 -4.234 1 47.34 338 GLY A O 1
ATOM 2532 N N . ASP A 1 339 ? -26.312 -1.335 -3.912 1 53 339 ASP A N 1
ATOM 2533 C CA . ASP A 1 339 ? -25.188 -1.24 -2.982 1 53 339 ASP A CA 1
ATOM 2534 C C . ASP A 1 339 ? -23.938 -0.718 -3.684 1 53 339 ASP A C 1
ATOM 2536 O O . ASP A 1 339 ? -23.281 -1.452 -4.43 1 53 339 ASP A O 1
ATOM 2540 N N . ALA A 1 340 ? -24.062 0.64 -3.99 1 56.62 340 ALA A N 1
ATOM 2541 C CA . ALA A 1 340 ? -22.938 1.281 -4.668 1 56.62 340 ALA A CA 1
ATOM 2542 C C . ALA A 1 340 ? -21.609 0.702 -4.195 1 56.62 340 ALA A C 1
ATOM 2544 O O . ALA A 1 340 ? -21.422 0.443 -3.002 1 56.62 340 ALA A O 1
ATOM 2545 N N . GLY A 1 341 ? -20.859 0.086 -5.074 1 74.94 341 GLY A N 1
ATOM 2546 C CA . GLY A 1 341 ? -19.547 -0.487 -4.766 1 74.94 341 GLY A CA 1
ATOM 2547 C C . GLY A 1 341 ? -18.641 0.478 -4.039 1 74.94 341 GLY A C 1
ATOM 2548 O O . GLY A 1 341 ? -18.766 1.695 -4.184 1 74.94 341 GLY A O 1
ATOM 2549 N N . PHE A 1 342 ? -18.109 0.157 -3.023 1 85.69 342 PHE A N 1
ATOM 2550 C CA . PHE A 1 342 ? -17.203 0.967 -2.215 1 85.69 342 PHE A CA 1
ATOM 2551 C C . PHE A 1 342 ? -15.805 1 -2.828 1 85.69 342 PHE A C 1
ATOM 2553 O O . PHE A 1 342 ? -15.258 -0.043 -3.191 1 85.69 342 PHE A O 1
ATOM 2560 N N . VAL A 1 343 ? -15.453 2.211 -3.141 1 90.56 343 VAL A N 1
ATOM 2561 C CA . VAL A 1 343 ? -14.062 2.447 -3.523 1 90.56 343 VAL A CA 1
ATOM 2562 C C . VAL A 1 343 ? -13.383 3.334 -2.48 1 90.56 343 VAL A C 1
ATOM 2564 O O . VAL A 1 343 ? -13.945 4.348 -2.059 1 90.56 343 VAL A O 1
ATOM 2567 N N . HIS A 1 344 ? -12.242 2.891 -1.975 1 95 344 HIS A N 1
ATOM 2568 C CA . HIS A 1 344 ? -11.5 3.658 -0.979 1 95 344 HIS A CA 1
ATOM 2569 C C . HIS A 1 344 ? -11.297 5.098 -1.435 1 95 344 HIS A C 1
ATOM 2571 O O . HIS A 1 344 ? -10.977 5.348 -2.598 1 95 344 HIS A O 1
ATOM 2577 N N . PRO A 1 345 ? -11.422 6.055 -0.601 1 91.62 345 PRO A N 1
ATOM 2578 C CA . PRO A 1 345 ? -11.344 7.465 -0.997 1 91.62 345 PRO A CA 1
ATOM 2579 C C . PRO A 1 345 ? -10.008 7.816 -1.653 1 91.62 345 PRO A C 1
ATOM 2581 O O . PRO A 1 345 ? -9.969 8.625 -2.588 1 91.62 345 PRO A O 1
ATOM 2584 N N . TYR A 1 346 ? -8.93 7.207 -1.199 1 94 346 TYR A N 1
ATOM 2585 C CA . TYR A 1 346 ? -7.621 7.469 -1.791 1 94 346 TYR A CA 1
ATOM 2586 C C . TYR A 1 346 ? -7.602 7.07 -3.262 1 94 346 TYR A C 1
ATOM 2588 O O . TYR A 1 346 ? -6.953 7.727 -4.082 1 94 346 TYR A O 1
ATOM 2596 N N . ALA A 1 347 ? -8.25 5.977 -3.588 1 93.19 347 ALA A N 1
ATOM 2597 C CA . ALA A 1 347 ? -8.273 5.473 -4.957 1 93.19 347 ALA A CA 1
ATOM 2598 C C . ALA A 1 347 ? -9.266 6.254 -5.812 1 93.19 347 ALA A C 1
ATOM 2600 O O . ALA A 1 347 ? -9.055 6.43 -7.016 1 93.19 347 ALA A O 1
ATOM 2601 N N . ALA A 1 348 ? -10.359 6.711 -5.227 1 84.81 348 ALA A N 1
ATOM 2602 C CA . ALA A 1 348 ? -11.43 7.391 -5.949 1 84.81 348 ALA A CA 1
ATOM 2603 C C . ALA A 1 348 ? -10.984 8.773 -6.414 1 84.81 348 ALA A C 1
ATOM 2605 O O . ALA A 1 348 ? -11.477 9.281 -7.426 1 84.81 348 ALA A O 1
ATOM 2606 N N . HIS A 1 349 ? -10.234 9.461 -5.57 1 67.56 349 HIS A N 1
ATOM 2607 C CA . HIS A 1 349 ? -9.891 10.844 -5.844 1 67.56 349 HIS A CA 1
ATOM 2608 C C . HIS A 1 349 ? -8.68 10.938 -6.766 1 67.56 349 HIS A C 1
ATOM 2610 O O . HIS A 1 349 ? -7.68 10.242 -6.562 1 67.56 349 HIS A O 1
ATOM 2616 N N . ASP A 1 350 ? -8.977 11.344 -8.031 1 53.78 350 ASP A N 1
ATOM 2617 C CA . ASP A 1 350 ? -7.906 11.523 -9.008 1 53.78 350 ASP A CA 1
ATOM 2618 C C . ASP A 1 350 ? -7.094 12.781 -8.703 1 53.78 350 ASP A C 1
ATOM 2620 O O . ASP A 1 350 ? -6.164 13.117 -9.438 1 53.78 350 ASP A O 1
ATOM 2624 N N . ASP A 1 351 ? -7.648 13.633 -7.797 1 46.91 351 ASP A N 1
ATOM 2625 C CA . ASP A 1 351 ? -7.121 14.992 -7.934 1 46.91 351 ASP A CA 1
ATOM 2626 C C . ASP A 1 351 ? -5.668 15.062 -7.473 1 46.91 351 ASP A C 1
ATOM 2628 O O . ASP A 1 351 ? -5.379 14.906 -6.285 1 46.91 351 ASP A O 1
ATOM 2632 N N . GLU A 1 352 ? -4.832 14.648 -8.281 1 41.41 352 GLU A N 1
ATOM 2633 C CA . GLU A 1 352 ? -3.445 15.062 -8.094 1 41.41 352 GLU A CA 1
ATOM 2634 C C . GLU A 1 352 ? -3.369 16.5 -7.574 1 41.41 352 GLU A C 1
ATOM 2636 O O . GLU A 1 352 ? -2.418 16.859 -6.875 1 41.41 352 GLU A O 1
ATOM 2641 N N . GLU A 1 353 ? -4.309 17.281 -7.961 1 37.09 353 GLU A N 1
ATOM 2642 C CA . GLU A 1 353 ? -4.309 18.719 -7.711 1 37.09 353 GLU A CA 1
ATOM 2643 C C . GLU A 1 353 ? -4.668 19.031 -6.262 1 37.09 353 GLU A C 1
ATOM 2645 O O . GLU A 1 353 ? -4.324 20.094 -5.742 1 37.09 353 GLU A O 1
ATOM 2650 N N . SER A 1 354 ? -5.578 18.375 -5.789 1 36.69 354 SER A N 1
ATOM 2651 C CA . SER A 1 354 ? -6.141 18.766 -4.504 1 36.69 354 SER A CA 1
ATOM 2652 C C . SER A 1 354 ? -5.109 18.656 -3.387 1 36.69 354 SER A C 1
ATOM 2654 O O . SER A 1 354 ? -5.336 19.141 -2.273 1 36.69 354 SER A O 1
ATOM 2656 N N . LEU A 1 355 ? -4.457 17.641 -3.438 1 35.53 355 LEU A N 1
ATOM 2657 C CA . LEU A 1 355 ? -3.445 17.594 -2.389 1 35.53 355 LEU A CA 1
ATOM 2658 C C . LEU A 1 355 ? -2.441 18.734 -2.557 1 35.53 355 LEU A C 1
ATOM 2660 O O . LEU A 1 355 ? -1.471 18.828 -1.801 1 35.53 355 LEU A O 1
ATOM 2664 N N . GLN A 1 356 ? -2.416 19.328 -3.729 1 30.97 356 GLN A N 1
ATOM 2665 C CA . GLN A 1 356 ? -1.546 20.484 -3.949 1 30.97 356 GLN A CA 1
ATOM 2666 C C . GLN A 1 356 ? -2.078 21.719 -3.232 1 30.97 356 GLN A C 1
ATOM 2668 O O . GLN A 1 356 ? -3.236 22.109 -3.42 1 30.97 356 GLN A O 1
ATOM 2673 N N . GLY A 1 357 ? -1.841 21.828 -2.064 1 29.98 357 GLY A N 1
ATOM 2674 C CA . GLY A 1 357 ? -2.156 23.109 -1.452 1 29.98 357 GLY A CA 1
ATOM 2675 C C . GLY A 1 357 ? -2.26 24.25 -2.457 1 29.98 357 GLY A C 1
ATOM 2676 O O . GLY A 1 357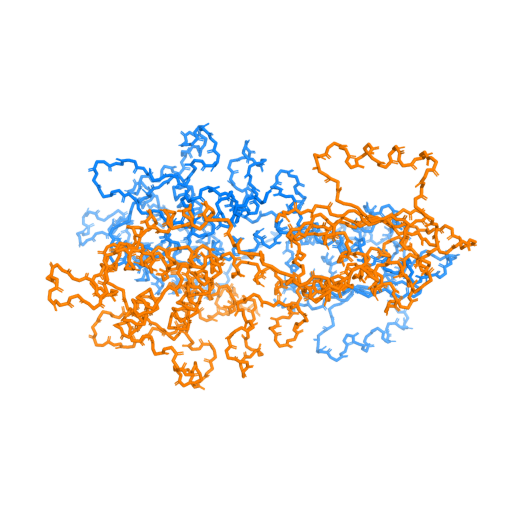 ? -1.854 24.094 -3.611 1 29.98 357 GLY A O 1
ATOM 2677 N N . PRO A 1 358 ? -3.355 25.234 -2.348 1 25.19 358 PRO A N 1
ATOM 2678 C CA . PRO A 1 358 ? -3.512 26.359 -3.275 1 25.19 358 PRO A CA 1
ATOM 2679 C C . PRO A 1 358 ? -2.186 26.812 -3.883 1 25.19 358 PRO A C 1
ATOM 2681 O O . PRO A 1 358 ? -1.155 26.797 -3.207 1 25.19 358 PRO A O 1
ATOM 2684 N N . ALA A 1 359 ? -2.07 26.625 -5.281 1 22.7 359 ALA A N 1
ATOM 2685 C CA . ALA A 1 359 ? -1.017 27.359 -5.969 1 22.7 359 ALA A CA 1
ATOM 2686 C C . ALA A 1 359 ? -0.899 28.781 -5.418 1 22.7 359 ALA A C 1
ATOM 2688 O O . ALA A 1 359 ? -1.898 29.5 -5.312 1 22.7 359 ALA A O 1
ATOM 2689 N N . ARG A 1 360 ? 0.154 29.047 -4.844 1 20.84 360 ARG A N 1
ATOM 2690 C CA . ARG A 1 360 ? 0.362 30.5 -4.844 1 20.84 360 ARG A CA 1
ATOM 2691 C C . ARG A 1 360 ? 0.228 31.078 -6.25 1 20.84 360 ARG A C 1
ATOM 2693 O O . ARG A 1 360 ? 0.78 30.531 -7.207 1 20.84 360 ARG A O 1
ATOM 2700 N N . MET B 1 1 ? 4.445 25.188 -3.893 1 55.88 1 MET B N 1
ATOM 2701 C CA . MET B 1 1 ? 4.582 25 -5.336 1 55.88 1 MET B CA 1
ATOM 2702 C C . MET B 1 1 ? 5.816 24.156 -5.66 1 55.88 1 MET B C 1
ATOM 2704 O O . MET B 1 1 ? 6.836 24.266 -4.98 1 55.88 1 MET B O 1
ATOM 2708 N N . THR B 1 2 ? 5.379 23.391 -6.512 1 57.22 2 THR B N 1
ATOM 2709 C CA . THR B 1 2 ? 6.484 22.516 -6.918 1 57.22 2 THR B CA 1
ATOM 2710 C C . THR B 1 2 ? 7.359 23.219 -7.957 1 57.22 2 THR B C 1
ATOM 2712 O O . THR B 1 2 ? 6.855 23.734 -8.953 1 57.22 2 THR B O 1
ATOM 2715 N N . TYR B 1 3 ? 8.562 23.297 -7.531 1 60.06 3 TYR B N 1
ATOM 2716 C CA . TYR B 1 3 ? 9.539 23.906 -8.43 1 60.06 3 TYR B CA 1
ATOM 2717 C C . TYR B 1 3 ? 10.586 22.891 -8.852 1 60.06 3 TYR B C 1
ATOM 2719 O O . TYR B 1 3 ? 10.953 22 -8.078 1 60.06 3 TYR B O 1
ATOM 2727 N N . VAL B 1 4 ? 10.789 23 -10.102 1 63.84 4 VAL B N 1
ATOM 2728 C CA . VAL B 1 4 ? 11.922 22.234 -10.594 1 63.84 4 VAL B CA 1
ATOM 2729 C C . VAL B 1 4 ? 13.164 23.125 -10.664 1 63.84 4 VAL B C 1
ATOM 2731 O O . VAL B 1 4 ? 13.195 24.094 -11.43 1 63.84 4 VAL B O 1
ATOM 2734 N N . VAL B 1 5 ? 14.039 22.781 -9.773 1 67.5 5 VAL B N 1
ATOM 2735 C CA . VAL B 1 5 ? 15.266 23.562 -9.719 1 67.5 5 VAL B CA 1
ATOM 2736 C C . VAL B 1 5 ? 16.391 22.812 -10.438 1 67.5 5 VAL B C 1
ATOM 2738 O O . VAL B 1 5 ? 16.625 21.641 -10.164 1 67.5 5 VAL B O 1
ATOM 2741 N N . THR B 1 6 ? 16.922 23.516 -11.422 1 66.62 6 THR B N 1
ATOM 2742 C CA . THR B 1 6 ? 18.078 22.938 -12.117 1 66.62 6 THR B CA 1
ATOM 2743 C C . THR B 1 6 ? 19.375 23.5 -11.57 1 66.62 6 THR B C 1
ATOM 2745 O O . THR B 1 6 ? 19.547 24.719 -11.5 1 66.62 6 THR B O 1
ATOM 2748 N N . VAL B 1 7 ? 20.188 22.641 -11.117 1 77.81 7 VAL B N 1
ATOM 2749 C CA . VAL B 1 7 ? 21.5 23.031 -10.602 1 77.81 7 VAL B CA 1
ATOM 2750 C C . VAL B 1 7 ? 22.594 22.469 -11.5 1 77.81 7 VAL B C 1
ATOM 2752 O O . VAL B 1 7 ? 22.703 21.25 -11.68 1 77.81 7 VAL B O 1
ATOM 2755 N N . ALA B 1 8 ? 23.297 23.422 -12.148 1 75.75 8 ALA B N 1
ATOM 2756 C CA . ALA B 1 8 ? 24.453 23.016 -12.945 1 75.75 8 ALA B CA 1
ATOM 2757 C C . ALA B 1 8 ? 25.75 23.188 -12.164 1 75.75 8 ALA B C 1
ATOM 2759 O O . ALA B 1 8 ? 25.953 24.219 -11.508 1 75.75 8 ALA B O 1
ATOM 2760 N N . MET B 1 9 ? 26.531 22.109 -12.117 1 82 9 MET B N 1
ATOM 2761 C CA . MET B 1 9 ? 27.812 22.125 -11.422 1 82 9 MET B CA 1
ATOM 2762 C C . MET B 1 9 ? 28.953 21.812 -12.383 1 82 9 MET B C 1
ATOM 2764 O O . MET B 1 9 ? 28.766 21.094 -13.359 1 82 9 MET B O 1
ATOM 2768 N N . ALA B 1 10 ? 30.062 22.531 -12.164 1 80.25 10 ALA B N 1
ATOM 2769 C CA . ALA B 1 10 ? 31.203 22.328 -13.047 1 80.25 10 ALA B CA 1
ATOM 2770 C C . ALA B 1 10 ? 32.438 21.938 -12.25 1 80.25 10 ALA B C 1
ATOM 2772 O O . ALA B 1 10 ? 32.625 22.359 -11.109 1 80.25 10 ALA B O 1
ATOM 2773 N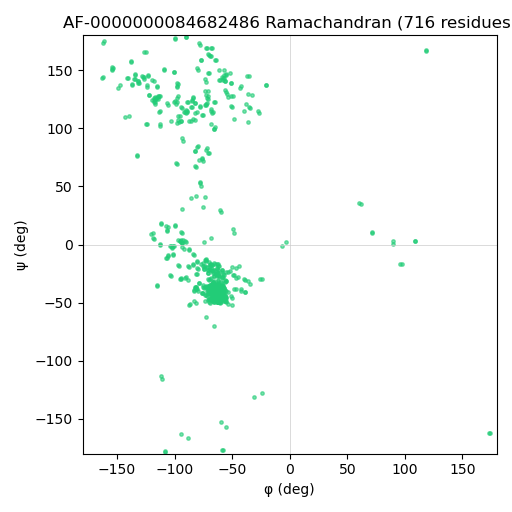 N . ARG B 1 11 ? 33.219 21.109 -12.844 1 82.38 11 ARG B N 1
ATOM 2774 C CA . ARG B 1 11 ? 34.5 20.734 -12.297 1 82.38 11 ARG B CA 1
ATOM 2775 C C . ARG B 1 11 ? 35.438 21.938 -12.227 1 82.38 11 ARG B C 1
ATOM 2777 O O . ARG B 1 11 ? 35.25 22.922 -12.93 1 82.38 11 ARG B O 1
ATOM 2784 N N . PRO B 1 12 ? 36.5 21.859 -11.328 1 79.44 12 PRO B N 1
ATOM 2785 C CA . PRO B 1 12 ? 37.469 22.969 -11.227 1 79.44 12 PRO B CA 1
ATOM 2786 C C . PRO B 1 12 ? 38.156 23.266 -12.547 1 79.44 12 PRO B C 1
ATOM 2788 O O . PRO B 1 12 ? 38.375 22.375 -13.359 1 79.44 12 PRO B O 1
ATOM 2791 N N . GLU B 1 13 ? 38.344 24.594 -12.75 1 76.5 13 GLU B N 1
ATOM 2792 C CA . GLU B 1 13 ? 39.062 25.016 -13.953 1 76.5 13 GLU B CA 1
ATOM 2793 C C . GLU B 1 13 ? 40.438 24.344 -14.047 1 76.5 13 GLU B C 1
ATOM 2795 O O . GLU B 1 13 ? 41.156 24.25 -13.055 1 76.5 13 GLU B O 1
ATOM 2800 N N . GLY B 1 14 ? 40.781 23.781 -15.18 1 75.88 14 GLY B N 1
ATOM 2801 C CA . GLY B 1 14 ? 42.094 23.156 -15.414 1 75.88 14 GLY B CA 1
ATOM 2802 C C . GLY B 1 14 ? 42.062 21.641 -15.211 1 75.88 14 GLY B C 1
ATOM 2803 O O . GLY B 1 14 ? 43.031 20.953 -15.539 1 75.88 14 GLY B O 1
ATOM 2804 N N . ALA B 1 15 ? 41.031 21.188 -14.547 1 77.81 15 ALA B N 1
ATOM 2805 C CA . ALA B 1 15 ? 40.938 19.75 -14.297 1 77.81 15 ALA B CA 1
ATOM 2806 C C . ALA B 1 15 ? 40.594 19 -15.57 1 77.81 15 ALA B C 1
ATOM 2808 O O . ALA B 1 15 ? 39.906 19.516 -16.438 1 77.81 15 ALA B O 1
ATOM 2809 N N . PRO B 1 16 ? 41.188 17.906 -15.773 1 79.5 16 PRO B N 1
ATOM 2810 C CA . PRO B 1 16 ? 40.844 17.109 -16.953 1 79.5 16 PRO B CA 1
ATOM 2811 C C . PRO B 1 16 ? 39.375 16.734 -17.047 1 79.5 16 PRO B C 1
ATOM 2813 O O . PRO B 1 16 ? 38.688 16.719 -16.016 1 79.5 16 PRO B O 1
ATOM 2816 N N . GLU B 1 17 ? 38.906 16.594 -18.281 1 81.81 17 GLU B N 1
ATOM 2817 C CA . GLU B 1 17 ? 37.531 16.203 -18.5 1 81.81 17 GLU B CA 1
ATOM 2818 C C . GLU B 1 17 ? 37.219 14.875 -17.812 1 81.81 17 GLU B C 1
ATOM 2820 O O . GLU B 1 17 ? 38.094 14.016 -17.672 1 81.81 17 GLU B O 1
ATOM 2825 N N . LEU B 1 18 ? 35.969 14.859 -17.375 1 78.38 18 LEU B N 1
ATOM 2826 C CA . LEU B 1 18 ? 35.562 13.648 -16.688 1 78.38 18 LEU B CA 1
ATOM 2827 C C . LEU B 1 18 ? 35.406 12.484 -17.656 1 78.38 18 LEU B C 1
ATOM 2829 O O . LEU B 1 18 ? 34.812 12.633 -18.734 1 78.38 18 LEU B O 1
ATOM 2833 N N . ASP B 1 19 ? 36.062 11.43 -17.359 1 73.25 19 ASP B N 1
ATOM 2834 C CA . ASP B 1 19 ? 35.812 10.234 -18.156 1 73.25 19 ASP B CA 1
ATOM 2835 C C . ASP B 1 19 ? 34.531 9.539 -17.766 1 73.25 19 ASP B C 1
ATOM 2837 O O . ASP B 1 19 ? 33.812 10.008 -16.875 1 73.25 19 ASP B O 1
ATOM 2841 N N . ALA B 1 20 ? 34.156 8.57 -18.531 1 66.56 20 ALA B N 1
ATOM 2842 C CA . ALA B 1 20 ? 32.844 7.906 -18.375 1 66.56 20 ALA B CA 1
ATOM 2843 C C . ALA B 1 20 ? 32.688 7.395 -16.938 1 66.56 20 ALA B C 1
ATOM 2845 O O . ALA B 1 20 ? 31.594 7.52 -16.359 1 66.56 20 ALA B O 1
ATOM 2846 N N . LEU B 1 21 ? 33.688 6.781 -16.453 1 65.38 21 LEU B N 1
ATOM 2847 C CA . LEU B 1 21 ? 33.594 6.23 -15.109 1 65.38 21 LEU B CA 1
ATOM 2848 C C . LEU B 1 21 ? 33.531 7.344 -14.07 1 65.38 21 LEU B C 1
ATOM 2850 O O . LEU B 1 21 ? 32.812 7.227 -13.07 1 65.38 21 LEU B O 1
ATOM 2854 N N . GLN B 1 22 ? 34.156 8.398 -14.234 1 70.44 22 GLN B N 1
ATOM 2855 C CA . GLN B 1 22 ? 34.125 9.539 -13.328 1 70.44 22 GLN B CA 1
ATOM 2856 C C . GLN B 1 22 ? 32.75 10.188 -13.328 1 70.44 22 GLN B C 1
ATOM 2858 O O . GLN B 1 22 ? 32.25 10.617 -12.273 1 70.44 22 GLN B O 1
ATOM 2863 N N . ARG B 1 23 ? 32.188 10.195 -14.438 1 74.5 23 ARG B N 1
ATOM 2864 C CA . ARG B 1 23 ? 30.828 10.75 -14.531 1 74.5 23 ARG B CA 1
ATOM 2865 C C . ARG B 1 23 ? 29.844 9.938 -13.695 1 74.5 23 ARG B C 1
ATOM 2867 O O . ARG B 1 23 ? 29 10.508 -13 1 74.5 23 ARG B O 1
ATOM 2874 N N . GLU B 1 24 ? 30.047 8.711 -13.789 1 71.5 24 GLU B N 1
ATOM 2875 C CA . GLU B 1 24 ? 29.188 7.867 -12.961 1 71.5 24 GLU B CA 1
ATOM 2876 C C . GLU B 1 24 ? 29.484 8.078 -11.477 1 71.5 24 GLU B C 1
ATOM 2878 O O . GLU B 1 24 ? 28.562 8.008 -10.648 1 71.5 24 GLU B O 1
ATOM 2883 N N . GLY B 1 25 ? 30.688 8.352 -11.102 1 72.75 25 GLY B N 1
ATOM 2884 C CA . GLY B 1 25 ? 31.062 8.68 -9.734 1 72.75 25 GLY B CA 1
ATOM 2885 C C . GLY B 1 25 ? 30.422 9.961 -9.234 1 72.75 25 GLY B C 1
ATOM 2886 O O . GLY B 1 25 ? 29.953 10.023 -8.094 1 72.75 25 GLY B O 1
ATOM 2887 N N . VAL B 1 26 ? 30.344 10.883 -10.078 1 77.38 26 VAL B N 1
ATOM 2888 C CA . VAL B 1 26 ? 29.734 12.156 -9.727 1 77.38 26 VAL B CA 1
ATOM 2889 C C . VAL B 1 26 ? 28.25 11.969 -9.461 1 77.38 26 VAL B C 1
ATOM 2891 O O . VAL B 1 26 ? 27.719 12.461 -8.453 1 77.38 26 VAL B O 1
ATOM 2894 N N . ILE B 1 27 ? 27.641 11.289 -10.375 1 72.19 27 ILE B N 1
ATOM 2895 C CA . ILE B 1 27 ? 26.219 11.023 -10.211 1 72.19 27 ILE B CA 1
ATOM 2896 C C . ILE B 1 27 ? 25.969 10.289 -8.898 1 72.19 27 ILE B C 1
ATOM 2898 O O . ILE B 1 27 ? 25.047 10.641 -8.148 1 72.19 27 ILE B O 1
ATOM 2902 N N . PHE B 1 28 ? 26.844 9.445 -8.578 1 73 28 PHE B N 1
ATOM 2903 C CA . PHE B 1 28 ? 26.688 8.656 -7.363 1 73 28 PHE B CA 1
ATOM 2904 C C . PHE B 1 28 ? 26.875 9.531 -6.125 1 73 28 PHE B C 1
ATOM 2906 O O . PHE B 1 28 ? 26.062 9.469 -5.199 1 73 28 PHE B O 1
ATOM 2913 N N . LEU B 1 29 ? 27.875 10.305 -6.016 1 74.88 29 LEU B N 1
ATOM 2914 C CA . LEU B 1 29 ? 28.188 11.133 -4.855 1 74.88 29 LEU B CA 1
ATOM 2915 C C . LEU B 1 29 ? 27.078 12.164 -4.629 1 74.88 29 LEU B C 1
ATOM 2917 O O . LEU B 1 29 ? 26.688 12.422 -3.486 1 74.88 29 LEU B O 1
ATOM 2921 N N . LEU B 1 30 ? 26.609 12.719 -5.707 1 78.31 30 LEU B N 1
ATOM 2922 C CA . LEU B 1 30 ? 25.531 13.703 -5.582 1 78.31 30 LEU B CA 1
ATOM 2923 C C . LEU B 1 30 ? 24.234 13.031 -5.113 1 78.31 30 LEU B C 1
ATOM 2925 O O . LEU B 1 30 ? 23.531 13.562 -4.246 1 78.31 30 LEU B O 1
ATOM 2929 N N . ARG B 1 31 ? 24.078 11.969 -5.73 1 71.06 31 ARG B N 1
ATOM 2930 C CA . ARG B 1 31 ? 22.891 11.242 -5.32 1 71.06 31 ARG B CA 1
ATOM 2931 C C . ARG B 1 31 ? 22.969 10.836 -3.854 1 71.06 31 ARG B C 1
ATOM 2933 O O . ARG B 1 31 ? 22 10.969 -3.111 1 71.06 31 ARG B O 1
ATOM 2940 N N . LYS B 1 32 ? 24.109 10.305 -3.467 1 69.56 32 LYS B N 1
ATOM 2941 C CA . LYS B 1 32 ? 24.344 9.961 -2.068 1 69.56 32 LYS B CA 1
ATOM 2942 C C . LYS B 1 32 ? 24.156 11.164 -1.16 1 69.56 32 LYS B C 1
ATOM 2944 O O . LYS B 1 32 ? 23.562 11.055 -0.085 1 69.56 32 LYS B O 1
ATOM 2949 N N . GLY B 1 33 ? 24.672 12.328 -1.463 1 70.62 33 GLY B N 1
ATOM 2950 C CA . GLY B 1 33 ? 24.5 13.562 -0.714 1 70.62 33 GLY B CA 1
ATOM 2951 C C . GLY B 1 33 ? 23.062 14 -0.586 1 70.62 33 GLY B C 1
ATOM 2952 O O . GLY B 1 33 ? 22.609 14.367 0.501 1 70.62 33 GLY B O 1
ATOM 2953 N N . PHE B 1 34 ? 22.391 13.906 -1.615 1 70.19 34 PHE B N 1
ATOM 2954 C CA . PHE B 1 34 ? 21.016 14.367 -1.597 1 70.19 34 PHE B CA 1
ATOM 2955 C C . PHE B 1 34 ? 20.109 13.383 -0.859 1 70.19 34 PHE B C 1
ATOM 2957 O O . PHE B 1 34 ? 19.156 13.781 -0.2 1 70.19 34 PHE B O 1
ATOM 2964 N N . ASP B 1 35 ? 20.562 12.18 -1.099 1 66.38 35 ASP B N 1
ATOM 2965 C CA . ASP B 1 35 ? 19.812 11.156 -0.383 1 66.38 35 ASP B CA 1
ATOM 2966 C C . ASP B 1 35 ? 19.953 11.32 1.128 1 66.38 35 ASP B C 1
ATOM 2968 O O . ASP B 1 35 ? 19.078 10.914 1.889 1 66.38 35 ASP B O 1
ATOM 2972 N N . SER B 1 36 ? 21.031 11.969 1.55 1 61.72 36 SER B N 1
ATOM 2973 C CA . SER B 1 36 ? 21.281 12.242 2.959 1 61.72 36 SER B CA 1
ATOM 2974 C C . SER B 1 36 ? 20.547 13.492 3.424 1 61.72 36 SER B C 1
ATOM 2976 O O . SER B 1 36 ? 20.438 13.75 4.625 1 61.72 36 SER B O 1
ATOM 2978 N N . LEU B 1 37 ? 20 14.18 2.537 1 60.47 37 LEU B N 1
ATOM 2979 C CA . LEU B 1 37 ? 19.312 15.422 2.865 1 60.47 37 LEU B CA 1
ATOM 2980 C C . LEU B 1 37 ? 17.812 15.195 3.037 1 60.47 37 LEU B C 1
ATOM 2982 O O . LEU B 1 37 ? 17.172 14.586 2.176 1 60.47 37 LEU B O 1
ATOM 2986 N N . GLU B 1 38 ? 17.188 15.188 4.273 1 57.03 38 GLU B N 1
ATOM 2987 C CA . GLU B 1 38 ? 15.758 15.031 4.52 1 57.03 38 GLU B CA 1
ATOM 2988 C C . GLU B 1 38 ? 14.992 16.281 4.086 1 57.03 38 GLU B C 1
ATOM 2990 O O . GLU B 1 38 ? 13.883 16.172 3.551 1 57.03 38 GLU B O 1
ATOM 2995 N N . ALA B 1 39 ? 15.344 17.312 4.383 1 57.47 39 ALA B N 1
ATOM 2996 C CA . ALA B 1 39 ? 14.867 18.672 4.094 1 57.47 39 ALA B CA 1
ATOM 2997 C C . ALA B 1 39 ? 16.031 19.609 3.766 1 57.47 39 ALA B C 1
ATOM 2999 O O . ALA B 1 39 ? 17.172 19.344 4.148 1 57.47 39 ALA B O 1
ATOM 3000 N N . ILE B 1 40 ? 15.727 20.406 2.715 1 58.34 40 ILE B N 1
ATOM 3001 C CA . ILE B 1 40 ? 16.688 21.438 2.377 1 58.34 40 ILE B CA 1
ATOM 3002 C C . ILE B 1 40 ? 16.406 22.703 3.195 1 58.34 40 ILE B C 1
ATOM 3004 O O . ILE B 1 40 ? 15.273 23.203 3.195 1 58.34 40 ILE B O 1
ATOM 3008 N N . GLU B 1 41 ? 17.172 22.969 4.113 1 60.44 41 GLU B N 1
ATOM 3009 C CA . GLU B 1 41 ? 17.016 24.203 4.871 1 60.44 41 GLU B CA 1
ATOM 3010 C C . GLU B 1 41 ? 17.516 25.406 4.074 1 60.44 41 GLU B C 1
ATOM 3012 O O . GLU B 1 41 ? 18.625 25.406 3.557 1 60.44 41 GLU B O 1
ATOM 3017 N N . GLY B 1 42 ? 16.625 26.234 3.689 1 49.03 42 GLY B N 1
ATOM 3018 C CA . GLY B 1 42 ? 17 27.469 2.994 1 49.03 42 GLY B CA 1
ATOM 3019 C C . GLY B 1 42 ? 17.625 28.5 3.908 1 49.03 42 GLY B C 1
ATOM 3020 O O . GLY B 1 42 ? 17.828 28.25 5.098 1 49.03 42 GLY B O 1
ATOM 3021 N N . PRO B 1 43 ? 18.219 29.578 3.52 1 51.84 43 PRO B N 1
ATOM 3022 C CA . PRO B 1 43 ? 18.984 30.594 4.266 1 51.84 43 PRO B CA 1
ATOM 3023 C C . PRO B 1 43 ? 18.281 31.047 5.535 1 51.84 43 PRO B C 1
ATOM 3025 O O . PRO B 1 43 ? 18.922 31.312 6.551 1 51.84 43 PRO B O 1
ATOM 3028 N N . ASP B 1 44 ? 16.969 31.25 5.699 1 54.34 44 ASP B N 1
ATOM 3029 C CA . ASP B 1 44 ? 16.234 31.766 6.859 1 54.34 44 ASP B CA 1
ATOM 3030 C C . ASP B 1 44 ? 15.617 30.625 7.668 1 54.34 44 ASP B C 1
ATOM 3032 O O . ASP B 1 44 ? 14.695 30.859 8.453 1 54.34 44 ASP B O 1
ATOM 3036 N N . GLY B 1 45 ? 16.031 29.5 7.473 1 58.44 45 GLY B N 1
ATOM 3037 C CA . GLY B 1 45 ? 15.578 28.359 8.258 1 58.44 45 GLY B CA 1
ATOM 3038 C C . GLY B 1 45 ? 14.352 27.688 7.668 1 58.44 45 GLY B C 1
ATOM 3039 O O . GLY B 1 45 ? 13.766 26.797 8.289 1 58.44 45 GLY B O 1
ATOM 3040 N N . MET B 1 46 ? 13.992 28.234 6.629 1 54.88 46 MET B N 1
ATOM 3041 C CA . MET B 1 46 ? 12.828 27.609 5.996 1 54.88 46 MET B CA 1
ATOM 3042 C C . MET B 1 46 ? 13.195 26.25 5.402 1 54.88 46 MET B C 1
ATOM 3044 O O . MET B 1 46 ? 14.211 26.125 4.719 1 54.88 46 MET B O 1
ATOM 3048 N N . GLU B 1 47 ? 12.406 25.328 5.688 1 62.75 47 GLU B N 1
ATOM 3049 C CA . GLU B 1 47 ? 12.648 23.969 5.215 1 62.75 47 GLU B CA 1
ATOM 3050 C C . GLU B 1 47 ? 11.922 23.688 3.902 1 62.75 47 GLU B C 1
ATOM 3052 O O . GLU B 1 47 ? 10.75 24.047 3.752 1 62.75 47 GLU B O 1
ATOM 3057 N N . ILE B 1 48 ? 12.711 23.406 2.818 1 61.5 48 ILE B N 1
ATOM 3058 C CA . ILE B 1 48 ? 12.164 23.031 1.519 1 61.5 48 ILE B CA 1
ATOM 3059 C C . ILE B 1 48 ? 12.18 21.516 1.362 1 61.5 48 ILE B C 1
ATOM 3061 O O . ILE B 1 48 ? 13.133 20.844 1.785 1 61.5 48 ILE B O 1
ATOM 3065 N N . GLU B 1 49 ? 11.039 21.109 0.854 1 62.34 49 GLU B N 1
ATOM 3066 C CA . GLU B 1 49 ? 10.93 19.656 0.674 1 62.34 49 GLU B CA 1
ATOM 3067 C C . GLU B 1 49 ? 11.445 19.234 -0.697 1 62.34 49 GLU B C 1
ATOM 3069 O O . GLU B 1 49 ? 11.008 19.75 -1.723 1 62.34 49 GLU B O 1
ATOM 3074 N N . LEU B 1 50 ? 12.352 18.406 -0.716 1 61.69 50 LEU B N 1
ATOM 3075 C CA . LEU B 1 50 ? 12.875 17.812 -1.941 1 61.69 50 LEU B CA 1
ATOM 3076 C C . LEU B 1 50 ? 11.977 16.672 -2.422 1 61.69 50 LEU B C 1
ATOM 3078 O O . LEU B 1 50 ? 11.781 15.68 -1.715 1 61.69 50 LEU B O 1
ATOM 3082 N N . LEU B 1 51 ? 11.359 16.953 -3.637 1 55.78 51 LEU B N 1
ATOM 3083 C CA . LEU B 1 51 ? 10.398 15.992 -4.172 1 55.78 51 LEU B CA 1
ATOM 3084 C C . LEU B 1 51 ? 11.094 14.922 -5.004 1 55.78 51 LEU B C 1
ATOM 3086 O O . LEU B 1 51 ? 10.766 13.742 -4.91 1 55.78 51 LEU B O 1
ATOM 3090 N N . ASP B 1 52 ? 11.859 15.375 -5.902 1 59.97 52 ASP B N 1
ATOM 3091 C CA . ASP B 1 52 ? 12.57 14.516 -6.848 1 59.97 52 ASP B CA 1
ATOM 3092 C C . ASP B 1 52 ? 13.844 15.195 -7.355 1 59.97 52 ASP B C 1
ATOM 3094 O O . ASP B 1 52 ? 14.023 16.391 -7.168 1 59.97 52 ASP B O 1
ATOM 3098 N N . ASP B 1 53 ? 14.789 14.273 -7.699 1 63.69 53 ASP B N 1
ATOM 3099 C CA . ASP B 1 53 ? 15.984 14.844 -8.312 1 63.69 53 ASP B CA 1
ATOM 3100 C C . ASP B 1 53 ? 16.422 14.039 -9.531 1 63.69 53 ASP B C 1
ATOM 3102 O O . ASP B 1 53 ? 16.078 12.867 -9.664 1 63.69 53 ASP B O 1
ATOM 3106 N N . LEU B 1 54 ? 16.891 14.719 -10.555 1 63.47 54 LEU B N 1
ATOM 3107 C CA . LEU B 1 54 ? 17.562 14.156 -11.719 1 63.47 54 LEU B CA 1
ATOM 3108 C C . LEU B 1 54 ? 19 14.641 -11.805 1 63.47 54 LEU B C 1
ATOM 3110 O O . LEU B 1 54 ? 19.266 15.836 -11.664 1 63.47 54 LEU B O 1
ATOM 3114 N N . ILE B 1 55 ? 19.812 13.586 -11.875 1 69.94 55 ILE B N 1
ATOM 3115 C CA . ILE B 1 55 ? 21.234 13.93 -11.938 1 69.94 55 ILE B CA 1
ATOM 3116 C C . ILE B 1 55 ? 21.828 13.445 -13.25 1 69.94 55 ILE B C 1
ATOM 3118 O O . ILE B 1 55 ? 21.594 12.305 -13.664 1 69.94 55 ILE B O 1
ATOM 3122 N N . ALA B 1 56 ? 22.438 14.305 -14.023 1 68.81 56 ALA B N 1
ATOM 3123 C CA . ALA B 1 56 ? 23.203 13.961 -15.211 1 68.81 56 ALA B CA 1
ATOM 3124 C C . ALA B 1 56 ? 24.625 14.5 -15.117 1 68.81 56 ALA B C 1
ATOM 3126 O O . ALA B 1 56 ? 24.859 15.586 -14.578 1 68.81 56 ALA B O 1
ATOM 3127 N N . ALA B 1 57 ? 25.531 13.641 -15.523 1 73.88 57 ALA B N 1
ATOM 3128 C CA . ALA B 1 57 ? 26.938 14.062 -15.5 1 73.88 57 ALA B CA 1
ATOM 3129 C C . ALA B 1 57 ? 27.547 14.016 -16.891 1 73.88 57 ALA B C 1
ATOM 3131 O O . ALA B 1 57 ? 27.297 13.078 -17.656 1 73.88 57 ALA B O 1
ATOM 3132 N N . GLY B 1 58 ? 28.109 15.148 -17.344 1 68.44 58 GLY B N 1
ATOM 3133 C CA . GLY B 1 58 ? 28.859 15.227 -18.578 1 68.44 58 GLY B CA 1
ATOM 3134 C C . GLY B 1 58 ? 30.359 15.391 -18.344 1 68.44 58 GLY B C 1
ATOM 3135 O O . GLY B 1 58 ? 30.828 15.359 -17.203 1 68.44 58 GLY B O 1
ATOM 3136 N N . PRO B 1 59 ? 31.125 15.516 -19.422 1 74.81 59 PRO B N 1
ATOM 3137 C CA . PRO B 1 59 ? 32.594 15.617 -19.312 1 74.81 59 PRO B CA 1
ATOM 3138 C C . PRO B 1 59 ? 33.031 16.844 -18.531 1 74.81 59 PRO B C 1
ATOM 3140 O O . PRO B 1 59 ? 34.125 16.828 -17.922 1 74.81 59 PRO B O 1
ATOM 3143 N N . SER B 1 60 ? 32.281 17.859 -18.516 1 75.25 60 SER B N 1
ATOM 3144 C CA . SER B 1 60 ? 32.719 19.109 -17.922 1 75.25 60 SER B CA 1
ATOM 3145 C C . SER B 1 60 ? 32.031 19.375 -16.594 1 75.25 60 SER B C 1
ATOM 3147 O O . SER B 1 60 ? 32.406 20.297 -15.867 1 75.25 60 SER B O 1
ATOM 3149 N N . GLY B 1 61 ? 31.047 18.641 -16.312 1 79.44 61 GLY B N 1
ATOM 3150 C CA . GLY B 1 61 ? 30.344 18.875 -15.062 1 79.44 61 GLY B CA 1
ATOM 3151 C C . GLY B 1 61 ? 29.094 18.016 -14.914 1 79.44 61 GLY B C 1
ATOM 3152 O O . GLY B 1 61 ? 29.016 16.938 -15.5 1 79.44 61 GLY B O 1
ATOM 3153 N N . ALA B 1 62 ? 28.219 18.469 -13.953 1 81.44 62 ALA B N 1
ATOM 3154 C CA . ALA B 1 62 ? 26.984 17.734 -13.664 1 81.44 62 ALA B CA 1
ATOM 3155 C C . ALA B 1 62 ? 25.797 18.672 -13.57 1 81.44 62 ALA B C 1
ATOM 3157 O O . ALA B 1 62 ? 25.953 19.875 -13.312 1 81.44 62 ALA B O 1
ATOM 3158 N N . LEU B 1 63 ? 24.656 18.125 -14.008 1 75.38 63 LEU B N 1
ATOM 3159 C CA . LEU B 1 63 ? 23.391 18.828 -13.922 1 75.38 63 LEU B CA 1
ATOM 3160 C C . LEU B 1 63 ? 22.438 18.109 -12.961 1 75.38 63 LEU B C 1
ATOM 3162 O O . LEU B 1 63 ? 22.297 16.891 -13.016 1 75.38 63 LEU B O 1
ATOM 3166 N N . LEU B 1 64 ? 21.969 18.938 -12.055 1 77.56 64 LEU B N 1
ATOM 3167 C CA . LEU B 1 64 ? 21 18.438 -11.07 1 77.56 64 LEU B CA 1
ATOM 3168 C C . LEU B 1 64 ? 19.672 19.172 -11.203 1 77.56 64 LEU B C 1
ATOM 3170 O O . LEU B 1 64 ? 19.625 20.406 -11.266 1 77.56 64 LEU B O 1
ATOM 3174 N N . ARG B 1 65 ? 18.672 18.391 -11.422 1 69.56 65 ARG B N 1
ATOM 3175 C CA . ARG B 1 65 ? 17.312 18.938 -11.328 1 69.56 65 ARG B CA 1
ATOM 3176 C C . ARG B 1 65 ? 16.625 18.453 -10.062 1 69.56 65 ARG B C 1
ATOM 3178 O O . ARG B 1 65 ? 16.531 17.234 -9.82 1 69.56 65 ARG B O 1
ATOM 3185 N N . ILE B 1 66 ? 16.234 19.406 -9.281 1 69.81 66 ILE B N 1
ATOM 3186 C CA . ILE B 1 66 ? 15.586 19.047 -8.023 1 69.81 66 ILE B CA 1
ATOM 3187 C C . ILE B 1 66 ? 14.148 19.578 -8.023 1 69.81 66 ILE B C 1
ATOM 3189 O O . ILE B 1 66 ? 13.891 20.703 -8.438 1 69.81 66 ILE B O 1
ATOM 3193 N N . PHE B 1 67 ? 13.305 18.625 -7.758 1 62.59 67 PHE B N 1
ATOM 3194 C CA . PHE B 1 67 ? 11.906 19 -7.578 1 62.59 67 PHE B CA 1
ATOM 3195 C C . PHE B 1 67 ? 11.617 19.328 -6.117 1 62.59 67 PHE B C 1
ATOM 3197 O O . PHE B 1 67 ? 11.758 18.469 -5.242 1 62.59 67 PHE B O 1
ATOM 3204 N N . VAL B 1 68 ? 11.266 20.562 -5.891 1 64.06 68 VAL B N 1
ATOM 3205 C CA . VAL B 1 68 ? 11.102 20.984 -4.504 1 64.06 68 VAL B CA 1
ATOM 3206 C C . VAL B 1 68 ? 9.773 21.719 -4.348 1 64.06 68 VAL B C 1
ATOM 3208 O O . VAL B 1 68 ? 9.305 22.375 -5.281 1 64.06 68 VAL B O 1
ATOM 3211 N N . ASP B 1 69 ? 9.242 21.422 -3.312 1 62.06 69 ASP B N 1
ATOM 3212 C CA . ASP B 1 69 ? 8.094 22.219 -2.912 1 62.06 69 ASP B CA 1
ATOM 3213 C C . ASP B 1 69 ? 8.523 23.391 -2.031 1 62.06 69 ASP B C 1
ATOM 3215 O O . ASP B 1 69 ? 9.062 23.188 -0.943 1 62.06 69 ASP B O 1
ATOM 3219 N N . ALA B 1 70 ? 8.328 24.547 -2.572 1 61.06 70 ALA B N 1
ATOM 3220 C CA . ALA B 1 70 ? 8.781 25.75 -1.87 1 61.06 70 ALA B CA 1
ATOM 3221 C C . ALA B 1 70 ? 7.77 26.875 -2.002 1 61.06 70 ALA B C 1
ATOM 3223 O O . ALA B 1 70 ? 6.988 26.906 -2.953 1 61.06 70 ALA B O 1
ATOM 3224 N N . PRO B 1 71 ? 7.613 27.625 -1.016 1 58.88 71 PRO B N 1
ATOM 3225 C CA . PRO B 1 71 ? 6.625 28.703 -1.046 1 58.88 71 PRO B CA 1
ATOM 3226 C C . PRO B 1 71 ? 6.875 29.703 -2.178 1 58.88 71 PRO B C 1
ATOM 3228 O O . PRO B 1 71 ? 5.945 30.375 -2.633 1 58.88 71 PRO B O 1
ATOM 3231 N N . ALA B 1 72 ? 8.102 29.812 -2.721 1 58.69 72 ALA B N 1
ATOM 3232 C CA . ALA B 1 72 ? 8.484 30.734 -3.795 1 58.69 72 ALA B CA 1
ATOM 3233 C C . ALA B 1 72 ? 9.688 30.203 -4.57 1 58.69 72 ALA B C 1
ATOM 3235 O O . ALA B 1 72 ? 10.445 29.375 -4.059 1 58.69 72 ALA B O 1
ATOM 3236 N N . LEU B 1 73 ? 9.711 30.594 -5.785 1 59.69 73 LEU B N 1
ATOM 3237 C CA . LEU B 1 73 ? 10.773 30.172 -6.688 1 59.69 73 LEU B CA 1
ATOM 3238 C C . LEU B 1 73 ? 12.141 30.484 -6.098 1 59.69 73 LEU B C 1
ATOM 3240 O O . LEU B 1 73 ? 13.062 29.672 -6.18 1 59.69 73 LEU B O 1
ATOM 3244 N N . GLU B 1 74 ? 12.203 31.688 -5.488 1 59 74 GLU B N 1
ATOM 3245 C CA . GLU B 1 74 ? 13.492 32.125 -4.969 1 59 74 GLU B CA 1
ATOM 3246 C C . GLU B 1 74 ? 13.945 31.25 -3.803 1 59 74 GLU B C 1
ATOM 3248 O O . GLU B 1 74 ? 15.133 30.938 -3.68 1 59 74 GLU B O 1
ATOM 3253 N N . PHE B 1 75 ? 12.953 30.812 -3.084 1 61.41 75 PHE B N 1
ATOM 3254 C CA . PHE B 1 75 ? 13.281 29.938 -1.961 1 61.41 75 PHE B CA 1
ATOM 3255 C C . PHE B 1 75 ? 13.742 28.562 -2.449 1 61.41 75 PHE B C 1
ATOM 3257 O O . PHE B 1 75 ? 14.664 27.984 -1.878 1 61.41 75 PHE B O 1
ATOM 3264 N N . ALA B 1 76 ? 13.062 28.188 -3.426 1 67.44 76 ALA B N 1
ATOM 3265 C CA . ALA B 1 76 ? 13.438 26.906 -4.012 1 67.44 76 ALA B CA 1
ATOM 3266 C C . ALA B 1 76 ? 14.875 26.938 -4.535 1 67.44 76 ALA B C 1
ATOM 3268 O O . ALA B 1 76 ? 15.648 26.016 -4.293 1 67.44 76 ALA B O 1
ATOM 3269 N N . GLU B 1 77 ? 15.133 28.016 -5.152 1 65.06 77 GLU B N 1
ATOM 3270 C CA . GLU B 1 77 ? 16.453 28.141 -5.754 1 65.06 77 GLU B CA 1
ATOM 3271 C C . GLU B 1 77 ? 17.531 28.297 -4.688 1 65.06 77 GLU B C 1
ATOM 3273 O O . GLU B 1 77 ? 18.594 27.672 -4.766 1 65.06 77 GLU B O 1
ATOM 3278 N N . ASP B 1 78 ? 17.203 29.094 -3.721 1 64.94 78 ASP B N 1
ATOM 3279 C CA . ASP B 1 78 ? 18.172 29.344 -2.664 1 64.94 78 ASP B CA 1
ATOM 3280 C C . ASP B 1 78 ? 18.438 28.094 -1.831 1 64.94 78 ASP B C 1
ATOM 3282 O O . ASP B 1 78 ? 19.578 27.797 -1.48 1 64.94 78 ASP B O 1
ATOM 3286 N N . ALA B 1 79 ? 17.375 27.547 -1.564 1 70.88 79 ALA B N 1
ATOM 3287 C CA . ALA B 1 79 ? 17.516 26.312 -0.786 1 70.88 79 ALA B CA 1
ATOM 3288 C C . ALA B 1 79 ? 18.297 25.266 -1.557 1 70.88 79 ALA B C 1
ATOM 3290 O O . ALA B 1 79 ? 19.172 24.578 -0.991 1 70.88 79 ALA B O 1
ATOM 3291 N N . ALA B 1 80 ? 17.984 25.234 -2.783 1 73.19 80 ALA B N 1
ATOM 3292 C CA . ALA B 1 80 ? 18.688 24.266 -3.623 1 73.19 80 ALA B CA 1
ATOM 3293 C C . ALA B 1 80 ? 20.188 24.594 -3.705 1 73.19 80 ALA B C 1
ATOM 3295 O O . ALA B 1 80 ? 21.016 23.703 -3.617 1 73.19 80 ALA B O 1
ATOM 3296 N N . ARG B 1 81 ? 20.438 25.812 -3.82 1 73.81 81 ARG B N 1
ATOM 3297 C CA . ARG B 1 81 ? 21.828 26.25 -3.916 1 73.81 81 ARG B CA 1
ATOM 3298 C C . ARG B 1 81 ? 22.578 25.953 -2.623 1 73.81 81 ARG B C 1
ATOM 3300 O O . ARG B 1 81 ? 23.719 25.469 -2.654 1 73.81 81 ARG B O 1
ATOM 3307 N N . GLU B 1 82 ? 21.938 26.25 -1.574 1 74 82 GLU B N 1
ATOM 3308 C CA . GLU B 1 82 ? 22.578 26.031 -0.285 1 74 82 GLU B CA 1
ATOM 3309 C C . GLU B 1 82 ? 22.844 24.547 -0.042 1 74 82 GLU B C 1
ATOM 3311 O O . GLU B 1 82 ? 23.922 24.172 0.405 1 74 82 GLU B O 1
ATOM 3316 N N . VAL B 1 83 ? 21.984 23.828 -0.399 1 77.06 83 VAL B N 1
ATOM 3317 C CA . VAL B 1 83 ? 22.078 22.406 -0.126 1 77.06 83 VAL B CA 1
ATOM 3318 C C . VAL B 1 83 ? 23.125 21.766 -1.041 1 77.06 83 VAL B C 1
ATOM 3320 O O . VAL B 1 83 ? 23.922 20.938 -0.6 1 77.06 83 VAL B O 1
ATOM 3323 N N . VAL B 1 84 ? 23.047 22.172 -2.201 1 78.88 84 VAL B N 1
ATOM 3324 C CA . VAL B 1 84 ? 24 21.594 -3.15 1 78.88 84 VAL B CA 1
ATOM 3325 C C . VAL B 1 84 ? 25.406 22.078 -2.826 1 78.88 84 VAL B C 1
ATOM 3327 O O . VAL B 1 84 ? 26.375 21.312 -2.91 1 78.88 84 VAL B O 1
ATOM 3330 N N . SER B 1 85 ? 25.484 23.25 -2.404 1 77 85 SER B N 1
ATOM 3331 C CA . SER B 1 85 ? 26.781 23.781 -2.004 1 77 85 SER B CA 1
ATOM 3332 C C . SER B 1 85 ? 27.344 23.031 -0.803 1 77 85 SER B C 1
ATOM 3334 O O . SER B 1 85 ? 28.531 22.688 -0.769 1 77 85 SER B O 1
ATOM 3336 N N . GLU B 1 86 ? 26.516 22.875 0.132 1 78 86 GLU B N 1
ATOM 3337 C CA . GLU B 1 86 ? 26.938 22.109 1.307 1 78 86 GLU B CA 1
ATOM 3338 C C . GLU B 1 86 ? 27.344 20.688 0.929 1 78 86 GLU B C 1
ATOM 3340 O O . GLU B 1 86 ? 28.312 20.156 1.46 1 78 86 GLU B O 1
ATOM 3345 N N . LEU B 1 87 ? 26.625 20.188 0.049 1 80.25 87 LEU B N 1
ATOM 3346 C CA . LEU B 1 87 ? 26.891 18.828 -0.395 1 80.25 87 LEU B CA 1
ATOM 3347 C C . LEU B 1 87 ? 28.25 18.75 -1.094 1 80.25 87 LEU B C 1
ATOM 3349 O O . LEU B 1 87 ? 29.016 17.797 -0.867 1 80.25 87 LEU B O 1
ATOM 3353 N N . LEU B 1 88 ? 28.484 19.703 -1.87 1 80.44 88 LEU B N 1
ATOM 3354 C CA . LEU B 1 88 ? 29.766 19.734 -2.566 1 80.44 88 LEU B CA 1
ATOM 3355 C C . LEU B 1 88 ? 30.922 19.906 -1.583 1 80.44 88 LEU B C 1
ATOM 3357 O O . LEU B 1 88 ? 31.953 19.266 -1.713 1 80.44 88 LEU B O 1
ATOM 3361 N N . GLU B 1 89 ? 30.672 20.625 -0.605 1 79.38 89 GLU B N 1
ATOM 3362 C CA . GLU B 1 89 ? 31.719 20.891 0.383 1 79.38 89 GLU B CA 1
ATOM 3363 C C . GLU B 1 89 ? 31.984 19.656 1.235 1 79.38 89 GLU B C 1
ATOM 3365 O O . GLU B 1 89 ? 33.125 19.375 1.6 1 79.38 89 GLU B O 1
ATOM 3370 N N . ARG B 1 90 ? 30.953 19.031 1.448 1 75.94 90 ARG B N 1
ATOM 3371 C CA . ARG B 1 90 ? 31.062 17.891 2.35 1 75.94 90 ARG B CA 1
ATOM 3372 C C . ARG B 1 90 ? 31.609 16.656 1.622 1 75.94 90 ARG B C 1
ATOM 3374 O O . ARG B 1 90 ? 32.094 15.727 2.256 1 75.94 90 ARG B O 1
ATOM 3381 N N . THR B 1 91 ? 31.469 16.719 0.354 1 76.5 91 THR B N 1
ATOM 3382 C CA . THR B 1 91 ? 31.969 15.609 -0.443 1 76.5 91 THR B CA 1
ATOM 3383 C C . THR B 1 91 ? 33.375 15.891 -0.945 1 76.5 91 THR B C 1
ATOM 3385 O O . THR B 1 91 ? 33.562 16.703 -1.848 1 76.5 91 THR B O 1
ATOM 3388 N N . GLU B 1 92 ? 34.281 15.188 -0.307 1 78.69 92 GLU B N 1
ATOM 3389 C CA . GLU B 1 92 ? 35.719 15.453 -0.555 1 78.69 92 GLU B CA 1
ATOM 3390 C C . GLU B 1 92 ? 36 15.461 -2.051 1 78.69 92 GLU B C 1
ATOM 3392 O O . GLU B 1 92 ? 36.688 16.375 -2.543 1 78.69 92 GLU B O 1
ATOM 3397 N N . ALA B 1 93 ? 35.5 14.484 -2.836 1 78.19 93 ALA B N 1
ATOM 3398 C CA . ALA B 1 93 ? 35.812 14.328 -4.254 1 78.19 93 ALA B CA 1
ATOM 3399 C C . ALA B 1 93 ? 35.219 15.461 -5.078 1 78.19 93 ALA B C 1
ATOM 3401 O O . ALA B 1 93 ? 35.625 15.703 -6.215 1 78.19 93 ALA B O 1
ATOM 3402 N N . LEU B 1 94 ? 34.219 16.188 -4.43 1 83 94 LEU B N 1
ATOM 3403 C CA . LEU B 1 94 ? 33.531 17.234 -5.176 1 83 94 LEU B CA 1
ATOM 3404 C C . LEU B 1 94 ? 33.75 18.594 -4.5 1 83 94 LEU B C 1
ATOM 3406 O O . LEU B 1 94 ? 33.062 19.562 -4.848 1 83 94 LEU B O 1
ATOM 3410 N N . ALA B 1 95 ? 34.625 18.594 -3.557 1 80.62 95 ALA B N 1
ATOM 3411 C CA . ALA B 1 95 ? 34.781 19.781 -2.719 1 80.62 95 ALA B CA 1
ATOM 3412 C C . ALA B 1 95 ? 35.25 20.969 -3.545 1 80.62 95 ALA B C 1
ATOM 3414 O O . ALA B 1 95 ? 34.938 22.125 -3.23 1 80.62 95 ALA B O 1
ATOM 3415 N N . ALA B 1 96 ? 36 20.688 -4.715 1 82 96 ALA B N 1
ATOM 3416 C CA . ALA B 1 96 ? 36.531 21.797 -5.52 1 82 96 ALA B CA 1
ATOM 3417 C C . ALA B 1 96 ? 35.562 22.172 -6.633 1 82 96 ALA B C 1
ATOM 3419 O O . ALA B 1 96 ? 35.812 23.094 -7.402 1 82 96 ALA B O 1
ATOM 3420 N N . TRP B 1 97 ? 34.312 21.516 -6.691 1 83.88 97 TRP B N 1
ATOM 3421 C CA . TRP B 1 97 ? 33.344 21.812 -7.715 1 83.88 97 TRP B CA 1
ATOM 3422 C C . TRP B 1 97 ? 32.562 23.078 -7.367 1 83.88 97 TRP B C 1
ATOM 3424 O O . TRP B 1 97 ? 32.438 23.453 -6.195 1 83.88 97 TRP B O 1
ATOM 3434 N N . ARG B 1 98 ? 32.125 23.734 -8.383 1 80.62 98 ARG B N 1
ATOM 3435 C CA . ARG B 1 98 ? 31.375 24.969 -8.164 1 80.62 98 ARG B CA 1
ATOM 3436 C C . ARG B 1 98 ? 30.031 24.922 -8.883 1 80.62 98 ARG B C 1
ATOM 3438 O O . ARG B 1 98 ? 29.922 24.312 -9.945 1 80.62 98 ARG B O 1
ATOM 3445 N N . ILE B 1 99 ? 29.031 25.484 -8.219 1 81.44 99 ILE B N 1
ATOM 3446 C CA . ILE B 1 99 ? 27.734 25.641 -8.867 1 81.44 99 ILE B CA 1
ATOM 3447 C C . ILE B 1 99 ? 27.812 26.75 -9.906 1 81.44 99 ILE B C 1
ATOM 3449 O O . ILE B 1 99 ? 28.188 27.891 -9.586 1 81.44 99 ILE B O 1
ATOM 3453 N N . THR B 1 100 ? 27.531 26.359 -11.133 1 75.19 100 THR B N 1
ATOM 3454 C CA . THR B 1 100 ? 27.609 27.344 -12.203 1 75.19 100 THR B CA 1
ATOM 3455 C C . THR B 1 100 ? 26.234 27.953 -12.469 1 75.19 100 THR B C 1
ATOM 3457 O O . THR B 1 100 ? 26.141 29.078 -12.984 1 75.19 100 THR B O 1
ATOM 3460 N N . ARG B 1 101 ? 25.141 27.203 -12.242 1 70.94 101 ARG B N 1
ATOM 3461 C CA . ARG B 1 101 ? 23.781 27.672 -12.445 1 70.94 101 ARG B CA 1
ATOM 3462 C C . ARG B 1 101 ? 22.828 27.031 -11.453 1 70.94 101 ARG B C 1
ATOM 3464 O O . ARG B 1 101 ? 22.969 25.844 -11.117 1 70.94 101 ARG B O 1
ATOM 3471 N N . CYS B 1 102 ? 21.891 27.703 -10.836 1 72.44 102 CYS B N 1
ATOM 3472 C CA . CYS B 1 102 ? 20.797 27.219 -9.992 1 72.44 102 CYS B CA 1
ATOM 3473 C C . CYS B 1 102 ? 19.531 28.047 -10.227 1 72.44 102 CYS B C 1
ATOM 3475 O O . CYS B 1 102 ? 19.484 29.234 -9.898 1 72.44 102 CYS B O 1
ATOM 3477 N N . GLY B 1 103 ? 18.5 27.406 -10.883 1 66.25 103 GLY B N 1
ATOM 3478 C CA . GLY B 1 103 ? 17.297 28.156 -11.172 1 66.25 103 GLY B CA 1
ATOM 3479 C C . GLY B 1 103 ? 16.094 27.266 -11.484 1 66.25 103 GLY B C 1
ATOM 3480 O O . GLY B 1 103 ? 16.266 26.094 -11.797 1 66.25 103 GLY B O 1
ATOM 3481 N N . VAL B 1 104 ? 14.711 27.594 -11.07 1 56.03 104 VAL B N 1
ATOM 3482 C CA . VAL B 1 104 ? 13.469 26.891 -11.383 1 56.03 104 VAL B CA 1
ATOM 3483 C C . VAL B 1 104 ? 13.156 27.031 -12.867 1 56.03 104 VAL B C 1
ATOM 3485 O O . VAL B 1 104 ? 13.227 28.141 -13.422 1 56.03 104 VAL B O 1
ATOM 3488 N N . GLU B 1 105 ? 13.125 25.938 -13.664 1 42.34 105 GLU B N 1
ATOM 3489 C CA . GLU B 1 105 ? 12.695 26.016 -15.055 1 42.34 105 GLU B CA 1
ATOM 3490 C C . GLU B 1 105 ? 11.211 25.703 -15.188 1 42.34 105 GLU B C 1
ATOM 3492 O O . GLU B 1 105 ? 10.719 24.734 -14.609 1 42.34 105 GLU B O 1
ATOM 3497 N N . LEU B 1 106 ? 10.125 26.609 -15.164 1 35.34 106 LEU B N 1
ATOM 3498 C CA . LEU B 1 106 ? 8.711 26.375 -15.438 1 35.34 106 LEU B CA 1
ATOM 3499 C C . LEU B 1 106 ? 8.523 25.266 -16.453 1 35.34 106 LEU B C 1
ATOM 3501 O O . LEU B 1 106 ? 7.809 24.281 -16.188 1 35.34 106 LEU B O 1
ATOM 3505 N N . ASN B 1 107 ? 7.578 25.547 -17.625 1 31.33 107 ASN B N 1
ATOM 3506 C CA . ASN B 1 107 ? 7.141 24.641 -18.672 1 31.33 107 ASN B CA 1
ATOM 3507 C C . ASN B 1 107 ? 8.25 23.672 -19.078 1 31.33 107 ASN B C 1
ATOM 3509 O O . ASN B 1 107 ? 9.43 23.969 -18.891 1 31.33 107 ASN B O 1
ATOM 3513 N N . SER B 1 108 ? 7.801 22.484 -19.406 1 32.34 108 SER B N 1
ATOM 3514 C CA . SER B 1 108 ? 8.516 21.266 -19.766 1 32.34 108 SER B CA 1
ATOM 3515 C C . SER B 1 108 ? 9.688 21.578 -20.703 1 32.34 108 SER B C 1
ATOM 3517 O O . SER B 1 108 ? 10.758 20.969 -20.578 1 32.34 108 SER B O 1
ATOM 3519 N N . GLU B 1 109 ? 9.5 22.531 -21.703 1 31.81 109 GLU B N 1
ATOM 3520 C CA . GLU B 1 109 ? 10.258 22.875 -22.906 1 31.81 109 GLU B CA 1
ATOM 3521 C C . GLU B 1 109 ? 11.438 23.781 -22.562 1 31.81 109 GLU B C 1
ATOM 3523 O O . GLU B 1 109 ? 12.539 23.594 -23.109 1 31.81 109 GLU B O 1
ATOM 3528 N N . LEU B 1 110 ? 11.227 24.906 -21.797 1 29.66 110 LEU B N 1
ATOM 3529 C CA . LEU B 1 110 ? 12.031 26.078 -21.516 1 29.66 110 LEU B CA 1
ATOM 3530 C C . LEU B 1 110 ? 13.188 25.75 -20.578 1 29.66 110 LEU B C 1
ATOM 3532 O O . LEU B 1 110 ? 14.258 26.359 -20.672 1 29.66 110 LEU B O 1
ATOM 3536 N N . LEU B 1 111 ? 13.156 25.016 -19.703 1 31.36 111 LEU B N 1
ATOM 3537 C CA . LEU B 1 111 ? 14.438 24.766 -19.062 1 31.36 111 LEU B CA 1
ATOM 3538 C C . LEU B 1 111 ? 15.492 24.375 -20.078 1 31.36 111 LEU B C 1
ATOM 3540 O O . LEU B 1 111 ? 16.641 24.828 -20.016 1 31.36 111 LEU B O 1
ATOM 3544 N N . GLN B 1 112 ? 15.031 23.922 -21.125 1 31.66 112 GLN B N 1
ATOM 3545 C CA . GLN B 1 112 ? 15.93 23.828 -22.266 1 31.66 112 GLN B CA 1
ATOM 3546 C C . GLN B 1 112 ? 16.281 25.219 -22.812 1 31.66 112 GLN B C 1
ATOM 3548 O O . GLN B 1 112 ? 17.438 25.5 -23.094 1 31.66 112 GLN B O 1
ATOM 3553 N N . GLU B 1 113 ? 15.367 26.125 -23.031 1 32.91 113 GLU B N 1
ATOM 3554 C CA . GLU B 1 113 ? 15.617 27.422 -23.672 1 32.91 113 GLU B CA 1
ATOM 3555 C C . GLU B 1 113 ? 16.297 28.391 -22.703 1 32.91 113 GLU B C 1
ATOM 3557 O O . GLU B 1 113 ? 17.172 29.156 -23.109 1 32.91 113 GLU B O 1
ATOM 3562 N N . SER B 1 114 ? 15.961 28.5 -21.5 1 29.14 114 SER B N 1
ATOM 3563 C CA . SER B 1 114 ? 16.672 29.438 -20.641 1 29.14 114 SER B CA 1
ATOM 3564 C C . SER B 1 114 ? 18.156 29.094 -20.547 1 29.14 114 SER B C 1
ATOM 3566 O O . SER B 1 114 ? 19 29.984 -20.484 1 29.14 114 SER B O 1
ATOM 3568 N N . LEU B 1 115 ? 18.531 27.891 -20.516 1 31.5 115 LEU B N 1
ATOM 3569 C CA . LEU B 1 115 ? 19.969 27.656 -20.672 1 31.5 115 LEU B CA 1
ATOM 3570 C C . LEU B 1 115 ? 20.484 28.281 -21.953 1 31.5 115 LEU B C 1
ATOM 3572 O O . LEU B 1 115 ? 21.594 28.812 -21.984 1 31.5 115 LEU B O 1
ATOM 3576 N N . ASP B 1 116 ? 19.688 28.484 -22.859 1 33.19 116 ASP B N 1
ATOM 3577 C CA . ASP B 1 116 ? 20.203 29.125 -24.062 1 33.19 116 ASP B CA 1
ATOM 3578 C C . ASP B 1 116 ? 20.297 30.641 -23.875 1 33.19 116 ASP B C 1
ATOM 3580 O O . ASP B 1 116 ? 21.25 31.281 -24.359 1 33.19 116 ASP B O 1
ATOM 3584 N N . ALA B 1 117 ? 19.406 31.422 -23.203 1 30.56 117 ALA B N 1
ATOM 3585 C CA . ALA B 1 117 ? 19.375 32.875 -23.234 1 30.56 117 ALA B CA 1
ATOM 3586 C C . ALA B 1 117 ? 20.281 33.469 -22.156 1 30.56 117 ALA B C 1
ATOM 3588 O O . ALA B 1 117 ? 20.625 34.656 -22.188 1 30.56 117 ALA B O 1
ATOM 3589 N N . ALA B 1 118 ? 20.625 33.031 -21 1 30.52 118 ALA B N 1
ATOM 3590 C CA . ALA B 1 118 ? 21.562 33.625 -20.047 1 30.52 118 ALA B CA 1
ATOM 3591 C C . ALA B 1 118 ? 22.875 34.031 -20.719 1 30.52 118 ALA B C 1
ATOM 3593 O O . ALA B 1 118 ? 23.781 34.531 -20.078 1 30.52 118 ALA B O 1
ATOM 3594 N N . ASP B 1 119 ? 23.234 34.094 -21.922 1 31.39 119 ASP B N 1
ATOM 3595 C CA . ASP B 1 119 ? 24.406 34.688 -22.531 1 31.39 119 ASP B CA 1
ATOM 3596 C C . ASP B 1 119 ? 24.297 36.219 -22.562 1 31.39 119 ASP B C 1
ATOM 3598 O O . ASP B 1 119 ? 25.125 36.906 -23.172 1 31.39 119 ASP B O 1
ATOM 3602 N N . GLY B 1 120 ? 23.219 36.906 -22.016 1 30.91 120 GLY B N 1
ATOM 3603 C CA . GLY B 1 120 ? 23.391 38.344 -22.25 1 30.91 120 GLY B CA 1
ATOM 3604 C C . GLY B 1 120 ? 24.172 39.031 -21.156 1 30.91 120 GLY B C 1
ATOM 3605 O O . GLY B 1 120 ? 24.625 38.375 -20.203 1 30.91 120 GLY B O 1
ATOM 3606 N N . PRO B 1 121 ? 24.281 40.469 -20.938 1 33.91 121 PRO B N 1
ATOM 3607 C CA . PRO B 1 121 ? 25.188 41.375 -20.219 1 33.91 121 PRO B CA 1
ATOM 3608 C C . PRO B 1 121 ? 25.141 41.188 -18.703 1 33.91 121 PRO B C 1
ATOM 3610 O O . PRO B 1 121 ? 26.188 41.281 -18.047 1 33.91 121 PRO B O 1
ATOM 3613 N N . ASP B 1 122 ? 24.078 41.562 -18.125 1 31.62 122 ASP B N 1
ATOM 3614 C CA . ASP B 1 122 ? 23.969 41.781 -16.688 1 31.62 122 ASP B CA 1
ATOM 3615 C C . ASP B 1 122 ? 23.953 40.438 -15.922 1 31.62 122 ASP B C 1
ATOM 3617 O O . ASP B 1 122 ? 23.297 40.344 -14.883 1 31.62 122 ASP B O 1
ATOM 3621 N N . ALA B 1 123 ? 24.672 39.594 -16.266 1 33.12 123 ALA B N 1
ATOM 3622 C CA . ALA B 1 123 ? 24.922 38.188 -15.977 1 33.12 123 ALA B CA 1
ATOM 3623 C C . ALA B 1 123 ? 25.406 38 -14.547 1 33.12 123 ALA B C 1
ATOM 3625 O O . ALA B 1 123 ? 26.266 38.75 -14.07 1 33.12 123 ALA B O 1
ATOM 3626 N N . PRO B 1 124 ? 24.641 37.625 -13.688 1 34.97 124 PRO B N 1
ATOM 3627 C CA . PRO B 1 124 ? 25.078 37.75 -12.297 1 34.97 124 PRO B CA 1
ATOM 3628 C C . PRO B 1 124 ? 26.531 37.312 -12.094 1 34.97 124 PRO B C 1
ATOM 3630 O O . PRO B 1 124 ? 27.047 36.5 -12.852 1 34.97 124 PRO B O 1
ATOM 3633 N N . PRO B 1 125 ? 27.234 38.156 -11.336 1 36.28 125 PRO B N 1
ATOM 3634 C CA . PRO B 1 125 ? 28.688 38.031 -11.266 1 36.28 125 PRO B CA 1
ATOM 3635 C C . PRO B 1 125 ? 29.156 36.625 -10.914 1 36.28 125 PRO B C 1
ATOM 3637 O O . PRO B 1 125 ? 28.406 35.844 -10.297 1 36.28 125 PRO B O 1
ATOM 3640 N N . ALA B 1 126 ? 30.156 36.094 -11.281 1 32.56 126 ALA B N 1
ATOM 3641 C CA . ALA B 1 126 ? 30.781 34.781 -11.336 1 32.56 126 ALA B CA 1
ATOM 3642 C C . ALA B 1 126 ? 31.172 34.281 -9.945 1 32.56 126 ALA B C 1
ATOM 3644 O O . ALA B 1 126 ? 31.125 33.094 -9.664 1 32.56 126 ALA B O 1
ATOM 3645 N N . ASP B 1 127 ? 31.328 35.031 -9.008 1 29.25 127 ASP B N 1
ATOM 3646 C CA . ASP B 1 127 ? 32.125 34.812 -7.797 1 29.25 127 ASP B CA 1
ATOM 3647 C C . ASP B 1 127 ? 31.219 34.469 -6.617 1 29.25 127 ASP B C 1
ATOM 3649 O O . ASP B 1 127 ? 30.312 35.219 -6.273 1 29.25 127 ASP B O 1
ATOM 3653 N N . PRO B 1 128 ? 31.234 33.281 -6.262 1 34.69 128 PRO B N 1
ATOM 3654 C CA . PRO B 1 128 ? 30.266 32.781 -5.289 1 34.69 128 PRO B CA 1
ATOM 3655 C C . PRO B 1 128 ? 30.297 33.531 -3.967 1 34.69 128 PRO B C 1
ATOM 3657 O O . PRO B 1 128 ? 29.266 33.719 -3.324 1 34.69 128 PRO B O 1
ATOM 3660 N N . ALA B 1 129 ? 31.391 34.062 -3.686 1 32.97 129 ALA B N 1
ATOM 3661 C CA . ALA B 1 129 ? 31.672 34.844 -2.471 1 32.97 129 ALA B CA 1
ATOM 3662 C C . ALA B 1 129 ? 30.875 36.125 -2.438 1 32.97 129 ALA B C 1
ATOM 3664 O O . ALA B 1 129 ? 30.312 36.5 -1.403 1 32.97 129 ALA B O 1
ATOM 3665 N N . GLU B 1 130 ? 31.062 36.531 -3.477 1 37.62 130 GLU B N 1
ATOM 3666 C CA . GLU B 1 130 ? 30.578 37.906 -3.561 1 37.62 130 GLU B CA 1
ATOM 3667 C C . GLU B 1 130 ? 29.047 37.969 -3.564 1 37.62 130 GLU B C 1
ATOM 3669 O O . GLU B 1 130 ? 28.453 38.875 -2.982 1 37.62 130 GLU B O 1
ATOM 3674 N N . ARG B 1 131 ? 28.594 36.719 -3.932 1 35.34 131 ARG B N 1
ATOM 3675 C CA . ARG B 1 131 ? 27.141 36.594 -4.086 1 35.34 131 ARG B CA 1
ATOM 3676 C C . ARG B 1 131 ? 26.469 36.375 -2.734 1 35.34 131 ARG B C 1
ATOM 3678 O O . ARG B 1 131 ? 25.422 36.969 -2.461 1 35.34 131 ARG B O 1
ATOM 3685 N N . ALA B 1 132 ? 27.078 35.688 -1.938 1 33.88 132 ALA B N 1
ATOM 3686 C CA . ALA B 1 132 ? 26.812 35.406 -0.528 1 33.88 132 ALA B CA 1
ATOM 3687 C C . ALA B 1 132 ? 26.578 36.719 0.243 1 33.88 132 ALA B C 1
ATOM 3689 O O . ALA B 1 132 ? 25.641 36.812 1.043 1 33.88 132 ALA B O 1
ATOM 3690 N N . ARG B 1 133 ? 27.375 37.375 0.061 1 33.81 133 ARG B N 1
ATOM 3691 C CA . ARG B 1 133 ? 27.438 38.625 0.788 1 33.81 133 ARG B CA 1
ATOM 3692 C C . ARG B 1 133 ? 26.188 39.469 0.538 1 33.81 133 ARG B C 1
ATOM 3694 O O . ARG B 1 133 ? 25.625 40.062 1.466 1 33.81 133 ARG B O 1
ATOM 3701 N N . ARG B 1 134 ? 25.656 39.156 -0.519 1 35.41 134 ARG B N 1
ATOM 3702 C CA . ARG B 1 134 ? 24.578 40.094 -0.858 1 35.41 134 ARG B CA 1
ATOM 3703 C C . ARG B 1 134 ? 23.25 39.625 -0.28 1 35.41 134 ARG B C 1
ATOM 3705 O O . ARG B 1 134 ? 22.438 40.438 0.159 1 35.41 134 ARG B O 1
ATOM 3712 N N . HIS B 1 135 ? 23.203 38.219 -0.148 1 32.56 135 HIS B N 1
ATOM 3713 C CA . HIS B 1 135 ? 21.953 37.625 0.29 1 32.56 135 HIS B CA 1
ATOM 3714 C C . HIS B 1 135 ? 21.703 37.875 1.777 1 32.56 135 HIS B C 1
ATOM 3716 O O . HIS B 1 135 ? 20.578 38.125 2.199 1 32.56 135 HIS B O 1
ATOM 3722 N N . ALA B 1 136 ? 22.531 37.688 2.652 1 31.27 136 ALA B N 1
ATOM 3723 C CA . ALA B 1 136 ? 22.547 38 4.078 1 31.27 136 ALA B CA 1
ATOM 3724 C C . ALA B 1 136 ? 21.906 39.375 4.332 1 31.27 136 ALA B C 1
ATOM 3726 O O . ALA B 1 136 ? 21.203 39.562 5.328 1 31.27 136 ALA B O 1
ATOM 3727 N N . ALA B 1 137 ? 22.156 40.125 3.641 1 32.06 137 ALA B N 1
ATOM 3728 C CA . ALA B 1 137 ? 21.766 41.5 3.969 1 32.06 137 ALA B CA 1
ATOM 3729 C C . ALA B 1 137 ? 20.266 41.688 3.762 1 32.06 137 ALA B C 1
ATOM 3731 O O . ALA B 1 137 ? 19.672 42.594 4.344 1 32.06 137 ALA B O 1
ATOM 3732 N N . ALA B 1 138 ? 19.594 40.719 3.006 1 32.78 138 ALA B N 1
ATOM 3733 C CA . ALA B 1 138 ? 18.219 41.125 2.713 1 32.78 138 ALA B CA 1
ATOM 3734 C C . ALA B 1 138 ? 17.234 40.5 3.693 1 32.78 138 ALA B C 1
ATOM 3736 O O . ALA B 1 138 ? 16.078 40.906 3.783 1 32.78 138 ALA B O 1
ATOM 3737 N N . ASP B 1 139 ? 17.312 39.312 4.664 1 31.38 139 ASP B N 1
ATOM 3738 C CA . ASP B 1 139 ? 16.484 38.688 5.699 1 31.38 139 ASP B CA 1
ATOM 3739 C C . ASP B 1 139 ? 15.906 39.719 6.645 1 31.38 139 ASP B C 1
ATOM 3741 O O . ASP B 1 139 ? 15.266 39.406 7.641 1 31.38 139 ASP B O 1
ATOM 3745 N N . GLY B 1 140 ? 16.156 40.688 6.879 1 29.25 140 GLY B N 1
ATOM 3746 C CA . GLY B 1 140 ? 15.672 41.5 8 1 29.25 140 GLY B CA 1
ATOM 3747 C C . GLY B 1 140 ? 14.164 41.625 8.008 1 29.25 140 GLY B C 1
ATOM 3748 O O . GLY B 1 140 ? 13.578 42.031 9.031 1 29.25 140 GLY B O 1
ATOM 3749 N N . THR B 1 141 ? 13.32 41.844 7.113 1 29.77 141 THR B N 1
ATOM 3750 C CA . THR B 1 141 ? 12.039 42.469 7.441 1 29.77 141 THR B CA 1
ATOM 3751 C C . THR B 1 141 ? 10.953 41.406 7.574 1 29.77 141 THR B C 1
ATOM 3753 O O . THR B 1 141 ? 10.625 40.719 6.605 1 29.77 141 THR B O 1
ATOM 3756 N N . THR B 1 142 ? 10.578 40.188 8.641 1 32.47 142 THR B N 1
ATOM 3757 C CA . THR B 1 142 ? 9.617 39.406 9.398 1 32.47 142 THR B CA 1
ATOM 3758 C C . THR B 1 142 ? 8.219 40 9.266 1 32.47 142 THR B C 1
ATOM 3760 O O . THR B 1 142 ? 7.328 39.688 10.062 1 32.47 142 THR B O 1
ATOM 3763 N N . ASP B 1 143 ? 7.773 40.906 8.742 1 31.59 143 ASP B N 1
ATOM 3764 C CA . ASP B 1 143 ? 6.469 41.5 8.969 1 31.59 143 ASP B CA 1
ATOM 3765 C C . ASP B 1 143 ? 5.344 40.5 8.812 1 31.59 143 ASP B C 1
ATOM 3767 O O . ASP B 1 143 ? 5.566 39.375 8.312 1 31.59 143 ASP B O 1
ATOM 3771 N N . SER B 1 144 ? 3.695 40.688 8.469 1 38.03 144 SER B N 1
ATOM 3772 C CA . SER B 1 144 ? 2.254 40.469 8.547 1 38.03 144 SER B CA 1
ATOM 3773 C C . SER B 1 144 ? 1.817 39.312 7.629 1 38.03 144 SER B C 1
ATOM 3775 O O . SER B 1 144 ? 1.247 39.562 6.562 1 38.03 144 SER B O 1
ATOM 3777 N N . ASP B 1 145 ? 2.299 38.25 7.375 1 41.59 145 ASP B N 1
ATOM 3778 C CA . ASP B 1 145 ? 2.123 37.281 6.293 1 41.59 145 ASP B CA 1
ATOM 3779 C C . ASP B 1 145 ? 0.819 36.5 6.461 1 41.59 145 ASP B C 1
ATOM 3781 O O . ASP B 1 145 ? 0.819 35.375 6.973 1 41.59 145 ASP B O 1
ATOM 3785 N N . ARG B 1 146 ? -0.309 36.562 6.859 1 51.22 146 ARG B N 1
ATOM 3786 C CA . ARG B 1 146 ? -1.709 36.219 7.07 1 51.22 146 ARG B CA 1
ATOM 3787 C C . ARG B 1 146 ? -2.316 35.625 5.805 1 51.22 146 ARG B C 1
ATOM 3789 O O . ARG B 1 146 ? -2.129 36.156 4.711 1 51.22 146 ARG B O 1
ATOM 3796 N N . LEU B 1 147 ? -2.598 33.969 5.75 1 61.38 147 LEU B N 1
ATOM 3797 C CA . LEU B 1 147 ? -3.355 33.406 4.641 1 61.38 147 LEU B CA 1
ATOM 3798 C C . LEU B 1 147 ? -4.418 34.406 4.148 1 61.38 147 LEU B C 1
ATOM 3800 O O . LEU B 1 147 ? -5 35.125 4.945 1 61.38 147 LEU B O 1
ATOM 3804 N N . HIS B 1 148 ? -4.273 34.531 2.787 1 70.5 148 HIS B N 1
ATOM 3805 C CA . HIS B 1 148 ? -5.359 35.344 2.232 1 70.5 148 HIS B CA 1
ATOM 3806 C C . HIS B 1 148 ? -6.719 34.781 2.654 1 70.5 148 HIS B C 1
ATOM 3808 O O . HIS B 1 148 ? -6.91 33.562 2.705 1 70.5 148 HIS B O 1
ATOM 3814 N N . PRO B 1 149 ? -7.48 35.531 3.164 1 81.19 149 PRO B N 1
ATOM 3815 C CA . PRO B 1 149 ? -8.805 35.094 3.613 1 81.19 149 PRO B CA 1
ATOM 3816 C C . PRO B 1 149 ? -9.523 34.219 2.594 1 81.19 149 PRO B C 1
ATOM 3818 O O . PRO B 1 149 ? -10.234 33.281 2.973 1 81.19 149 PRO B O 1
ATOM 3821 N N . ALA B 1 150 ? -9.242 34.375 1.323 1 79.81 150 ALA B N 1
ATOM 3822 C CA . ALA B 1 150 ? -9.891 33.562 0.292 1 79.81 150 ALA B CA 1
ATOM 3823 C C . ALA B 1 150 ? -9.391 32.125 0.331 1 79.81 150 ALA B C 1
ATOM 3825 O O . ALA B 1 150 ? -10.156 31.203 0.086 1 79.81 150 ALA B O 1
ATOM 3826 N N . GLU B 1 151 ? -8.102 32 0.641 1 80.12 151 GLU B N 1
ATOM 3827 C CA . GLU B 1 151 ? -7.523 30.656 0.736 1 80.12 151 GLU B CA 1
ATOM 3828 C C . GLU B 1 151 ? -8.086 29.906 1.937 1 80.12 151 GLU B C 1
ATOM 3830 O O . GLU B 1 151 ? -8.359 28.703 1.846 1 80.12 151 GLU B O 1
ATOM 3835 N N . VAL B 1 152 ? -8.227 30.594 2.955 1 86.94 152 VAL B N 1
ATOM 3836 C CA . VAL B 1 152 ? -8.781 29.984 4.16 1 86.94 152 VAL B CA 1
ATOM 3837 C C . VAL B 1 152 ? -10.227 29.562 3.904 1 86.94 152 VAL B C 1
ATOM 3839 O O . VAL B 1 152 ? -10.625 28.453 4.27 1 86.94 152 VAL B O 1
ATOM 3842 N N . GLU B 1 153 ? -10.945 30.391 3.215 1 90.69 153 GLU B N 1
ATOM 3843 C CA . GLU B 1 153 ? -12.344 30.094 2.928 1 90.69 153 GLU B CA 1
ATOM 3844 C C . GLU B 1 153 ? -12.469 28.922 1.958 1 90.69 153 GLU B C 1
ATOM 3846 O O . GLU B 1 153 ? -13.383 28.109 2.074 1 90.69 153 GLU B O 1
ATOM 3851 N N . ALA B 1 154 ? -11.555 28.828 1.058 1 87.56 154 ALA B N 1
ATOM 3852 C CA . ALA B 1 154 ? -11.57 27.719 0.105 1 87.56 154 ALA B CA 1
ATOM 3853 C C . ALA B 1 154 ? -11.312 26.391 0.806 1 87.56 154 ALA B C 1
ATOM 3855 O O . ALA B 1 154 ? -11.977 25.391 0.514 1 87.56 154 ALA B O 1
ATOM 3856 N N . MET B 1 155 ? -10.328 26.453 1.69 1 90.25 155 MET B N 1
ATOM 3857 C CA . MET B 1 155 ? -10.023 25.219 2.42 1 90.25 155 MET B CA 1
ATOM 3858 C C . MET B 1 155 ? -11.164 24.844 3.359 1 90.25 155 MET B C 1
ATOM 3860 O O . MET B 1 155 ? -11.492 23.672 3.51 1 90.25 155 MET B O 1
ATOM 3864 N N . ARG B 1 156 ? -11.758 25.844 3.945 1 94.25 156 ARG B N 1
ATOM 3865 C CA . ARG B 1 156 ? -12.922 25.609 4.789 1 94.25 156 ARG B CA 1
ATOM 3866 C C . ARG B 1 156 ? -14.023 24.891 4.016 1 94.25 156 ARG B C 1
ATOM 3868 O O . ARG B 1 156 ? -14.57 23.891 4.484 1 94.25 156 ARG B O 1
ATOM 3875 N N . ALA B 1 157 ? -14.297 25.359 2.863 1 93 157 ALA B N 1
ATOM 3876 C CA . ALA B 1 157 ? -15.32 24.766 2.014 1 93 157 ALA B CA 1
ATOM 3877 C C . ALA B 1 157 ? -14.93 23.344 1.604 1 93 157 ALA B C 1
ATOM 3879 O O . ALA B 1 157 ? -15.773 22.453 1.566 1 93 157 ALA B O 1
ATOM 3880 N N . ARG B 1 158 ? -13.648 23.203 1.35 1 92.38 158 ARG B N 1
ATOM 3881 C CA . ARG B 1 158 ? -13.156 21.891 0.924 1 92.38 158 ARG B CA 1
ATOM 3882 C C . ARG B 1 158 ? -13.297 20.859 2.041 1 92.38 158 ARG B C 1
ATOM 3884 O O . ARG B 1 158 ? -13.812 19.766 1.819 1 92.38 158 ARG B O 1
ATOM 3891 N N . LEU B 1 159 ? -12.844 21.219 3.205 1 95.75 159 LEU B N 1
ATOM 3892 C CA . LEU B 1 159 ? -12.922 20.281 4.324 1 95.75 159 LEU B CA 1
ATOM 3893 C C . LEU B 1 159 ? -14.375 19.938 4.645 1 95.75 159 LEU B C 1
ATOM 3895 O O . LEU B 1 159 ? -14.703 18.781 4.891 1 95.75 159 LEU B O 1
ATOM 3899 N N . ARG B 1 160 ? -15.266 20.922 4.605 1 96.06 160 ARG B N 1
ATOM 3900 C CA . ARG B 1 160 ? -16.672 20.656 4.883 1 96.06 160 ARG B CA 1
ATOM 3901 C C . ARG B 1 160 ? -17.281 19.719 3.842 1 96.06 160 ARG B C 1
ATOM 3903 O O . ARG B 1 160 ? -18.078 18.844 4.176 1 96.06 160 ARG B O 1
ATOM 3910 N N . ALA B 1 161 ? -16.844 19.828 2.613 1 93 161 ALA B N 1
ATOM 3911 C CA . ALA B 1 161 ? -17.344 18.984 1.531 1 93 161 ALA B CA 1
ATOM 3912 C C . ALA B 1 161 ? -16.859 17.547 1.681 1 93 161 ALA B C 1
ATOM 3914 O O . ALA B 1 161 ? -17.516 16.625 1.203 1 93 161 ALA B O 1
ATOM 3915 N N . LEU B 1 162 ? -15.727 17.375 2.375 1 93.94 162 LEU B N 1
ATOM 3916 C CA . LEU B 1 162 ? -15.133 16.047 2.527 1 93.94 162 LEU B CA 1
ATOM 3917 C C . LEU B 1 162 ? -15.773 15.297 3.693 1 93.94 162 LEU B C 1
ATOM 3919 O O . LEU B 1 162 ? -15.672 14.07 3.777 1 93.94 162 LEU B O 1
ATOM 3923 N N . ALA B 1 163 ? -16.453 15.969 4.566 1 95.25 163 ALA B N 1
ATOM 3924 C CA . ALA B 1 163 ? -16.938 15.422 5.832 1 95.25 163 ALA B CA 1
ATOM 3925 C C . ALA B 1 163 ? -17.812 14.195 5.594 1 95.25 163 ALA B C 1
ATOM 3927 O O . ALA B 1 163 ? -17.656 13.164 6.254 1 95.25 163 ALA B O 1
ATOM 3928 N N . PRO B 1 164 ? -18.688 14.148 4.547 1 92.94 164 PRO B N 1
ATOM 3929 C CA . PRO B 1 164 ? -19.609 13.023 4.355 1 92.94 164 PRO B CA 1
ATOM 3930 C C . PRO B 1 164 ? -18.875 11.742 3.951 1 92.94 164 PRO B C 1
ATOM 3932 O O . PRO B 1 164 ? -19.453 10.648 4.043 1 92.94 164 PRO B O 1
ATOM 3935 N N . THR B 1 165 ? -17.609 11.891 3.473 1 90.88 165 THR B N 1
ATOM 3936 C CA . THR B 1 165 ? -16.828 10.719 3.098 1 90.88 165 THR B CA 1
ATOM 3937 C C . THR B 1 165 ? -16.594 9.82 4.309 1 90.88 165 THR B C 1
ATOM 3939 O O . THR B 1 165 ? -16.422 8.609 4.16 1 90.88 165 THR B O 1
ATOM 3942 N N . LEU B 1 166 ? -16.5 10.422 5.504 1 92.44 166 LEU B N 1
ATOM 3943 C CA . LEU B 1 166 ? -16.375 9.648 6.734 1 92.44 166 LEU B CA 1
ATOM 3944 C C . LEU B 1 166 ? -17.719 9.047 7.129 1 92.44 166 LEU B C 1
ATOM 3946 O O . LEU B 1 166 ? -18.297 9.422 8.156 1 92.44 166 LEU B O 1
ATOM 3950 N N . ALA B 1 167 ? -18.188 8.055 6.473 1 88.94 167 ALA B N 1
ATOM 3951 C CA . ALA B 1 167 ? -19.547 7.539 6.57 1 88.94 167 ALA B CA 1
ATOM 3952 C C . ALA B 1 167 ? -19.75 6.762 7.871 1 88.94 167 ALA B C 1
ATOM 3954 O O . ALA B 1 167 ? -20.875 6.598 8.336 1 88.94 167 ALA B O 1
ATOM 3955 N N . ALA B 1 168 ? -18.672 6.324 8.422 1 85.75 168 ALA B N 1
ATOM 3956 C CA . ALA B 1 168 ? -18.766 5.516 9.633 1 85.75 168 ALA B CA 1
ATOM 3957 C C . ALA B 1 168 ? -18.953 6.391 10.867 1 85.75 168 ALA B C 1
ATOM 3959 O O . ALA B 1 168 ? -19.312 5.895 11.945 1 85.75 168 ALA B O 1
ATOM 3960 N N . VAL B 1 169 ? -18.703 7.707 10.711 1 90.06 169 VAL B N 1
ATOM 3961 C CA . VAL B 1 169 ? -18.594 8.57 11.883 1 90.06 169 VAL B CA 1
ATOM 3962 C C . VAL B 1 169 ? -19.578 9.727 11.766 1 90.06 169 VAL B C 1
ATOM 3964 O O . VAL B 1 169 ? -19.297 10.734 11.117 1 90.06 169 VAL B O 1
ATOM 3967 N N . PRO B 1 170 ? -20.625 9.656 12.469 1 91.19 170 PRO B N 1
ATOM 3968 C CA . PRO B 1 170 ? -21.578 10.773 12.445 1 91.19 170 PRO B CA 1
ATOM 3969 C C . PRO B 1 170 ? -21.031 12.023 13.141 1 91.19 170 PRO B C 1
ATOM 3971 O O . PRO B 1 170 ? -20.047 11.945 13.875 1 91.19 170 PRO B O 1
ATOM 3974 N N . LEU B 1 171 ? -21.609 13.102 12.906 1 93.81 171 LEU B N 1
ATOM 3975 C CA . LEU B 1 171 ? -21.156 14.359 13.484 1 93.81 171 LEU B CA 1
ATOM 3976 C C . LEU B 1 171 ? -21.266 14.336 15.008 1 93.81 171 LEU B C 1
ATOM 3978 O O . LEU B 1 171 ? -20.562 15.078 15.695 1 93.81 171 LEU B O 1
ATOM 3982 N N . GLU B 1 172 ? -22.094 13.469 15.516 1 92.75 172 GLU B N 1
ATOM 3983 C CA . GLU B 1 172 ? -22.234 13.312 16.969 1 92.75 172 GLU B CA 1
ATOM 3984 C C . GLU B 1 172 ? -20.938 12.852 17.609 1 92.75 172 GLU B C 1
ATOM 3986 O O . GLU B 1 172 ? -20.656 13.195 18.766 1 92.75 172 GLU B O 1
ATOM 3991 N N . ALA B 1 173 ? -20.203 12.062 16.875 1 93.06 173 ALA B N 1
ATOM 3992 C CA . ALA B 1 173 ? -18.922 11.562 17.375 1 93.06 173 ALA B CA 1
ATOM 3993 C C . ALA B 1 173 ? -17.922 12.703 17.547 1 93.06 173 ALA B C 1
ATOM 3995 O O . ALA B 1 173 ? -16.938 12.562 18.266 1 93.06 173 ALA B O 1
ATOM 3996 N N . PHE B 1 174 ? -18.266 13.828 16.906 1 95.06 174 PHE B N 1
ATOM 3997 C CA . PHE B 1 174 ? -17.391 14.992 17.016 1 95.06 174 PHE B CA 1
ATOM 3998 C C . PHE B 1 174 ? -17.969 16.016 17.984 1 95.06 174 PHE B C 1
ATOM 4000 O O . PHE B 1 174 ? -17.438 17.125 18.125 1 95.06 174 PHE B O 1
ATOM 4007 N N . GLY B 1 175 ? -19.141 15.695 18.531 1 94.19 175 GLY B N 1
ATOM 4008 C CA . GLY B 1 175 ? -19.703 16.547 19.562 1 94.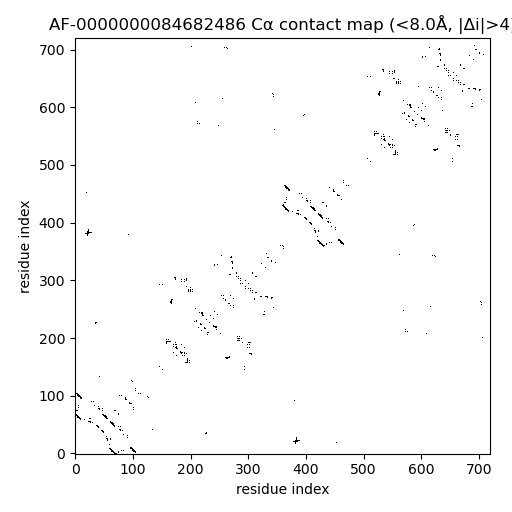19 175 GLY B CA 1
ATOM 4009 C C . GLY B 1 175 ? -20.906 17.328 19.094 1 94.19 175 GLY B C 1
ATOM 4010 O O . GLY B 1 175 ? -21.406 18.203 19.812 1 94.19 175 GLY B O 1
ATOM 4011 N N . HIS B 1 176 ? -21.344 17.094 17.812 1 94.62 176 HIS B N 1
ATOM 4012 C CA . HIS B 1 176 ? -22.531 17.797 17.328 1 94.62 176 HIS B CA 1
ATOM 4013 C C . HIS B 1 176 ? -23.672 16.828 17.094 1 94.62 176 HIS B C 1
ATOM 4015 O O . HIS B 1 176 ? -23.688 16.094 16.094 1 94.62 176 HIS B O 1
ATOM 4021 N N . GLY B 1 177 ? -24.578 16.844 17.984 1 89.81 177 GLY B N 1
ATOM 4022 C CA . GLY B 1 177 ? -25.734 15.977 17.891 1 89.81 177 GLY B CA 1
ATOM 4023 C C . GLY B 1 177 ? -26.969 16.688 17.359 1 89.81 177 GLY B C 1
ATOM 4024 O O . GLY B 1 177 ? -26.906 17.844 16.969 1 89.81 177 GLY B O 1
ATOM 4025 N N . ASP B 1 178 ? -28.031 16 17.203 1 84.44 178 ASP B N 1
ATOM 4026 C CA . ASP B 1 178 ? -29.312 16.531 16.703 1 84.44 178 ASP B CA 1
ATOM 4027 C C . ASP B 1 178 ? -29.906 17.516 17.688 1 84.44 178 ASP B C 1
ATOM 4029 O O . ASP B 1 178 ? -30.594 18.469 17.281 1 84.44 178 ASP B O 1
ATOM 4033 N N . ASP B 1 179 ? -29.641 17.25 18.953 1 85.25 179 ASP B N 1
ATOM 4034 C CA . ASP B 1 179 ? -30.125 18.141 19.984 1 85.25 179 ASP B CA 1
ATOM 4035 C C . ASP B 1 179 ? -29.109 19.25 20.297 1 85.25 179 ASP B C 1
ATOM 4037 O O . ASP B 1 179 ? -28.016 18.969 20.766 1 85.25 179 ASP B O 1
ATOM 4041 N N . PRO B 1 180 ? -29.469 20.438 19.984 1 82.12 180 PRO B N 1
ATOM 4042 C CA . PRO B 1 180 ? -28.547 21.562 20.219 1 82.12 180 PRO B CA 1
ATOM 4043 C C . PRO B 1 180 ? -28.094 21.641 21.656 1 82.12 180 PRO B C 1
ATOM 4045 O O . PRO B 1 180 ? -26.953 22.062 21.922 1 82.12 180 PRO B O 1
ATOM 4048 N N . GLU B 1 181 ? -28.922 21.234 22.547 1 83.69 181 GLU B N 1
ATOM 4049 C CA . GLU B 1 181 ? -28.547 21.328 23.969 1 83.69 181 GLU B CA 1
ATOM 4050 C C . GLU B 1 181 ? -27.438 20.328 24.297 1 83.69 181 GLU B C 1
ATOM 4052 O O . GLU B 1 181 ? -26.688 20.531 25.266 1 83.69 181 GLU B O 1
ATOM 4057 N N . GLU B 1 182 ? -27.281 19.359 23.484 1 84 182 GLU B N 1
ATOM 4058 C CA . GLU B 1 182 ? -26.297 18.312 23.766 1 84 182 GLU B CA 1
ATOM 4059 C C . GLU B 1 182 ? -25.047 18.484 22.906 1 84 182 GLU B C 1
ATOM 4061 O O . GLU B 1 182 ? -24.062 17.781 23.094 1 84 182 GLU B O 1
ATOM 4066 N N . SER B 1 183 ? -25.125 19.516 22.078 1 89.44 183 SER B N 1
ATOM 4067 C CA . SER B 1 183 ? -23.984 19.75 21.188 1 89.44 183 SER B CA 1
ATOM 4068 C C . SER B 1 183 ? -22.906 20.578 21.891 1 89.44 183 SER B C 1
ATOM 4070 O O . SER B 1 183 ? -23.219 21.609 22.516 1 89.44 183 SER B O 1
ATOM 4072 N N . THR B 1 184 ? -21.734 20.078 21.938 1 92.19 184 THR B N 1
ATOM 4073 C CA . THR B 1 184 ? -20.609 20.766 22.562 1 92.19 184 THR B CA 1
ATOM 4074 C C . THR B 1 184 ? -19.906 21.688 21.562 1 92.19 184 THR B C 1
ATOM 4076 O O . THR B 1 184 ? -19.172 22.594 21.969 1 92.19 184 THR B O 1
ATOM 4079 N N . VAL B 1 185 ? -20.172 21.391 20.234 1 95.5 185 VAL B N 1
ATOM 4080 C CA . VAL B 1 185 ? -19.562 22.203 19.203 1 95.5 185 VAL B CA 1
ATOM 4081 C C . VAL B 1 185 ? -20.578 22.5 18.094 1 95.5 185 VAL B C 1
ATOM 4083 O O . VAL B 1 185 ? -21.594 21.812 17.984 1 95.5 185 VAL B O 1
ATOM 4086 N N . GLY B 1 186 ? -20.344 23.562 17.359 1 95.38 186 GLY B N 1
ATOM 4087 C CA . GLY B 1 186 ? -21.203 23.891 16.234 1 95.38 186 GLY B CA 1
ATOM 4088 C C . GLY B 1 186 ? -21.078 22.891 15.086 1 95.38 186 GLY B C 1
ATOM 4089 O O . GLY B 1 186 ? -20.141 22.109 15.031 1 95.38 186 GLY B O 1
ATOM 4090 N N . ARG B 1 187 ? -22.047 22.938 14.25 1 95.31 187 ARG B N 1
ATOM 4091 C CA . ARG B 1 187 ? -22.078 22.031 13.109 1 95.31 187 ARG B CA 1
ATOM 4092 C C . ARG B 1 187 ? -20.875 22.219 12.211 1 95.31 187 ARG B C 1
ATOM 4094 O O . ARG B 1 187 ? -20.266 21.25 11.758 1 95.31 187 ARG B O 1
ATOM 4101 N N . GLU B 1 188 ? -20.547 23.453 11.922 1 96.12 188 GLU B N 1
ATOM 4102 C CA . GLU B 1 188 ? -19.438 23.734 11.031 1 96.12 188 GLU B CA 1
ATOM 4103 C C . GLU B 1 188 ? -18.125 23.188 11.586 1 96.12 188 GLU B C 1
ATOM 4105 O O . GLU B 1 188 ? -17.312 22.641 10.836 1 96.12 188 GLU B O 1
ATOM 4110 N N . ALA B 1 189 ? -17.906 23.391 12.828 1 96.75 189 ALA B N 1
ATOM 4111 C CA . ALA B 1 189 ? -16.672 22.906 13.453 1 96.75 189 ALA B CA 1
ATOM 4112 C C . ALA B 1 189 ? -16.578 21.391 13.352 1 96.75 189 ALA B C 1
ATOM 4114 O O . ALA B 1 189 ? -15.508 20.844 13.078 1 96.75 189 ALA B O 1
ATOM 4115 N N . ALA B 1 190 ? -17.703 20.719 13.578 1 97.31 190 ALA B N 1
ATOM 4116 C CA . ALA B 1 190 ? -17.75 19.266 13.469 1 97.31 190 ALA B CA 1
ATOM 4117 C C . ALA B 1 190 ? -17.453 18.812 12.039 1 97.31 190 ALA B C 1
ATOM 4119 O O . ALA B 1 190 ? -16.75 17.828 11.828 1 97.31 190 ALA B O 1
ATOM 4120 N N . GLU B 1 191 ? -18 19.516 11.133 1 97.31 191 GLU B N 1
ATOM 4121 C CA . GLU B 1 191 ? -17.797 19.203 9.719 1 97.31 191 GLU B CA 1
ATOM 4122 C C . GLU B 1 191 ? -16.328 19.422 9.32 1 97.31 191 GLU B C 1
ATOM 4124 O O . GLU B 1 191 ? -15.766 18.625 8.562 1 97.31 191 GLU B O 1
ATOM 4129 N N . ILE B 1 192 ? -15.766 20.484 9.766 1 97.56 192 ILE B N 1
ATOM 4130 C CA . ILE B 1 192 ? -14.367 20.781 9.461 1 97.56 192 ILE B CA 1
ATOM 4131 C C . ILE B 1 192 ? -13.469 19.703 10.062 1 97.56 192 ILE B C 1
ATOM 4133 O O . ILE B 1 192 ? -12.539 19.234 9.414 1 97.56 192 ILE B O 1
ATOM 4137 N N . ALA B 1 193 ? -13.773 19.328 11.297 1 97.69 193 ALA B N 1
ATOM 4138 C CA . ALA B 1 193 ? -13 18.266 11.953 1 97.69 193 ALA B CA 1
ATOM 4139 C C . ALA B 1 193 ? -13.102 16.969 11.172 1 97.69 193 ALA B C 1
ATOM 4141 O O . ALA B 1 193 ? -12.086 16.312 10.898 1 97.69 193 ALA B O 1
ATOM 4142 N N . ALA B 1 194 ? -14.297 16.594 10.789 1 97.06 194 ALA B N 1
ATOM 4143 C CA . ALA B 1 194 ? -14.523 15.367 10.016 1 97.06 194 ALA B CA 1
ATOM 4144 C C . ALA B 1 194 ? -13.805 15.43 8.672 1 97.06 194 ALA B C 1
ATOM 4146 O O . ALA B 1 194 ? -13.156 14.469 8.258 1 97.06 194 ALA B O 1
ATOM 4147 N N . GLY B 1 195 ? -13.961 16.547 8.039 1 97.12 195 GLY B N 1
ATOM 4148 C CA . GLY B 1 195 ? -13.297 16.734 6.758 1 97.12 195 GLY B CA 1
ATOM 4149 C C . GLY B 1 195 ? -11.781 16.688 6.859 1 97.12 195 GLY B C 1
ATOM 4150 O O . GLY B 1 195 ? -11.109 16.172 5.969 1 97.12 195 GLY B O 1
ATOM 4151 N N . ALA B 1 196 ? -11.266 17.312 7.91 1 96.62 196 ALA B N 1
ATOM 4152 C CA . ALA B 1 196 ? -9.82 17.281 8.125 1 96.62 196 ALA B CA 1
ATOM 4153 C C . ALA B 1 196 ? -9.312 15.852 8.281 1 96.62 196 ALA B C 1
ATOM 4155 O O . ALA B 1 196 ? -8.211 15.523 7.84 1 96.62 196 ALA B O 1
ATOM 4156 N N . LEU B 1 197 ? -10.102 14.992 8.906 1 95.94 197 LEU B N 1
ATOM 4157 C CA . LEU B 1 197 ? -9.734 13.586 9.031 1 95.94 197 LEU B CA 1
ATOM 4158 C C . LEU B 1 197 ? -9.672 12.914 7.66 1 95.94 197 LEU B C 1
ATOM 4160 O O . LEU B 1 197 ? -8.742 12.156 7.379 1 95.94 197 LEU B O 1
ATOM 4164 N N . VAL B 1 198 ? -10.648 13.203 6.836 1 94.94 198 VAL B N 1
ATOM 4165 C CA . VAL B 1 198 ? -10.672 12.625 5.496 1 94.94 198 VAL B CA 1
ATOM 4166 C C . VAL B 1 198 ? -9.453 13.109 4.707 1 94.94 198 VAL B C 1
ATOM 4168 O O . VAL B 1 198 ? -8.797 12.32 4.023 1 94.94 198 VAL B O 1
ATOM 4171 N N . PHE B 1 199 ? -9.203 14.391 4.844 1 93.69 199 PHE B N 1
ATOM 4172 C CA . PHE B 1 199 ? -8.031 14.961 4.195 1 93.69 199 PHE B CA 1
ATOM 4173 C C . PHE B 1 199 ? -6.758 14.281 4.695 1 93.69 199 PHE B C 1
ATOM 4175 O O . PHE B 1 199 ? -5.855 13.984 3.91 1 93.69 199 PHE B O 1
ATOM 4182 N N . ALA B 1 200 ? -6.703 14.008 5.922 1 94.25 200 ALA B N 1
ATOM 4183 C CA . ALA B 1 200 ? -5.543 13.391 6.551 1 94.25 200 ALA B CA 1
ATOM 4184 C C . ALA B 1 200 ? -5.371 11.945 6.086 1 94.25 200 ALA B C 1
ATOM 4186 O O . ALA B 1 200 ? -4.258 11.422 6.078 1 94.25 200 ALA B O 1
ATOM 4187 N N . VAL B 1 201 ? -6.441 11.258 5.734 1 95.44 201 VAL B N 1
ATOM 4188 C CA . VAL B 1 201 ? -6.359 9.898 5.211 1 95.44 201 VAL B CA 1
ATOM 4189 C C . VAL B 1 201 ? -5.473 9.875 3.969 1 95.44 201 VAL B C 1
ATOM 4191 O O . VAL B 1 201 ? -4.566 9.047 3.857 1 95.44 201 VAL B O 1
ATOM 4194 N N . ASP B 1 202 ? -5.75 10.789 3.1 1 92.88 202 ASP B N 1
ATOM 4195 C CA . ASP B 1 202 ? -4.961 10.859 1.874 1 92.88 202 ASP B CA 1
ATOM 4196 C C . ASP B 1 202 ? -3.484 11.094 2.184 1 92.88 202 ASP B C 1
ATOM 4198 O O . ASP B 1 202 ? -2.613 10.445 1.603 1 92.88 202 ASP B O 1
ATOM 4202 N N . LEU B 1 203 ? -3.23 11.977 3.107 1 92.12 203 LEU B N 1
ATOM 4203 C CA . LEU B 1 203 ? -1.858 12.305 3.484 1 92.12 203 LEU B CA 1
ATOM 4204 C C . LEU B 1 203 ? -1.177 11.109 4.137 1 92.12 203 LEU B C 1
ATOM 4206 O O . LEU B 1 203 ? -0.027 10.789 3.822 1 92.12 203 LEU B O 1
ATOM 4210 N N . LEU B 1 204 ? -1.891 10.469 4.992 1 94.56 204 LEU B N 1
ATOM 4211 C CA . LEU B 1 204 ? -1.351 9.328 5.723 1 94.56 204 LEU B CA 1
ATOM 4212 C C . LEU B 1 204 ? -0.937 8.219 4.762 1 94.56 204 LEU B C 1
ATOM 4214 O O . LEU B 1 204 ? 0.176 7.695 4.855 1 94.56 204 LEU B O 1
ATOM 4218 N N . VAL B 1 205 ? -1.804 7.84 3.854 1 95.88 205 VAL B N 1
ATOM 4219 C CA . VAL B 1 205 ? -1.542 6.762 2.906 1 95.88 205 VAL B CA 1
ATOM 4220 C C . VAL B 1 205 ? -0.397 7.156 1.976 1 95.88 205 VAL B C 1
ATOM 4222 O O . VAL B 1 205 ? 0.525 6.367 1.747 1 95.88 205 VAL B O 1
ATOM 4225 N N . ASP B 1 206 ? -0.394 8.375 1.567 1 90.88 206 ASP B N 1
ATOM 4226 C CA . ASP B 1 206 ? 0.684 8.875 0.718 1 90.88 206 ASP B CA 1
ATOM 4227 C C . ASP B 1 206 ? 2.031 8.781 1.431 1 90.88 206 ASP B C 1
ATOM 4229 O O . ASP B 1 206 ? 3.023 8.344 0.843 1 90.88 206 ASP B O 1
ATOM 4233 N N . GLU B 1 207 ? 2.021 9.266 2.6 1 92.25 207 GLU B N 1
ATOM 4234 C CA . GLU B 1 207 ? 3.26 9.297 3.371 1 92.25 207 GLU B CA 1
ATOM 4235 C C . GLU B 1 207 ? 3.777 7.891 3.648 1 92.25 207 GLU B C 1
ATOM 4237 O O . GLU B 1 207 ? 4.988 7.656 3.646 1 92.25 207 GLU B O 1
ATOM 4242 N N . LEU B 1 208 ? 2.871 6.965 3.885 1 96.69 208 LEU B N 1
ATOM 4243 C CA . LEU B 1 208 ? 3.287 5.582 4.109 1 96.69 208 LEU B CA 1
ATOM 4244 C C . LEU B 1 208 ? 3.92 4.996 2.85 1 96.69 208 LEU B C 1
ATOM 4246 O O . LEU B 1 208 ? 4.938 4.305 2.928 1 96.69 208 LEU B O 1
ATOM 4250 N N . PHE B 1 209 ? 3.338 5.27 1.706 1 94.75 209 PHE B N 1
ATOM 4251 C CA . PHE B 1 209 ? 3.932 4.809 0.458 1 94.75 209 PHE B CA 1
ATOM 4252 C C . PHE B 1 209 ? 5.305 5.434 0.247 1 94.75 209 PHE B C 1
ATOM 4254 O O . PHE B 1 209 ? 6.242 4.762 -0.191 1 94.75 209 PHE B O 1
ATOM 4261 N N . THR B 1 210 ? 5.387 6.703 0.571 1 89.88 210 THR B N 1
ATOM 4262 C CA . THR B 1 210 ? 6.656 7.406 0.439 1 89.88 210 THR B CA 1
ATOM 4263 C C . THR B 1 210 ? 7.707 6.801 1.363 1 89.88 210 THR B C 1
ATOM 4265 O O . THR B 1 210 ? 8.852 6.578 0.951 1 89.88 210 THR B O 1
ATOM 4268 N N . ASP B 1 211 ? 7.324 6.613 2.578 1 93.12 211 ASP B N 1
ATOM 4269 C CA . ASP B 1 211 ? 8.234 5.996 3.539 1 93.12 211 ASP B CA 1
ATOM 4270 C C . ASP B 1 211 ? 8.672 4.609 3.07 1 93.12 211 ASP B C 1
ATOM 4272 O O . ASP B 1 211 ? 9.836 4.242 3.213 1 93.12 211 ASP B O 1
ATOM 4276 N N . LEU B 1 212 ? 7.723 3.852 2.576 1 93.81 212 LEU B N 1
ATOM 4277 C CA . LEU B 1 212 ? 8.031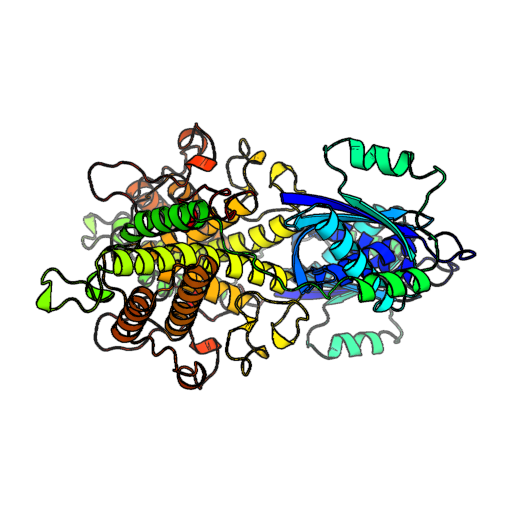 2.506 2.105 1 93.81 212 LEU B CA 1
ATOM 4278 C C . LEU B 1 212 ? 9.055 2.545 0.977 1 93.81 212 LEU B C 1
ATOM 4280 O O . LEU B 1 212 ? 9.992 1.746 0.957 1 93.81 212 LEU B O 1
ATOM 4284 N N . ALA B 1 213 ? 8.906 3.432 0.073 1 88.62 213 ALA B N 1
ATOM 4285 C CA . ALA B 1 213 ? 9.859 3.584 -1.023 1 88.62 213 ALA B CA 1
ATOM 4286 C C . ALA B 1 213 ? 11.25 3.928 -0.498 1 88.62 213 ALA B C 1
ATOM 4288 O O . ALA B 1 213 ? 12.242 3.361 -0.951 1 88.62 213 ALA B O 1
ATOM 4289 N N . ALA B 1 214 ? 11.266 4.836 0.474 1 87.31 214 ALA B N 1
ATOM 4290 C CA . ALA B 1 214 ? 12.539 5.238 1.07 1 87.31 214 ALA B CA 1
ATOM 4291 C C . ALA B 1 214 ? 13.203 4.066 1.786 1 87.31 214 ALA B C 1
ATOM 4293 O O . ALA B 1 214 ? 14.414 3.879 1.685 1 87.31 214 ALA B O 1
ATOM 4294 N N . LEU B 1 215 ? 12.398 3.332 2.48 1 90.69 215 LEU B N 1
ATOM 4295 C CA . LEU B 1 215 ? 12.93 2.205 3.24 1 90.69 215 LEU B CA 1
ATOM 4296 C C . LEU B 1 215 ? 13.438 1.113 2.307 1 90.69 215 LEU B C 1
ATOM 4298 O O . LEU B 1 215 ? 14.414 0.429 2.621 1 90.69 215 LEU B O 1
ATOM 4302 N N . GLU B 1 216 ? 12.719 0.88 1.229 1 85.5 216 GLU B N 1
ATOM 4303 C CA . GLU B 1 216 ? 13.164 -0.091 0.233 1 85.5 216 GLU B CA 1
ATOM 4304 C C . GLU B 1 216 ? 14.523 0.295 -0.344 1 85.5 216 GLU B C 1
ATOM 4306 O O . GLU B 1 216 ? 15.344 -0.574 -0.645 1 85.5 216 GLU B O 1
ATOM 4311 N N . GLU B 1 217 ? 14.75 1.514 -0.431 1 82.19 217 GLU B N 1
ATOM 4312 C CA . GLU B 1 217 ? 15.992 2.027 -1.012 1 82.19 217 GLU B CA 1
ATOM 4313 C C . GLU B 1 217 ? 17.125 2.035 0.016 1 82.19 217 GLU B C 1
ATOM 4315 O O . GLU B 1 217 ? 18.25 1.659 -0.295 1 82.19 217 GLU B O 1
ATOM 4320 N N . ASP B 1 218 ? 16.797 2.381 1.227 1 80.88 218 ASP B N 1
ATOM 4321 C CA . ASP B 1 218 ? 17.844 2.68 2.201 1 80.88 218 ASP B CA 1
ATOM 4322 C C . ASP B 1 218 ? 17.766 1.724 3.391 1 80.88 218 ASP B C 1
ATOM 4324 O O . ASP B 1 218 ? 18.547 1.843 4.336 1 80.88 218 ASP B O 1
ATOM 4328 N N . GLY B 1 219 ? 16.906 0.723 3.373 1 77.31 219 GLY B N 1
ATOM 4329 C CA . GLY B 1 219 ? 16.719 -0.179 4.5 1 77.31 219 GLY B CA 1
ATOM 4330 C C . GLY B 1 219 ? 18 -0.909 4.887 1 77.31 219 GLY B C 1
ATOM 4331 O O . GLY B 1 219 ? 19.094 -0.45 4.582 1 77.31 219 GLY B O 1
ATOM 4332 N N . PRO B 1 220 ? 17.828 -1.756 5.836 1 83.94 220 PRO B N 1
ATOM 4333 C CA . PRO B 1 220 ? 16.703 -2.686 5.961 1 83.94 220 PRO B CA 1
ATOM 4334 C C . PRO B 1 220 ? 15.68 -2.24 7.004 1 83.94 220 PRO B C 1
ATOM 4336 O O . PRO B 1 220 ? 14.547 -2.732 7.016 1 83.94 220 PRO B O 1
ATOM 4339 N N . THR B 1 221 ? 16.141 -1.464 8.031 1 90.56 221 THR B N 1
ATOM 4340 C CA . THR B 1 221 ? 15.234 -0.989 9.07 1 90.56 221 THR B CA 1
ATOM 4341 C C . THR B 1 221 ? 15.305 0.53 9.195 1 90.56 221 THR B C 1
ATOM 4343 O O . THR B 1 221 ? 16.234 1.159 8.68 1 90.56 221 THR B O 1
ATOM 4346 N N . VAL B 1 222 ? 14.328 1.064 9.875 1 91.12 222 VAL B N 1
ATOM 4347 C CA . VAL B 1 222 ? 14.305 2.504 10.117 1 91.12 222 VAL B CA 1
ATOM 4348 C C . VAL B 1 222 ? 15.531 2.91 10.938 1 91.12 222 VAL B C 1
ATOM 4350 O O . VAL B 1 222 ? 16.156 3.939 10.672 1 91.12 222 VAL B O 1
ATOM 4353 N N . ALA B 1 223 ? 15.938 2.109 11.914 1 89.31 223 ALA B N 1
ATOM 4354 C CA . ALA B 1 223 ? 17.078 2.402 12.773 1 89.31 223 ALA B CA 1
ATOM 4355 C C . ALA B 1 223 ? 18.375 2.459 11.969 1 89.31 223 ALA B C 1
ATOM 4357 O O . ALA B 1 223 ? 19.266 3.244 12.281 1 89.31 223 ALA B O 1
ATOM 4358 N N . GLU B 1 224 ? 18.391 1.646 11.016 1 87.88 224 GLU B N 1
ATOM 4359 C CA . GLU B 1 224 ? 19.625 1.522 10.234 1 87.88 224 GLU B CA 1
ATOM 4360 C C . GLU B 1 224 ? 19.578 2.391 8.984 1 87.88 224 GLU B C 1
ATOM 4362 O O . GLU B 1 224 ? 20.453 2.305 8.125 1 87.88 224 GLU B O 1
ATOM 4367 N N . SER B 1 225 ? 18.594 3.066 8.852 1 86.19 225 SER B N 1
ATOM 4368 C CA . SER B 1 225 ? 18.438 3.916 7.676 1 86.19 225 SER B CA 1
ATOM 4369 C C . SER B 1 225 ? 18.766 5.367 7.992 1 86.19 225 SER B C 1
ATOM 4371 O O . SER B 1 225 ? 18.484 5.852 9.094 1 86.19 225 SER B O 1
ATOM 4373 N N . ASP B 1 226 ? 19.25 6.035 7.059 1 78.38 226 ASP B N 1
ATOM 4374 C CA . ASP B 1 226 ? 19.547 7.453 7.207 1 78.38 226 ASP B CA 1
ATOM 4375 C C . ASP B 1 226 ? 18.469 8.32 6.566 1 78.38 226 ASP B C 1
ATOM 4377 O O . ASP B 1 226 ? 18.562 9.547 6.57 1 78.38 226 ASP B O 1
ATOM 4381 N N . ALA B 1 227 ? 17.5 7.645 5.992 1 81.12 227 ALA B N 1
ATOM 4382 C CA . ALA B 1 227 ? 16.422 8.367 5.348 1 81.12 227 ALA B CA 1
ATOM 4383 C C . ALA B 1 227 ? 15.523 9.055 6.379 1 81.12 227 ALA B C 1
ATOM 4385 O O . ALA B 1 227 ? 15.453 8.625 7.531 1 81.12 227 ALA B O 1
ATOM 4386 N N . ALA B 1 228 ? 14.953 10.242 6.008 1 81.94 228 ALA B N 1
ATOM 4387 C CA . ALA B 1 228 ? 13.883 10.844 6.805 1 81.94 228 ALA B CA 1
ATOM 4388 C C . ALA B 1 228 ? 12.523 10.266 6.43 1 81.94 228 ALA B C 1
ATOM 4390 O O . ALA B 1 228 ? 12.141 10.273 5.258 1 81.94 228 ALA B O 1
ATOM 4391 N N . PHE B 1 229 ? 11.969 9.68 7.41 1 90.06 229 PHE B N 1
ATOM 4392 C CA . PHE B 1 229 ? 10.664 9.07 7.156 1 90.06 229 PHE B CA 1
ATOM 4393 C C . PHE B 1 229 ? 9.539 9.992 7.598 1 90.06 229 PHE B C 1
ATOM 4395 O O . PHE B 1 229 ? 9.656 10.68 8.617 1 90.06 229 PHE B O 1
ATOM 4402 N N . MET B 1 230 ? 8.523 10.094 6.828 1 88.38 230 MET B N 1
ATOM 4403 C CA . MET B 1 230 ? 7.387 10.977 7.062 1 88.38 230 MET B CA 1
ATOM 4404 C C . MET B 1 230 ? 6.57 10.508 8.266 1 88.38 230 MET B C 1
ATOM 4406 O O . MET B 1 230 ? 6.199 11.312 9.117 1 88.38 230 MET B O 1
ATOM 4410 N N . LEU B 1 231 ? 6.258 9.211 8.328 1 91.69 231 LEU B N 1
ATOM 4411 C CA . LEU B 1 231 ? 5.371 8.68 9.359 1 91.69 231 LEU B CA 1
ATOM 4412 C C . LEU B 1 231 ? 6.117 7.719 10.273 1 91.69 231 LEU B C 1
ATOM 4414 O O . LEU B 1 231 ? 5.879 7.691 11.484 1 91.69 231 LEU B O 1
ATOM 4418 N N . LEU B 1 232 ? 7.055 6.957 9.742 1 94.06 232 LEU B N 1
ATOM 4419 C CA . LEU B 1 232 ? 7.734 5.922 10.508 1 94.06 232 LEU B CA 1
ATOM 4420 C C . LEU B 1 232 ? 8.57 6.531 11.625 1 94.06 232 LEU B C 1
ATOM 4422 O O . LEU B 1 232 ? 8.766 5.91 12.672 1 94.06 232 LEU B O 1
ATOM 4426 N N . ASP B 1 233 ? 9.023 7.75 11.453 1 89.94 233 ASP B N 1
ATOM 4427 C CA . ASP B 1 233 ? 9.805 8.445 12.477 1 89.94 233 ASP B CA 1
ATOM 4428 C C . ASP B 1 233 ? 8.93 8.82 13.664 1 89.94 233 ASP B C 1
ATOM 4430 O O . ASP B 1 233 ? 9.438 9.117 14.75 1 89.94 233 ASP B O 1
ATOM 4434 N N . ASP B 1 234 ? 7.652 8.906 13.477 1 88.62 234 ASP B N 1
ATOM 4435 C CA . ASP B 1 234 ? 6.73 9.297 14.539 1 88.62 234 ASP B CA 1
ATOM 4436 C C . ASP B 1 234 ? 6.293 8.086 15.352 1 88.62 234 ASP B C 1
ATOM 4438 O O . ASP B 1 234 ? 5.586 8.227 16.359 1 88.62 234 ASP B O 1
ATOM 4442 N N . LEU B 1 235 ? 6.73 6.852 14.922 1 91.38 235 LEU B N 1
ATOM 4443 C CA . LEU B 1 235 ? 6.453 5.648 15.703 1 91.38 235 LEU B CA 1
ATOM 4444 C C . LEU B 1 235 ? 7.383 5.559 16.906 1 91.38 235 LEU B C 1
ATOM 4446 O O . LEU B 1 235 ? 8.398 6.25 16.969 1 91.38 235 LEU B O 1
ATOM 4450 N N . PRO B 1 236 ? 6.996 4.797 17.906 1 87.12 236 PRO B N 1
ATOM 4451 C CA . PRO B 1 236 ? 7.875 4.652 19.062 1 87.12 236 PRO B CA 1
ATOM 4452 C C . PRO B 1 236 ? 9.305 4.27 18.688 1 87.12 236 PRO B C 1
ATOM 4454 O O . PRO B 1 236 ? 9.523 3.227 18.062 1 87.12 236 PRO B O 1
ATOM 4457 N N . PRO B 1 237 ? 10.195 5.074 19.016 1 86.81 237 PRO B N 1
ATOM 4458 C CA . PRO B 1 237 ? 11.57 4.879 18.547 1 86.81 237 PRO B CA 1
ATOM 4459 C C . PRO B 1 237 ? 12.219 3.631 19.141 1 86.81 237 PRO B C 1
ATOM 4461 O O . PRO B 1 237 ? 13.203 3.125 18.594 1 86.81 237 PRO B O 1
ATOM 4464 N N . GLN B 1 238 ? 11.773 3.096 20.25 1 82.88 238 GLN B N 1
ATOM 4465 C CA . GLN B 1 238 ? 12.367 1.943 20.922 1 82.88 238 GLN B CA 1
ATOM 4466 C C . GLN B 1 238 ? 12.328 0.708 20.016 1 82.88 238 GLN B C 1
ATOM 4468 O O . GLN B 1 238 ? 13.133 -0.214 20.188 1 82.88 238 GLN B O 1
ATOM 4473 N N . PHE B 1 239 ? 11.422 0.795 18.984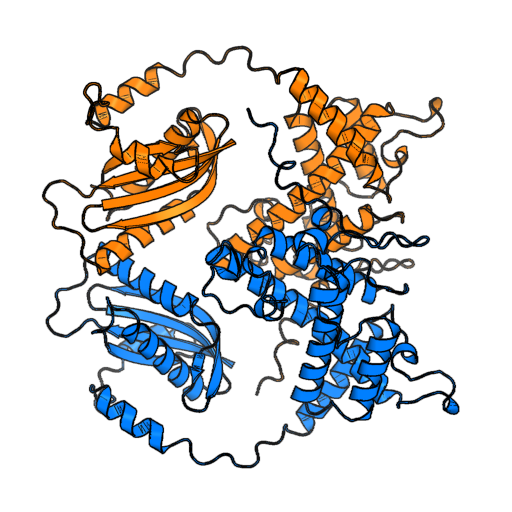 1 89.12 239 PHE B N 1
ATOM 4474 C CA . PHE B 1 239 ? 11.289 -0.385 18.141 1 89.12 239 PHE B CA 1
ATOM 4475 C C . PHE B 1 239 ? 11.82 -0.112 16.734 1 89.12 239 PHE B C 1
ATOM 4477 O O . PHE B 1 239 ? 11.516 -0.85 15.797 1 89.12 239 PHE B O 1
ATOM 4484 N N . ALA B 1 240 ? 12.555 0.829 16.578 1 90.25 240 ALA B N 1
ATOM 4485 C CA . ALA B 1 240 ? 13.016 1.266 15.266 1 90.25 240 ALA B CA 1
ATOM 4486 C C . ALA B 1 240 ? 13.766 0.148 14.547 1 90.25 240 ALA B C 1
ATOM 4488 O O . ALA B 1 240 ? 13.75 0.073 13.32 1 90.25 240 ALA B O 1
ATOM 4489 N N . ASP B 1 241 ? 14.375 -0.74 15.281 1 90.12 241 ASP B N 1
ATOM 4490 C CA . ASP B 1 241 ? 15.117 -1.86 14.703 1 90.12 241 ASP B CA 1
ATOM 4491 C C . ASP B 1 241 ? 14.172 -2.902 14.117 1 90.12 241 ASP B C 1
ATOM 4493 O O . ASP B 1 241 ? 14.586 -3.775 13.359 1 90.12 241 ASP B O 1
ATOM 4497 N N . GLU B 1 242 ? 12.961 -2.787 14.422 1 89.62 242 GLU B N 1
ATOM 4498 C CA . GLU B 1 242 ? 11.969 -3.762 13.969 1 89.62 242 GLU B CA 1
ATOM 4499 C C . GLU B 1 242 ? 11.172 -3.221 12.789 1 89.62 242 GLU B C 1
ATOM 4501 O O . GLU B 1 242 ? 10.398 -3.957 12.164 1 89.62 242 GLU B O 1
ATOM 4506 N N . TYR B 1 243 ? 11.352 -1.979 12.492 1 94.38 243 TYR B N 1
ATOM 4507 C CA . TYR B 1 243 ? 10.609 -1.368 11.391 1 94.38 243 TYR B CA 1
ATOM 4508 C C . TYR B 1 243 ? 11.266 -1.669 10.055 1 94.38 243 TYR B C 1
ATOM 4510 O O . TYR B 1 243 ? 11.93 -0.808 9.477 1 94.38 243 TYR B O 1
ATOM 4518 N N . THR B 1 244 ? 11.008 -2.836 9.547 1 92.81 244 THR B N 1
ATOM 4519 C CA . THR B 1 244 ? 11.539 -3.338 8.281 1 92.81 244 THR B CA 1
ATOM 4520 C C . THR B 1 244 ? 10.609 -2.986 7.129 1 92.81 244 THR B C 1
ATOM 4522 O O . THR B 1 244 ? 9.555 -2.371 7.332 1 92.81 244 THR B O 1
ATOM 4525 N N . VAL B 1 245 ? 11.039 -3.391 5.938 1 92.88 245 VAL B N 1
ATOM 4526 C CA . VAL B 1 245 ? 10.203 -3.211 4.758 1 92.88 245 VAL B CA 1
ATOM 4527 C C . VAL B 1 245 ? 8.898 -3.977 4.93 1 92.88 245 VAL B C 1
ATOM 4529 O O . VAL B 1 245 ? 7.816 -3.441 4.664 1 92.88 245 VAL B O 1
ATOM 4532 N N . LEU B 1 246 ? 8.984 -5.199 5.395 1 92.38 246 LEU B N 1
ATOM 4533 C CA . LEU B 1 246 ? 7.785 -5.996 5.613 1 92.38 246 LEU B CA 1
ATOM 4534 C C . LEU B 1 246 ? 6.875 -5.332 6.641 1 92.38 246 LEU B C 1
ATOM 4536 O O . LEU B 1 246 ? 5.656 -5.277 6.457 1 92.38 246 LEU B O 1
ATOM 4540 N N . PHE B 1 247 ? 7.469 -4.836 7.719 1 93.62 247 PHE B N 1
ATOM 4541 C CA . PHE B 1 247 ? 6.688 -4.113 8.719 1 93.62 247 PHE B CA 1
ATOM 4542 C C . PHE B 1 247 ? 5.934 -2.953 8.086 1 93.62 247 PHE B C 1
ATOM 4544 O O . PHE B 1 247 ? 4.746 -2.764 8.344 1 93.62 247 PHE B O 1
ATOM 4551 N N . ALA B 1 248 ? 6.648 -2.16 7.289 1 95.75 248 ALA B N 1
ATOM 4552 C CA . ALA B 1 248 ? 6.051 -0.984 6.664 1 95.75 248 ALA B CA 1
ATOM 4553 C C . ALA B 1 248 ? 4.934 -1.384 5.699 1 95.75 248 ALA B C 1
ATOM 4555 O O . ALA B 1 248 ? 3.924 -0.687 5.586 1 95.75 248 ALA B O 1
ATOM 4556 N N . ARG B 1 249 ? 5.113 -2.467 4.957 1 95.56 249 ARG B N 1
ATOM 4557 C CA . ARG B 1 249 ? 4.059 -2.969 4.082 1 95.56 249 ARG B CA 1
ATOM 4558 C C . ARG B 1 249 ? 2.816 -3.348 4.887 1 95.56 249 ARG B C 1
ATOM 4560 O O . ARG B 1 249 ? 1.699 -2.973 4.523 1 95.56 249 ARG B O 1
ATOM 4567 N N . ARG B 1 250 ? 3.012 -4.051 6.004 1 96.25 250 ARG B N 1
ATOM 4568 C CA . ARG B 1 250 ? 1.904 -4.449 6.871 1 96.25 250 ARG B CA 1
ATOM 4569 C C . ARG B 1 250 ? 1.194 -3.229 7.445 1 96.25 250 ARG B C 1
ATOM 4571 O O . ARG B 1 250 ? -0.036 -3.199 7.523 1 96.25 250 ARG B O 1
ATOM 4578 N N . LEU B 1 251 ? 2.004 -2.264 7.824 1 97 251 LEU B N 1
ATOM 4579 C CA . LEU B 1 251 ? 1.436 -1.033 8.359 1 97 251 LEU B CA 1
ATOM 4580 C C . LEU B 1 251 ? 0.608 -0.31 7.305 1 97 251 LEU B C 1
ATOM 4582 O O . LEU B 1 251 ? -0.466 0.216 7.602 1 97 251 LEU B O 1
ATOM 4586 N N . THR B 1 252 ? 1.119 -0.274 6.074 1 98.12 252 THR B N 1
ATOM 4587 C CA . THR B 1 252 ? 0.404 0.365 4.973 1 98.12 252 THR B CA 1
ATOM 4588 C C . THR B 1 252 ? -0.919 -0.346 4.703 1 98.12 252 THR B C 1
ATOM 4590 O O . THR B 1 252 ? -1.958 0.3 4.551 1 98.12 252 THR B O 1
ATOM 4593 N N . VAL B 1 253 ? -0.89 -1.634 4.66 1 98.12 253 VAL B N 1
ATOM 4594 C CA . VAL B 1 253 ? -2.098 -2.428 4.453 1 98.12 253 VAL B CA 1
ATOM 4595 C C . VAL B 1 253 ? -3.092 -2.152 5.578 1 98.12 253 VAL B C 1
ATOM 4597 O O . VAL B 1 253 ? -4.289 -1.997 5.332 1 98.12 253 VAL B O 1
ATOM 4600 N N . THR B 1 254 ? -2.613 -2.064 6.789 1 97.31 254 THR B N 1
ATOM 4601 C CA . THR B 1 254 ? -3.461 -1.783 7.941 1 97.31 254 THR B CA 1
ATOM 4602 C C . THR B 1 254 ? -4.074 -0.391 7.836 1 97.31 254 THR B C 1
ATOM 4604 O O . THR B 1 254 ? -5.254 -0.201 8.148 1 97.31 254 THR B O 1
ATOM 4607 N N . ALA B 1 255 ? -3.258 0.538 7.418 1 98 255 ALA B N 1
ATOM 4608 C CA . ALA B 1 255 ? -3.75 1.902 7.25 1 98 255 ALA B CA 1
ATOM 4609 C C . ALA B 1 255 ? -4.867 1.957 6.215 1 98 255 ALA B C 1
ATOM 4611 O O . ALA B 1 255 ? -5.902 2.59 6.441 1 98 255 ALA B O 1
ATOM 4612 N N . VAL B 1 256 ? -4.656 1.296 5.082 1 97.94 256 VAL B N 1
ATOM 4613 C CA . VAL B 1 256 ? -5.652 1.27 4.016 1 97.94 256 VAL B CA 1
ATOM 4614 C C . VAL B 1 256 ? -6.93 0.598 4.52 1 97.94 256 VAL B C 1
ATOM 4616 O O . VAL B 1 256 ? -8.031 1.088 4.273 1 97.94 256 VAL B O 1
ATOM 4619 N N . THR B 1 257 ? -6.793 -0.466 5.227 1 96.56 257 THR B N 1
ATOM 4620 C CA . THR B 1 257 ? -7.938 -1.207 5.75 1 96.56 257 THR B CA 1
ATOM 4621 C C . THR B 1 257 ? -8.719 -0.361 6.75 1 96.56 257 THR B C 1
ATOM 4623 O O . THR B 1 257 ? -9.938 -0.254 6.66 1 96.56 257 THR B O 1
ATOM 4626 N N . LEU B 1 258 ? -7.996 0.275 7.664 1 95.06 258 LEU B N 1
ATOM 4627 C CA . LEU B 1 258 ? -8.625 1.105 8.688 1 95.06 258 LEU B CA 1
ATOM 4628 C C . LEU B 1 258 ? -9.352 2.285 8.055 1 95.06 258 LEU B C 1
ATOM 4630 O O . LEU B 1 258 ? -10.508 2.551 8.383 1 95.06 258 LEU B O 1
ATOM 4634 N N . THR B 1 259 ? -8.672 2.969 7.195 1 96 259 THR B N 1
ATOM 4635 C CA . THR B 1 259 ? -9.258 4.172 6.613 1 96 259 THR B CA 1
ATOM 4636 C C . THR B 1 259 ? -10.391 3.818 5.652 1 96 259 THR B C 1
ATOM 4638 O O . THR B 1 259 ? -11.328 4.598 5.477 1 96 259 THR B O 1
ATOM 4641 N N . GLY B 1 260 ? -10.305 2.645 5.016 1 94.19 260 GLY B N 1
ATOM 4642 C CA . GLY B 1 260 ? -11.445 2.152 4.262 1 94.19 260 GLY B CA 1
ATOM 4643 C C . GLY B 1 260 ? -12.68 1.928 5.121 1 94.19 260 GLY B C 1
ATOM 4644 O O . GLY B 1 260 ? -13.797 2.25 4.711 1 94.19 260 GLY B O 1
ATOM 4645 N N . ARG B 1 261 ? -12.477 1.358 6.289 1 92.5 261 ARG B N 1
ATOM 4646 C CA . ARG B 1 261 ? -13.586 1.129 7.211 1 92.5 261 ARG B CA 1
ATOM 4647 C C . ARG B 1 261 ? -14.188 2.447 7.684 1 92.5 261 ARG B C 1
ATOM 4649 O O . ARG B 1 261 ? -15.398 2.557 7.855 1 92.5 261 ARG B O 1
ATOM 4656 N N . LEU B 1 262 ? -13.352 3.479 7.871 1 92.38 262 LEU B N 1
ATOM 4657 C CA . LEU B 1 262 ? -13.82 4.789 8.297 1 92.38 262 LEU B CA 1
ATOM 4658 C C . LEU B 1 262 ? -14.734 5.41 7.246 1 92.38 262 LEU B C 1
ATOM 4660 O O . LEU B 1 262 ? -15.586 6.242 7.566 1 92.38 262 LEU B O 1
ATOM 4664 N N . ALA B 1 263 ? -14.57 5.012 6 1 91.81 263 ALA B N 1
ATOM 4665 C CA . ALA B 1 263 ? -15.32 5.59 4.891 1 91.81 263 ALA B CA 1
ATOM 4666 C C . ALA B 1 263 ? -16.578 4.773 4.594 1 91.81 263 ALA B C 1
ATOM 4668 O O . ALA B 1 263 ? -17.281 5.043 3.619 1 91.81 263 ALA B O 1
ATOM 4669 N N . GLN B 1 264 ? -16.844 3.762 5.301 1 88.69 264 GLN B N 1
ATOM 4670 C CA . GLN B 1 264 ? -18.047 2.959 5.164 1 88.69 264 GLN B CA 1
ATOM 4671 C C . GLN B 1 264 ? -18.984 3.166 6.352 1 88.69 264 GLN B C 1
ATOM 4673 O O . GLN B 1 264 ? -18.531 3.486 7.453 1 88.69 264 GLN B O 1
ATOM 4678 N N . PRO B 1 265 ? -20.266 3.037 6.141 1 87.44 265 PRO B N 1
ATOM 4679 C CA . PRO B 1 265 ? -21.25 3.352 7.18 1 87.44 265 PRO B CA 1
ATOM 4680 C C . PRO B 1 265 ? -21.375 2.252 8.234 1 87.44 265 PRO B C 1
ATOM 4682 O O . PRO B 1 265 ? -22.453 1.711 8.445 1 87.44 265 PRO B O 1
ATOM 4685 N N . ARG B 1 266 ? -20.344 1.859 8.812 1 84.25 266 ARG B N 1
ATOM 4686 C CA . ARG B 1 266 ? -20.281 0.919 9.922 1 84.25 266 ARG B CA 1
ATOM 4687 C C . ARG B 1 266 ? -19.391 1.449 11.039 1 84.25 266 ARG B C 1
ATOM 4689 O O . ARG B 1 266 ? -18.359 2.07 10.766 1 84.25 266 ARG B O 1
ATOM 4696 N N . PRO B 1 267 ? -19.812 1.229 12.219 1 83.19 267 PRO B N 1
ATOM 4697 C CA . PRO B 1 267 ? -18.969 1.709 13.32 1 83.19 267 PRO B CA 1
ATOM 4698 C C . PRO B 1 267 ? -17.562 1.126 13.289 1 83.19 267 PRO B C 1
ATOM 4700 O O . PRO B 1 267 ? -17.375 -0.042 12.938 1 83.19 267 PRO B O 1
ATOM 4703 N N . VAL B 1 268 ? -16.719 1.999 13.672 1 84.5 268 VAL B N 1
ATOM 4704 C CA . VAL B 1 268 ? -15.32 1.576 13.578 1 84.5 268 VAL B CA 1
ATOM 4705 C C . VAL B 1 268 ? -14.656 1.668 14.945 1 84.5 268 VAL B C 1
ATOM 4707 O O . VAL B 1 268 ? -14.828 2.662 15.656 1 84.5 268 VAL B O 1
ATOM 4710 N N . ARG B 1 269 ? -14.031 0.607 15.359 1 84.44 269 ARG B N 1
ATOM 4711 C CA . ARG B 1 269 ? -13.125 0.538 16.5 1 84.44 269 ARG B CA 1
ATOM 4712 C C . ARG B 1 269 ? -11.797 -0.094 16.109 1 84.44 269 ARG B C 1
ATOM 4714 O O . ARG B 1 269 ? -11.742 -0.926 15.211 1 84.44 269 ARG B O 1
ATOM 4721 N N . PRO B 1 270 ? -10.797 0.395 16.703 1 88.44 270 PRO B N 1
ATOM 4722 C CA . PRO B 1 270 ? -9.516 -0.234 16.391 1 88.44 270 PRO B CA 1
ATOM 4723 C C . PRO B 1 270 ? -9.508 -1.738 16.656 1 88.44 270 PRO B C 1
ATOM 4725 O O . PRO B 1 270 ? -10.078 -2.195 17.641 1 88.44 270 PRO B O 1
ATOM 4728 N N . SER B 1 271 ? -8.867 -2.443 15.781 1 89.06 271 SER B N 1
ATOM 4729 C CA . SER B 1 271 ? -8.867 -3.9 15.867 1 89.06 271 SER B CA 1
ATOM 4730 C C . SER B 1 271 ? -7.523 -4.422 16.359 1 89.06 271 SER B C 1
ATOM 4732 O O . SER B 1 271 ? -7.387 -5.609 16.672 1 89.06 271 SER B O 1
ATOM 4734 N N . CYS B 1 272 ? -6.562 -3.627 16.438 1 88.75 272 CYS B N 1
ATOM 4735 C CA . CYS B 1 272 ? -5.227 -4.02 16.875 1 88.75 272 CYS B CA 1
ATOM 4736 C C . CYS B 1 272 ? -4.41 -2.801 17.297 1 88.75 272 CYS B C 1
ATOM 4738 O O . CYS B 1 272 ? -4.855 -1.663 17.141 1 88.75 272 CYS B O 1
ATOM 4740 N N . VAL B 1 273 ? -3.256 -2.998 17.797 1 88.44 273 VAL B N 1
ATOM 4741 C CA . VAL B 1 273 ? -2.4 -1.924 18.297 1 88.44 273 VAL B CA 1
ATOM 4742 C C . VAL B 1 273 ? -1.992 -1.015 17.141 1 88.44 273 VAL B C 1
ATOM 4744 O O . VAL B 1 273 ? -1.978 0.21 17.281 1 88.44 273 VAL B O 1
ATOM 4747 N N . ALA B 1 274 ? -1.66 -1.594 15.984 1 92.88 274 ALA B N 1
ATOM 4748 C CA . ALA B 1 274 ? -1.259 -0.803 14.82 1 92.88 274 ALA B CA 1
ATOM 4749 C C . ALA B 1 274 ? -2.35 0.19 14.43 1 92.88 274 ALA B C 1
ATOM 4751 O O . ALA B 1 274 ? -2.061 1.343 14.102 1 92.88 274 ALA B O 1
ATOM 4752 N N . GLU B 1 275 ? -3.592 -0.231 14.461 1 93.25 275 GLU B N 1
ATOM 4753 C CA . GLU B 1 275 ? -4.699 0.654 14.109 1 93.25 275 GLU B CA 1
ATOM 4754 C C . GLU B 1 275 ? -4.848 1.782 15.125 1 93.25 275 GLU B C 1
ATOM 4756 O O . GLU B 1 275 ? -5.188 2.91 14.766 1 93.25 275 GLU B O 1
ATOM 4761 N N . GLU B 1 276 ? -4.613 1.467 16.391 1 89.31 276 GLU B N 1
ATOM 4762 C CA . GLU B 1 276 ? -4.656 2.514 17.406 1 89.31 276 GLU B CA 1
ATOM 4763 C C . GLU B 1 276 ? -3.609 3.59 17.125 1 89.31 276 GLU B C 1
ATOM 4765 O O . GLU B 1 276 ? -3.902 4.785 17.203 1 89.31 276 GLU B O 1
ATOM 4770 N N . ILE B 1 277 ? -2.43 3.127 16.859 1 90.62 277 ILE B N 1
ATOM 4771 C CA . ILE B 1 277 ? -1.332 4.047 16.578 1 90.62 277 ILE B CA 1
ATOM 4772 C C . ILE B 1 277 ? -1.656 4.875 15.336 1 90.62 277 ILE B C 1
ATOM 4774 O O . ILE B 1 277 ? -1.481 6.098 15.336 1 90.62 277 ILE B O 1
ATOM 4778 N N . LEU B 1 278 ? -2.137 4.223 14.32 1 94.25 278 LEU B N 1
ATOM 4779 C CA . LEU B 1 278 ? -2.465 4.895 13.062 1 94.25 278 LEU B CA 1
ATOM 4780 C C . LEU B 1 278 ? -3.576 5.918 13.273 1 94.25 278 LEU B C 1
ATOM 4782 O O . LEU B 1 278 ? -3.555 6.996 12.672 1 94.25 278 LEU B O 1
ATOM 4786 N N . LEU B 1 279 ? -4.551 5.586 14.078 1 93.06 279 LEU B N 1
ATOM 4787 C CA . LEU B 1 279 ? -5.645 6.512 14.352 1 93.06 279 LEU B CA 1
ATOM 4788 C C . LEU B 1 279 ? -5.133 7.762 15.062 1 93.06 279 LEU B C 1
ATOM 4790 O O . LEU B 1 279 ? -5.566 8.875 14.758 1 93.06 279 LEU B O 1
ATOM 4794 N N . ARG B 1 280 ? -4.246 7.594 15.945 1 90.31 280 ARG B N 1
ATOM 4795 C CA . ARG B 1 280 ? -3.645 8.734 16.625 1 90.31 280 ARG B CA 1
ATOM 4796 C C . ARG B 1 280 ? -2.885 9.617 15.648 1 90.31 280 ARG B C 1
ATOM 4798 O O . ARG B 1 280 ? -2.984 10.844 15.703 1 90.31 280 ARG B O 1
ATOM 4805 N N . LEU B 1 281 ? -2.121 8.945 14.828 1 91.94 281 LEU B N 1
ATOM 4806 C CA . LEU B 1 281 ? -1.377 9.695 13.82 1 91.94 281 LEU B CA 1
ATOM 4807 C C . LEU B 1 281 ? -2.324 10.438 12.891 1 91.94 281 LEU B C 1
ATOM 4809 O O . LEU B 1 281 ? -2.041 11.57 12.484 1 91.94 281 LEU B O 1
ATOM 4813 N N . LEU B 1 282 ? -3.424 9.797 12.562 1 94.31 282 LEU B N 1
ATOM 4814 C CA . LEU B 1 282 ? -4.43 10.398 11.688 1 94.31 282 LEU B CA 1
ATOM 4815 C C . LEU B 1 282 ? -5.031 11.641 12.328 1 94.31 282 LEU B C 1
ATOM 4817 O O . LEU B 1 282 ? -5.168 12.68 11.672 1 94.31 282 LEU B O 1
ATOM 4821 N N . ILE B 1 283 ? -5.371 11.594 13.586 1 93.25 283 ILE B N 1
ATOM 4822 C CA . ILE B 1 283 ? -5.965 12.711 14.312 1 93.25 283 ILE B CA 1
ATOM 4823 C C . ILE B 1 283 ? -4.961 13.852 14.422 1 93.25 283 ILE B C 1
ATOM 4825 O O . ILE B 1 283 ? -5.309 15.016 14.195 1 93.25 283 ILE B O 1
ATOM 4829 N N . THR B 1 284 ? -3.725 13.477 14.734 1 90.31 284 THR B N 1
ATOM 4830 C CA . THR B 1 284 ? -2.674 14.492 14.797 1 90.31 284 THR B CA 1
ATOM 4831 C C . THR B 1 284 ? -2.514 15.188 13.453 1 90.31 284 THR B C 1
ATOM 4833 O O . THR B 1 284 ? -2.379 16.406 13.398 1 90.31 284 THR B O 1
ATOM 4836 N N . GLN B 1 285 ? -2.527 14.398 12.422 1 91.44 285 GLN B N 1
ATOM 4837 C CA . GLN B 1 285 ? -2.408 14.961 11.078 1 91.44 285 GLN B CA 1
ATOM 4838 C C . GLN B 1 285 ? -3.582 15.883 10.766 1 91.44 285 GLN B C 1
ATOM 4840 O O . GLN B 1 285 ? -3.41 16.922 10.117 1 91.44 285 GLN B O 1
ATOM 4845 N N . ALA B 1 286 ? -4.75 15.531 11.164 1 95.31 286 ALA B N 1
ATOM 4846 C CA . ALA B 1 286 ? -5.934 16.359 10.961 1 95.31 286 ALA B CA 1
ATOM 4847 C C . ALA B 1 286 ? -5.797 17.703 11.695 1 95.31 286 ALA B C 1
ATOM 4849 O O . ALA B 1 286 ? -6.133 18.75 11.148 1 95.31 286 ALA B O 1
ATOM 4850 N N . GLU B 1 287 ? -5.281 17.641 12.898 1 93.19 287 GLU B N 1
ATOM 4851 C CA . GLU B 1 287 ? -5.059 18.844 13.68 1 93.19 287 GLU B CA 1
ATOM 4852 C C . GLU B 1 287 ? -4.043 19.766 13.008 1 93.19 287 GLU B C 1
ATOM 4854 O O . GLU B 1 287 ? -4.254 20.984 12.914 1 93.19 287 GLU B O 1
ATOM 4859 N N . VAL B 1 288 ? -2.996 19.141 12.562 1 89 288 VAL B N 1
ATOM 4860 C CA . VAL B 1 288 ? -1.937 19.891 11.906 1 89 288 VAL B CA 1
ATOM 4861 C C . VAL B 1 288 ? -2.482 20.562 10.641 1 89 288 VAL B C 1
ATOM 4863 O O . VAL B 1 288 ? -2.182 21.719 10.359 1 89 288 VAL B O 1
ATOM 4866 N N . THR B 1 289 ? -3.264 19.844 9.883 1 87.88 289 THR B N 1
ATOM 4867 C CA . THR B 1 289 ? -3.859 20.359 8.656 1 87.88 289 THR B CA 1
ATOM 4868 C C . THR B 1 289 ? -4.781 21.547 8.961 1 87.88 289 THR B C 1
ATOM 4870 O O . THR B 1 289 ? -4.695 22.594 8.32 1 87.88 289 THR B O 1
ATOM 4873 N N . ALA B 1 290 ? -5.684 21.375 9.93 1 93.12 290 ALA B N 1
ATOM 4874 C CA . ALA B 1 290 ? -6.598 22.453 10.305 1 93.12 290 ALA B CA 1
ATOM 4875 C C . ALA B 1 290 ? -5.832 23.688 10.781 1 93.12 290 ALA B C 1
ATOM 4877 O O . ALA B 1 290 ? -6.211 24.812 10.469 1 93.12 290 ALA B O 1
ATOM 4878 N N . ASP B 1 291 ? -4.777 23.484 11.5 1 90.31 291 ASP B N 1
ATOM 4879 C CA . ASP B 1 291 ? -3.969 24.594 12.008 1 90.31 291 ASP B CA 1
ATOM 4880 C C . ASP B 1 291 ? -3.25 25.328 10.875 1 90.31 291 ASP B C 1
ATOM 4882 O O . ASP B 1 291 ? -3.213 26.547 10.844 1 90.31 291 ASP B O 1
ATOM 4886 N N . LEU B 1 292 ? -2.701 24.5 9.961 1 85.06 292 LEU B N 1
ATOM 4887 C CA . LEU B 1 292 ? -1.963 25.031 8.828 1 85.06 292 LEU B CA 1
ATOM 4888 C C . LEU B 1 292 ? -2.832 26 8.023 1 85.06 292 LEU B C 1
ATOM 4890 O O . LEU B 1 292 ? -2.336 26.984 7.477 1 85.06 292 LEU B O 1
ATOM 4894 N N . TYR B 1 293 ? -4.098 25.781 7.973 1 86.94 293 TYR B N 1
ATOM 4895 C CA . TYR B 1 293 ? -4.996 26.594 7.164 1 86.94 293 TYR B CA 1
ATOM 4896 C C . TYR B 1 293 ? -5.832 27.531 8.039 1 86.94 293 TYR B C 1
ATOM 4898 O O . TYR B 1 293 ? -6.895 28 7.621 1 86.94 293 TYR B O 1
ATOM 4906 N N . ASP B 1 294 ? -5.426 27.703 9.289 1 89.75 294 ASP B N 1
ATOM 4907 C CA . ASP B 1 294 ? -6.031 28.625 10.242 1 89.75 294 ASP B CA 1
ATOM 4908 C C . ASP B 1 294 ? -7.488 28.25 10.508 1 89.75 294 ASP B C 1
ATOM 4910 O O . ASP B 1 294 ? -8.352 29.125 10.594 1 89.75 294 ASP B O 1
ATOM 4914 N N . LEU B 1 295 ? -7.77 26.984 10.508 1 94.44 295 LEU B N 1
ATOM 4915 C CA . LEU B 1 295 ? -9.141 26.516 10.719 1 94.44 295 LEU B CA 1
ATOM 4916 C C . LEU B 1 295 ? -9.258 25.766 12.047 1 94.44 295 LEU B C 1
ATOM 4918 O O . LEU B 1 295 ? -10.352 25.328 12.414 1 94.44 295 LEU B O 1
ATOM 4922 N N . LEU B 1 296 ? -8.141 25.672 12.727 1 95.5 296 LEU B N 1
ATOM 4923 C CA . LEU B 1 296 ? -8.164 24.969 14.008 1 95.5 296 LEU B CA 1
ATOM 4924 C C . LEU B 1 296 ? -8.68 25.875 15.117 1 95.5 296 LEU B C 1
ATOM 4926 O O . LEU B 1 296 ? -7.918 26.266 16.016 1 95.5 296 LEU B O 1
ATOM 4930 N N . SER B 1 297 ? -9.867 26.234 15.078 1 95.88 297 SER B N 1
ATOM 4931 C CA . SER B 1 297 ? -10.492 26.969 16.172 1 95.88 297 SER B CA 1
ATOM 4932 C C . SER B 1 297 ? -10.625 26.109 17.422 1 95.88 297 SER B C 1
ATOM 4934 O O . SER B 1 297 ? -10.398 24.906 17.375 1 95.88 297 SER B O 1
ATOM 4936 N N . ASP B 1 298 ? -10.961 26.734 18.484 1 96.12 298 ASP B N 1
ATOM 4937 C CA . ASP B 1 298 ? -11.188 26 19.734 1 96.12 298 ASP B CA 1
ATOM 4938 C C . ASP B 1 298 ? -12.273 24.938 19.562 1 96.12 298 ASP B C 1
ATOM 4940 O O . ASP B 1 298 ? -12.164 23.844 20.109 1 96.12 298 ASP B O 1
ATOM 4944 N N . GLU B 1 299 ? -13.242 25.234 18.797 1 96.56 299 GLU B N 1
ATOM 4945 C CA . GLU B 1 299 ? -14.344 24.297 18.578 1 96.56 299 GLU B CA 1
ATOM 4946 C C . GLU B 1 299 ? -13.883 23.094 17.75 1 96.56 299 GLU B C 1
ATOM 4948 O O . GLU B 1 299 ? -14.266 21.953 18.031 1 96.56 299 GLU B O 1
ATOM 4953 N N . VAL B 1 300 ? -13.078 23.406 16.734 1 97.12 300 VAL B N 1
ATOM 4954 C CA . VAL B 1 300 ? -12.578 22.328 15.898 1 97.12 300 VAL B CA 1
ATOM 4955 C C . VAL B 1 300 ? -11.664 21.422 16.719 1 97.12 300 VAL B C 1
ATOM 4957 O O . VAL B 1 300 ? -11.742 20.188 16.609 1 97.12 300 VAL B O 1
ATOM 4960 N N . ALA B 1 301 ? -10.859 22 17.531 1 95.75 301 ALA B N 1
ATOM 4961 C CA . ALA B 1 301 ? -9.984 21.219 18.406 1 95.75 301 ALA B CA 1
ATOM 4962 C C . ALA B 1 301 ? -10.805 20.344 19.359 1 95.75 301 ALA B C 1
ATOM 4964 O O . ALA B 1 301 ? -10.469 19.172 19.578 1 95.75 301 ALA B O 1
ATOM 4965 N N . THR B 1 302 ? -11.859 20.938 19.906 1 95.88 302 THR B N 1
ATOM 4966 C CA . THR B 1 302 ? -12.742 20.203 20.797 1 95.88 302 THR B CA 1
ATOM 4967 C C . THR B 1 302 ? -13.43 19.062 20.062 1 95.88 302 THR B C 1
ATOM 4969 O O . THR B 1 302 ? -13.594 17.969 20.625 1 95.88 302 THR B O 1
ATOM 4972 N N . ALA B 1 303 ? -13.812 19.297 18.859 1 96.56 303 ALA B N 1
ATOM 4973 C CA . ALA B 1 303 ? -14.445 18.266 18.047 1 96.56 303 ALA B CA 1
ATOM 4974 C C . ALA B 1 303 ? -13.516 17.078 17.844 1 96.56 303 ALA B C 1
ATOM 4976 O O . ALA B 1 303 ? -13.922 15.922 18 1 96.56 303 ALA B O 1
ATOM 4977 N N . LEU B 1 304 ? -12.266 17.328 17.5 1 95.19 304 LEU B N 1
ATOM 4978 C CA . LEU B 1 304 ? -11.289 16.281 17.266 1 95.19 304 LEU B CA 1
ATOM 4979 C C . LEU B 1 304 ? -10.969 15.523 18.547 1 95.19 304 LEU B C 1
ATOM 4981 O O . LEU B 1 304 ? -10.789 14.305 18.531 1 95.19 304 LEU B O 1
ATOM 4985 N N . GLU B 1 305 ? -10.93 16.25 19.625 1 92.12 305 GLU B N 1
ATOM 4986 C CA . GLU B 1 305 ? -10.703 15.625 20.922 1 92.12 305 GLU B CA 1
ATOM 4987 C C . GLU B 1 305 ? -11.852 14.695 21.297 1 92.12 305 GLU B C 1
ATOM 4989 O O . GLU B 1 305 ? -11.633 13.609 21.844 1 92.12 305 GLU B O 1
ATOM 4994 N N . THR B 1 306 ? -13.055 15.172 21.094 1 93.12 306 THR B N 1
ATOM 4995 C CA . THR B 1 306 ? -14.242 14.367 21.375 1 93.12 306 THR B CA 1
ATOM 4996 C C . THR B 1 306 ? -14.219 13.07 20.562 1 93.12 306 THR B C 1
ATOM 4998 O O . THR B 1 306 ? -14.516 12 21.094 1 93.12 306 THR B O 1
ATOM 5001 N N . PHE B 1 307 ? -13.852 13.195 19.344 1 93.5 307 PHE B N 1
ATOM 5002 C CA . PHE B 1 307 ? -13.734 12.016 18.484 1 93.5 307 PHE B CA 1
ATOM 5003 C C . PHE B 1 307 ? -12.68 11.062 19.016 1 93.5 307 PHE B C 1
ATOM 5005 O O . PHE B 1 307 ? -12.914 9.852 19.109 1 93.5 307 PHE B O 1
ATOM 5012 N N . ALA B 1 308 ? -11.555 11.57 19.312 1 88.81 308 ALA B N 1
ATOM 5013 C CA . ALA B 1 308 ? -10.445 10.766 19.828 1 88.81 308 ALA B CA 1
ATOM 5014 C C . ALA B 1 308 ? -10.852 10 21.078 1 88.81 308 ALA B C 1
ATOM 5016 O O . ALA B 1 308 ? -10.555 8.812 21.219 1 88.81 308 ALA B O 1
ATOM 5017 N N . GLU B 1 309 ? -11.523 10.625 21.953 1 85.94 309 GLU B N 1
ATOM 5018 C CA . GLU B 1 309 ? -11.969 10.016 23.188 1 85.94 309 GLU B CA 1
ATOM 5019 C C . GLU B 1 309 ? -13 8.914 22.922 1 85.94 309 GLU B C 1
ATOM 5021 O O . GLU B 1 309 ? -13 7.879 23.594 1 85.94 309 GLU B O 1
ATOM 5026 N N . GLY B 1 310 ? -13.828 9.141 22.016 1 85.56 310 GLY B N 1
ATOM 5027 C CA . GLY B 1 310 ? -14.891 8.195 21.719 1 85.56 310 GLY B CA 1
ATOM 5028 C C . GLY B 1 310 ? -14.383 6.887 21.141 1 85.56 310 GLY B C 1
ATOM 5029 O O . GLY B 1 310 ? -15 5.84 21.328 1 85.56 310 GLY B O 1
ATOM 5030 N N . ILE B 1 311 ? -13.359 6.961 20.391 1 77.56 311 ILE B N 1
ATOM 5031 C CA . ILE B 1 311 ? -12.883 5.754 19.734 1 77.56 311 ILE B CA 1
ATOM 5032 C C . ILE B 1 311 ? -11.797 5.094 20.562 1 77.56 311 ILE B C 1
ATOM 5034 O O . ILE B 1 311 ? -11.219 4.082 20.172 1 77.56 311 ILE B O 1
ATOM 5038 N N . GLY B 1 312 ? -11.625 5.531 21.75 1 70.56 312 GLY B N 1
ATOM 5039 C CA . GLY B 1 312 ? -10.656 4.945 22.672 1 70.56 312 GLY B CA 1
ATOM 5040 C C . GLY B 1 312 ? -9.219 5.254 22.281 1 70.56 312 GLY B C 1
ATOM 5041 O O . GLY B 1 312 ? -8.305 4.496 22.625 1 70.56 312 GLY B O 1
ATOM 5042 N N . ALA B 1 313 ? -9.086 6.121 21.375 1 59.62 313 ALA B N 1
ATOM 5043 C CA . ALA B 1 313 ? -7.73 6.527 21 1 59.62 313 ALA B CA 1
ATOM 5044 C C . ALA B 1 313 ? -7.176 7.547 22 1 59.62 313 ALA B C 1
ATOM 5046 O O . ALA B 1 313 ? -7.68 8.672 22.094 1 59.62 313 ALA B O 1
ATOM 5047 N N . ASP B 1 314 ? -6.621 6.984 23.125 1 56.41 314 ASP B N 1
ATOM 5048 C CA . ASP B 1 314 ? -5.996 7.949 24.031 1 56.41 314 ASP B CA 1
ATOM 5049 C C . ASP B 1 314 ? -4.785 8.609 23.375 1 56.41 314 ASP B C 1
ATOM 5051 O O . ASP B 1 314 ? -3.781 7.953 23.109 1 56.41 314 ASP B O 1
ATOM 5055 N N . PRO B 1 315 ? -4.965 9.812 22.859 1 54.28 315 PRO B N 1
ATOM 5056 C CA . PRO B 1 315 ? -3.867 10.492 22.188 1 54.28 315 PRO B CA 1
ATOM 5057 C C . PRO B 1 315 ? -2.572 10.484 22.984 1 54.28 315 PRO B C 1
ATOM 5059 O O . PRO B 1 315 ? -1.485 10.625 22.422 1 54.28 315 PRO B O 1
ATOM 5062 N N . ASP B 1 316 ? -2.725 10.383 24.375 1 54.28 316 ASP B N 1
ATOM 5063 C CA . ASP B 1 316 ? -1.556 10.461 25.234 1 54.28 316 ASP B CA 1
ATOM 5064 C C . ASP B 1 316 ? -1.008 9.062 25.547 1 54.28 316 ASP B C 1
ATOM 5066 O O . ASP B 1 316 ? -0.024 8.922 26.266 1 54.28 316 ASP B O 1
ATOM 5070 N N . ALA B 1 317 ? -1.799 8.148 24.969 1 56.12 317 ALA B N 1
ATOM 5071 C CA . ALA B 1 317 ? -1.322 6.809 25.297 1 56.12 317 ALA B CA 1
ATOM 5072 C C . ALA B 1 317 ? -0.034 6.488 24.547 1 56.12 317 ALA B C 1
ATOM 5074 O O . ALA B 1 317 ? 0.104 6.828 23.359 1 56.12 317 ALA B O 1
ATOM 5075 N N . ASP B 1 318 ? 1.033 6.199 25.297 1 56.53 318 ASP B N 1
ATOM 5076 C CA . ASP B 1 318 ? 2.32 5.797 24.734 1 56.53 318 ASP B CA 1
ATOM 5077 C C . ASP B 1 318 ? 2.217 4.438 24.047 1 56.53 318 ASP B C 1
ATOM 5079 O O . ASP B 1 318 ? 1.677 3.486 24.609 1 56.53 318 ASP B O 1
ATOM 5083 N N . ALA B 1 319 ? 2.389 4.387 22.719 1 56.78 319 ALA B N 1
ATOM 5084 C CA . ALA B 1 319 ? 2.389 3.133 21.969 1 56.78 319 ALA B CA 1
ATOM 5085 C C . ALA B 1 319 ? 3.115 2.033 22.734 1 56.78 319 ALA B C 1
ATOM 5087 O O . ALA B 1 319 ? 2.771 0.854 22.625 1 56.78 319 ALA B O 1
ATOM 5088 N N . THR B 1 320 ? 4.043 2.447 23.5 1 54.38 320 THR B N 1
ATOM 5089 C CA . THR B 1 320 ? 4.816 1.486 24.281 1 54.38 320 THR B CA 1
ATOM 5090 C C . THR B 1 320 ? 3.936 0.808 25.328 1 54.38 320 THR B C 1
ATOM 5092 O O . THR B 1 320 ? 4.18 -0.342 25.688 1 54.38 320 THR B O 1
ATOM 5095 N N . ASP B 1 321 ? 3.02 1.501 25.594 1 60.59 321 ASP B N 1
ATOM 5096 C CA . ASP B 1 321 ? 2.117 0.91 26.578 1 60.59 321 ASP B CA 1
ATOM 5097 C C . ASP B 1 321 ? 1.157 -0.079 25.922 1 60.59 321 ASP B C 1
ATOM 5099 O O . ASP B 1 321 ? 0.729 -1.049 26.547 1 60.59 321 ASP B O 1
ATOM 5103 N N . LEU B 1 322 ? 0.996 0.198 24.719 1 58.75 322 LEU B N 1
ATOM 5104 C CA . LEU B 1 322 ? -0 -0.594 24.016 1 58.75 322 LEU B CA 1
ATOM 5105 C C . LEU B 1 322 ? 0.589 -1.924 23.562 1 58.75 322 LEU B C 1
ATOM 5107 O O . LEU B 1 322 ? -0.132 -2.916 23.438 1 58.75 322 LEU B O 1
ATOM 5111 N N . ALA B 1 323 ? 1.84 -1.967 23.141 1 60.03 323 ALA B N 1
ATOM 5112 C CA . ALA B 1 323 ? 2.414 -3.213 22.641 1 60.03 323 ALA B CA 1
ATOM 5113 C C . ALA B 1 323 ? 3.783 -3.475 23.266 1 60.03 323 ALA B C 1
ATOM 5115 O O . ALA B 1 323 ? 4.812 -3.201 22.656 1 60.03 323 ALA B O 1
ATOM 5116 N N . PRO B 1 324 ? 3.691 -3.916 24.5 1 58.06 324 PRO B N 1
ATOM 5117 C CA . PRO B 1 324 ? 4.949 -4.129 25.234 1 58.06 324 PRO B CA 1
ATOM 5118 C C . PRO B 1 324 ? 5.832 -5.191 24.578 1 58.06 324 PRO B C 1
ATOM 5120 O O . PRO B 1 324 ? 7.051 -5.184 24.766 1 58.06 324 PRO B O 1
ATOM 5123 N N . LEU B 1 325 ? 5.25 -6.113 23.812 1 63.38 325 LEU B N 1
ATOM 5124 C CA . LEU B 1 325 ? 6 -7.289 23.391 1 63.38 325 LEU B CA 1
ATOM 5125 C C . LEU B 1 325 ? 6.695 -7.031 22.047 1 63.38 325 LEU B C 1
ATOM 5127 O O . LEU B 1 325 ? 7.414 -7.895 21.547 1 63.38 325 LEU B O 1
ATOM 5131 N N . GLY B 1 326 ? 6.57 -5.859 21.547 1 77.31 326 GLY B N 1
ATOM 5132 C CA . GLY B 1 326 ? 7.285 -5.594 20.297 1 77.31 326 GLY B CA 1
ATOM 5133 C C . GLY B 1 326 ? 6.367 -5.242 19.156 1 77.31 326 GLY B C 1
ATOM 5134 O O . GLY B 1 326 ? 5.152 -5.438 19.234 1 77.31 326 GLY B O 1
ATOM 5135 N N . ALA B 1 327 ? 6.949 -4.723 18.094 1 85.44 327 ALA B N 1
ATOM 5136 C CA . ALA B 1 327 ? 6.184 -4.176 16.984 1 85.44 327 ALA B CA 1
ATOM 5137 C C . ALA B 1 327 ? 5.566 -5.293 16.141 1 85.44 327 ALA B C 1
ATOM 5139 O O . ALA B 1 327 ? 4.594 -5.07 15.422 1 85.44 327 ALA B O 1
ATOM 5140 N N . ALA B 1 328 ? 6.086 -6.496 16.25 1 78.12 328 ALA B N 1
ATOM 5141 C CA . ALA B 1 328 ? 5.57 -7.625 15.484 1 78.12 328 ALA B CA 1
ATOM 5142 C C . ALA B 1 328 ? 4.152 -7.984 15.93 1 78.12 328 ALA B C 1
ATOM 5144 O O . ALA B 1 328 ? 3.367 -8.516 15.141 1 78.12 328 ALA B O 1
ATOM 5145 N N . ASP B 1 329 ? 3.799 -7.605 17.141 1 81.5 329 ASP B N 1
ATOM 5146 C CA . ASP B 1 329 ? 2.502 -7.984 17.703 1 81.5 329 ASP B CA 1
ATOM 5147 C C . ASP B 1 329 ? 1.466 -6.887 17.469 1 81.5 329 ASP B C 1
ATOM 5149 O O . ASP B 1 329 ? 0.309 -7.027 17.875 1 81.5 329 ASP B O 1
ATOM 5153 N N . TRP B 1 330 ? 1.913 -5.887 16.797 1 90.88 330 TRP B N 1
ATOM 5154 C CA . TRP B 1 330 ? 1.012 -4.758 16.594 1 90.88 330 TRP B CA 1
ATOM 5155 C C . TRP B 1 330 ? -0.155 -5.148 15.695 1 90.88 330 TRP B C 1
ATOM 5157 O O . TRP B 1 330 ? -1.195 -4.484 15.695 1 90.88 330 TRP B O 1
ATOM 5167 N N . PHE B 1 331 ? 0.019 -6.289 14.953 1 91.88 331 PHE B N 1
ATOM 5168 C CA . PHE B 1 331 ? -0.968 -6.617 13.938 1 91.88 331 PHE B CA 1
ATOM 5169 C C . PHE B 1 331 ? -1.841 -7.785 14.383 1 91.88 331 PHE B C 1
ATOM 5171 O O . PHE B 1 331 ? -2.551 -8.383 13.57 1 91.88 331 PHE B O 1
ATOM 5178 N N . THR B 1 332 ? -1.752 -8.109 15.586 1 86.75 332 THR B N 1
ATOM 5179 C CA . THR B 1 332 ? -2.59 -9.156 16.172 1 86.75 332 THR B CA 1
ATOM 5180 C C . THR B 1 332 ? -3.941 -8.586 16.594 1 86.75 332 THR B C 1
ATOM 5182 O O . THR B 1 332 ? -4.004 -7.59 17.312 1 86.75 332 THR B O 1
ATOM 5185 N N . PRO B 1 333 ? -5.008 -9.211 16.125 1 86.12 333 PRO B N 1
ATOM 5186 C CA . PRO B 1 333 ? -6.328 -8.703 16.5 1 86.12 333 PRO B CA 1
ATOM 5187 C C . PRO B 1 333 ? -6.578 -8.758 18 1 86.12 333 PRO B C 1
ATOM 5189 O O . PRO B 1 333 ? -6.125 -9.688 18.672 1 86.12 333 PRO B O 1
ATOM 5192 N N . PHE B 1 334 ? -7.23 -7.738 18.5 1 81.44 334 PHE B N 1
ATOM 5193 C CA . PHE B 1 334 ? -7.641 -7.742 19.891 1 81.44 334 PHE B CA 1
ATOM 5194 C C . PHE B 1 334 ? -8.672 -8.836 20.156 1 81.44 334 PHE B C 1
ATOM 5196 O O . PHE B 1 334 ? -9.469 -9.164 19.281 1 81.44 334 PHE B O 1
ATOM 5203 N N . ASP B 1 335 ? -8.516 -9.852 21.094 1 66.81 335 ASP B N 1
ATOM 5204 C CA . ASP B 1 335 ? -9.43 -10.938 21.438 1 66.81 335 ASP B CA 1
ATOM 5205 C C . ASP B 1 335 ? -10.758 -10.398 21.953 1 66.81 335 ASP B C 1
ATOM 5207 O O . ASP B 1 335 ? -11.578 -11.148 22.484 1 66.81 335 ASP B O 1
ATOM 5211 N N . ASP B 1 336 ? -11.188 -9.422 21.625 1 54 336 ASP B N 1
ATOM 5212 C CA . ASP B 1 336 ? -12.359 -9.008 22.391 1 54 336 ASP B CA 1
ATOM 5213 C C . ASP B 1 336 ? -13.578 -9.859 22.031 1 54 336 ASP B C 1
ATOM 5215 O O . ASP B 1 336 ? -13.688 -10.359 20.906 1 54 336 ASP B O 1
ATOM 5219 N N . ASP B 1 337 ? -14.312 -10.461 23.047 1 48.62 337 ASP B N 1
ATOM 5220 C CA . ASP B 1 337 ? -15.477 -11.32 23.25 1 48.62 337 ASP B CA 1
ATOM 5221 C C . ASP B 1 337 ? -16.453 -11.195 22.094 1 48.62 337 ASP B C 1
ATOM 5223 O O . ASP B 1 337 ? -17.391 -12 21.969 1 48.62 337 ASP B O 1
ATOM 5227 N N . GLY B 1 338 ? -16.469 -9.961 21.453 1 47.69 338 GLY B N 1
ATOM 5228 C CA . GLY B 1 338 ? -17.531 -9.758 20.484 1 47.69 338 GLY B CA 1
ATOM 5229 C C . GLY B 1 338 ? -17.031 -9.672 19.062 1 47.69 338 GLY B C 1
ATOM 5230 O O . GLY B 1 338 ? -16.422 -10.617 18.547 1 47.69 338 GLY B O 1
ATOM 5231 N N . ASP B 1 339 ? -17.094 -8.672 18.438 1 53.28 339 ASP B N 1
ATOM 5232 C CA . ASP B 1 339 ? -16.797 -8.453 17.031 1 53.28 339 ASP B CA 1
ATOM 5233 C C . ASP B 1 339 ? -15.289 -8.359 16.812 1 53.28 339 ASP B C 1
ATOM 5235 O O . ASP B 1 339 ? -14.664 -7.348 17.141 1 53.28 339 ASP B O 1
ATOM 5239 N N . ALA B 1 340 ? -14.695 -9.617 16.938 1 56.78 340 ALA B N 1
ATOM 5240 C CA . ALA B 1 340 ? -13.25 -9.695 16.75 1 56.78 340 ALA B CA 1
ATOM 5241 C C . ALA B 1 340 ? -12.789 -8.719 15.672 1 56.78 340 ALA B C 1
ATOM 5243 O O . ALA B 1 340 ? -13.453 -8.555 14.648 1 56.78 340 ALA B O 1
ATOM 5244 N N . GLY B 1 341 ? -11.945 -7.758 16.031 1 75.56 341 GLY B N 1
ATOM 5245 C CA . GLY B 1 341 ? -11.406 -6.781 15.102 1 75.56 341 GLY B CA 1
ATOM 5246 C C . GLY B 1 341 ? -10.805 -7.406 13.852 1 75.56 341 GLY B C 1
ATOM 5247 O O . GLY B 1 341 ? -10.352 -8.555 13.891 1 75.56 341 GLY B O 1
ATOM 5248 N N . PHE B 1 342 ? -11.164 -7.016 12.742 1 85.44 342 PHE B N 1
ATOM 5249 C CA . PHE B 1 342 ? -10.68 -7.52 11.469 1 85.44 342 PHE B CA 1
ATOM 5250 C C . PHE B 1 342 ? -9.312 -6.938 11.141 1 85.44 342 PHE B C 1
ATOM 5252 O O . PHE B 1 342 ? -9.109 -5.727 11.242 1 85.44 342 PHE B O 1
ATOM 5259 N N . VAL B 1 343 ? -8.391 -7.863 11.039 1 90.94 343 VAL B N 1
ATOM 5260 C CA . VAL B 1 343 ? -7.082 -7.496 10.5 1 90.94 343 VAL B CA 1
ATOM 5261 C C . VAL B 1 343 ? -6.863 -8.18 9.156 1 90.94 343 VAL B C 1
ATOM 5263 O O . VAL B 1 343 ? -7.125 -9.383 9.008 1 90.94 343 VAL B O 1
ATOM 5266 N N . HIS B 1 344 ? -6.508 -7.418 8.133 1 95.06 344 HIS B N 1
ATOM 5267 C CA . HIS B 1 344 ? -6.266 -7.965 6.801 1 95.06 344 HIS B CA 1
ATOM 5268 C C . HIS B 1 344 ? -5.305 -9.148 6.855 1 95.06 344 HIS B C 1
ATOM 5270 O O . HIS B 1 344 ? -4.297 -9.102 7.566 1 95.06 344 HIS B O 1
ATOM 5276 N N . PRO B 1 345 ? -5.508 -10.172 6.141 1 91.75 345 PRO B N 1
ATOM 5277 C CA . PRO B 1 345 ? -4.68 -11.383 6.223 1 91.75 345 PRO B CA 1
ATOM 5278 C C . PRO B 1 345 ? -3.207 -11.109 5.926 1 91.75 345 PRO B C 1
ATOM 5280 O O . PRO B 1 345 ? -2.328 -11.711 6.547 1 91.75 345 PRO B O 1
ATOM 5283 N N . TYR B 1 346 ? -2.93 -10.203 5.012 1 94.12 346 TYR B N 1
ATOM 5284 C CA . TYR B 1 346 ? -1.548 -9.867 4.691 1 94.12 346 TYR B CA 1
ATOM 5285 C C . TYR B 1 346 ? -0.827 -9.305 5.91 1 94.12 346 TYR B C 1
ATOM 5287 O O . TYR B 1 346 ? 0.368 -9.547 6.098 1 94.12 346 TYR B O 1
ATOM 5295 N N . ALA B 1 347 ? -1.527 -8.508 6.695 1 93.38 347 ALA B N 1
ATOM 5296 C CA . ALA B 1 347 ? -0.934 -7.879 7.875 1 93.38 347 ALA B CA 1
ATOM 5297 C C . ALA B 1 347 ? -0.854 -8.859 9.039 1 93.38 347 ALA B C 1
ATOM 5299 O O . ALA B 1 347 ? 0.062 -8.789 9.859 1 93.38 347 ALA B O 1
ATOM 5300 N N . ALA B 1 348 ? -1.796 -9.766 9.141 1 85 348 ALA B N 1
ATOM 5301 C CA . ALA B 1 348 ? -1.884 -10.703 10.258 1 85 348 ALA B CA 1
ATOM 5302 C C . ALA B 1 348 ? -0.766 -11.742 10.195 1 85 348 ALA B C 1
ATOM 5304 O O . ALA B 1 348 ? -0.337 -12.266 11.227 1 85 348 ALA B O 1
ATOM 5305 N N . HIS B 1 349 ? -0.462 -12.203 8.992 1 67 349 HIS B N 1
ATOM 5306 C CA . HIS B 1 349 ? 0.478 -13.305 8.828 1 67 349 HIS B CA 1
ATOM 5307 C C . HIS B 1 349 ? 1.921 -12.812 8.875 1 67 349 HIS B C 1
ATOM 5309 O O . HIS B 1 349 ? 2.258 -11.812 8.242 1 67 349 HIS B O 1
ATOM 5315 N N . ASP B 1 350 ? 2.588 -13.133 10.031 1 53.06 350 ASP B N 1
ATOM 5316 C CA . ASP B 1 350 ? 3.994 -12.766 10.18 1 53.06 350 ASP B CA 1
ATOM 5317 C C . ASP B 1 350 ? 4.887 -13.641 9.305 1 53.06 350 ASP B C 1
ATOM 5319 O O . ASP B 1 350 ? 6.105 -13.477 9.297 1 53.06 350 ASP B O 1
ATOM 5323 N N . ASP B 1 351 ? 4.312 -14.766 8.781 1 46.09 351 ASP B N 1
ATOM 5324 C CA . ASP B 1 351 ? 5.305 -15.773 8.422 1 46.09 351 ASP B CA 1
ATOM 5325 C C . ASP B 1 351 ? 6.105 -15.352 7.195 1 46.09 351 ASP B C 1
ATOM 5327 O O . ASP B 1 351 ? 5.562 -15.281 6.09 1 46.09 351 ASP B O 1
ATOM 5331 N N . GLU B 1 352 ? 7 -14.531 7.402 1 41.34 352 GLU B N 1
ATOM 5332 C CA . GLU B 1 352 ? 8.055 -14.414 6.398 1 41.34 352 GLU B CA 1
ATOM 5333 C C . GLU B 1 352 ? 8.359 -15.766 5.762 1 41.34 352 GLU B C 1
ATOM 5335 O O . GLU B 1 352 ? 8.773 -15.836 4.602 1 41.34 352 GLU B O 1
ATOM 5340 N N . GLU B 1 353 ? 8.25 -16.797 6.531 1 37.06 353 GLU B N 1
ATOM 5341 C CA . GLU B 1 353 ? 8.664 -18.141 6.164 1 37.06 353 GLU B CA 1
ATOM 5342 C C . GLU B 1 353 ? 7.676 -18.781 5.191 1 37.06 353 GLU B C 1
ATOM 5344 O O . GLU B 1 353 ? 8.023 -19.703 4.461 1 37.06 353 GLU B O 1
ATOM 5349 N N . SER B 1 354 ? 6.5 -18.594 5.422 1 36.28 354 SER B N 1
ATOM 5350 C CA . SER B 1 354 ? 5.508 -19.375 4.695 1 36.28 354 SER B CA 1
ATOM 5351 C C . SER B 1 354 ? 5.535 -19.047 3.203 1 36.28 354 SER B C 1
ATOM 5353 O O . SER B 1 354 ? 4.918 -19.766 2.4 1 36.28 354 SER B O 1
ATOM 5355 N N . LEU B 1 355 ? 5.621 -17.875 2.961 1 35.12 355 LEU B N 1
ATOM 5356 C CA . LEU B 1 355 ? 5.695 -17.641 1.522 1 35.12 355 LEU B CA 1
ATOM 5357 C C . LEU B 1 355 ? 6.961 -18.266 0.937 1 35.12 355 LEU B C 1
ATOM 5359 O O . LEU B 1 355 ? 7.242 -18.094 -0.253 1 35.12 355 LEU B O 1
ATOM 5363 N N . GLN B 1 356 ? 7.91 -18.594 1.782 1 30.78 356 GLN B N 1
ATOM 5364 C CA . GLN B 1 356 ? 9.109 -19.297 1.322 1 30.78 356 GLN B CA 1
ATOM 5365 C C . GLN B 1 356 ? 8.789 -20.75 0.95 1 30.78 356 GLN B C 1
ATOM 5367 O O . GLN B 1 356 ? 8.211 -21.484 1.748 1 30.78 356 GLN B O 1
ATOM 5372 N N . GLY B 1 357 ? 8.352 -20.938 -0.133 1 29.64 357 GLY B N 1
ATOM 5373 C CA . GLY B 1 357 ? 8.289 -22.328 -0.558 1 29.64 357 GLY B CA 1
ATOM 5374 C C . GLY B 1 357 ? 9.227 -23.234 0.212 1 29.64 357 GLY B C 1
ATOM 5375 O O . GLY B 1 357 ? 10.125 -22.766 0.913 1 29.64 357 GLY B O 1
ATOM 5376 N N . PRO B 1 358 ? 8.758 -24.578 0.679 1 25.22 358 PRO B N 1
ATOM 5377 C CA . PRO B 1 358 ? 9.617 -25.5 1.413 1 25.22 358 PRO B CA 1
ATOM 5378 C C . PRO B 1 358 ? 11.102 -25.312 1.103 1 25.22 358 PRO B C 1
ATOM 5380 O O . PRO B 1 358 ? 11.461 -25.016 -0.038 1 25.22 358 PRO B O 1
ATOM 5383 N N . ALA B 1 359 ? 11.875 -24.828 2.186 1 23.11 359 ALA B N 1
ATOM 5384 C CA . ALA B 1 359 ? 13.32 -25.016 2.064 1 23.11 359 ALA B CA 1
ATOM 5385 C C . ALA B 1 359 ? 13.648 -26.359 1.414 1 23.11 359 ALA B C 1
ATOM 5387 O O . ALA B 1 359 ? 13.133 -27.391 1.827 1 23.11 359 ALA B O 1
ATOM 5388 N N . ARG B 1 360 ? 14.312 -26.344 0.337 1 21.17 360 ARG B N 1
ATOM 5389 C CA . ARG B 1 360 ? 15.039 -27.578 0.081 1 21.17 360 ARG B CA 1
ATOM 5390 C C . ARG B 1 360 ? 15.883 -27.984 1.282 1 21.17 360 ARG B C 1
ATOM 5392 O O . ARG B 1 360 ? 16.594 -27.141 1.853 1 21.17 360 ARG B O 1
#

Radius of gyration: 28.54 Å; Cα contacts (8 Å, |Δi|>4): 1209; chains: 2; bounding box: 77×79×52 Å